Protein AF-R6WNH4-F1 (afdb_monomer_lite)

Radius of gyration: 39.14 Å; chains: 1; bounding box: 96×85×142 Å

Secondary structure (DSSP, 8-state):
-------------------------------S-S--TT--SEEEEEE--HHHHTT----TTS-SEEEPPP-TT-EEEEEE-TTTEEE-TTSEEEE--EEEEE-SS-EEEE-TTS--SEEE---EEEEEEEEETTEEEEEEEEEEEHHHHHHHHHHHHHHHHH--TT--HHHHHHHHHHHHHTSEE-TT--SHHHHHHHSEE-HHHHHHHHHHHHHHTT-EEEEE-GGGSTTPPTT--EEEEEETTEEEEEE--S-----TTSPPP-EEEEES-SEEEEE-TTS-EEEEEE-S-S--SEEE--SEETTEEEEEE-TTTTTT---SEEEPPTT--EE-TTTTTT-TT--EEEE-TT--EE-TTTTTT-TT--EEEE-TT-SSEEEETTEEEETTS-EEEEE-S---SEEE--TT--EE-TTTTTT-TT--EEEE-TT--EEPTTTTTT-TT--EEEE-TT--EE-TTTTTT-TT--EEEE-TT--EE-TTTTTT-TT--EEEE-SSPPEESEEETTEEE--TTTTSPTT-EEEEETTSTT--HHHHHTT-TT--EEEEE-TTTSEEGGG-EEEES-SEEEE-SS----S-EEEEETTEEPPBTTTEEEE----S---SEEEEEEEEE-TTEESEEEEEEEEEE---------------------SSHHHHHHHHHHHHHHHHHHHHHHHHHHHHHHHHHTTS--PPP--------------

pLDDT: mean 80.59, std 21.08, range [25.02, 98.75]

Foldseek 3Di:
DDDDDDDDDDDPDDDDDDDDDDDDDDDDDDDDDDDDPDFAQEEEAEDFKVVLCVQDPDDPVHHQKDAGPDAAQKDKDWPDDPLFWDADSRRIIHGHKWFWADDDPDIDTDDPPDDGDIIGHDWDKIWMWMDHDPDIGIRIYGYDYVLVVVLVVVLVVLCVVQPDPPDDQQSVLVSLLQVLQLFFADDVAQDCSCCVSVRYYHFNNSQNSSCVSLVSVVWHKDKFQCCVPPPDDPPHIWMWTQTPNKIWTKGQDRHRDADPVRGGDIDIDIANAQFDWDADPVQATETEARGDDLDDAEDEDDCDDPNHGHAEYEACHQDQGCYQYYHYDLNHAEYEHLVHANNQNHAEDEAHLNHQAYYAQVQHNVQNHNHYAYDPNNQFWHDDQQFIAGNQLQEGHARNLEGAQEEERDLNHQEYEANRCQLHCSHAEYADELSHAEYEHNVQANNQRHQYYHDYNNHAYQYACPHHQNQNHAEEEDEQRHQEQEAQVHAQNQNHQEYHYDHAQHHAYDQDPNDGHHANQHNYHAQREYEDAPVDPRDDPVSVPPHCNRPYHYDYDHPPQFAALQQKDKDFPDQEAEAPPFADDGPDIWIDDPNHTDDDSAQWDKDFPPDDTCRFFKGWIWTAGDHSYHDIHIDIGGYHYPDPDDDDDDDDDDDDDDDDDPDPPPPVVVVVVVVVVVVVVVVVVVVVVVVVVVVVVVVPPDDDDDDDDDDDDDDDDDD

Sequence (719 aa):
MKTPHTYLILSLLCLFLLFTPLTAAATAQASGSARQANAATEVTLYDMDSSYAEVVSVPSSMSRSYRIPQGDAATYRVTSGRNYVQVSADGLVTTARTYWKKGNGYSYSVSEGEDYDYYTVEPGDAEITVTSGSETWTLTVHVKDYAEVYVDHVMDAYITANITADMSDSEIAEAIVKFPAQYDYNYRYQSALSMVIYGGGDCWASTNTIIRLAKRMGYDAWTRRANQDAGAGSGHVNALVEIGGCYYELEAGYSSGKDENGFRPYDVKKRASLFSYYTTYEKKAVVYQYDGKTSEGEIEIPSRLGGYPVTALAKSALAGKDFTKVVLPDTLEKIGDYAFSACSQLREITIPASVEALGNGVFTQCDALEEFSIDPTNPYLKETNHVIYTADGKTLVAAAGRTDERIAVPLTVEKIQSYAFYNCDTLKSITIPGSVRELGEGCFGGCAHLNQVELQDGLEVIGAYCFRDNFDLSVIRIPSTVKQLQAAAFYGDYNLRKIYFCGDAPEFGSQISGTYYDRVFYGCAKGMEAYYPAAYSTWDDTVLSDHDGNGVVWANWTKGSLSSIEDAEVTLDREIYEYTGGIVRPEKITVRMAGKLLSEGEDYLVTYPIAGEYTEGTATVLIIGTGVYRGVKVVNYTIRRAGNDTPGATESSRPGASSTVISHTREQAARREAVISHTREQAARREAVISHTREQAARRETPSSHTREQQVLPHRQER

Structure (mmCIF, N/CA/C/O backbone):
data_AF-R6WNH4-F1
#
_entry.id   AF-R6WNH4-F1
#
loop_
_atom_site.group_PDB
_atom_site.id
_atom_site.type_symbol
_atom_site.label_atom_id
_atom_site.label_alt_id
_atom_site.label_comp_id
_atom_site.label_asym_id
_atom_site.label_entity_id
_atom_site.label_seq_id
_atom_site.pdbx_PDB_ins_code
_atom_site.Cartn_x
_atom_site.Cartn_y
_atom_site.Cartn_z
_atom_site.occupancy
_atom_site.B_iso_or_equiv
_atom_site.auth_seq_id
_atom_site.auth_comp_id
_atom_site.auth_asym_id
_atom_site.auth_atom_id
_atom_site.pdbx_PDB_model_num
ATOM 1 N N . MET A 1 1 ? -47.134 38.126 35.848 1.00 28.08 1 MET A N 1
ATOM 2 C CA . MET A 1 1 ? -48.206 37.375 36.535 1.00 28.08 1 MET A CA 1
ATOM 3 C C . MET A 1 1 ? -48.217 35.954 35.999 1.00 28.08 1 MET A C 1
ATOM 5 O O . MET A 1 1 ? -48.287 35.804 34.790 1.00 28.08 1 MET A O 1
ATOM 9 N N . LYS A 1 2 ? -48.180 34.988 36.929 1.00 28.67 2 LYS A N 1
ATOM 10 C CA . LYS A 1 2 ? -48.446 33.539 36.812 1.00 28.67 2 LYS A CA 1
ATOM 11 C C . LYS A 1 2 ? -47.419 32.650 36.075 1.00 28.67 2 LYS A C 1
ATOM 13 O O . LYS A 1 2 ? -47.443 32.496 34.865 1.00 28.67 2 LYS A O 1
ATOM 18 N N . THR A 1 3 ? -46.564 32.035 36.893 1.00 30.50 3 THR A N 1
ATOM 19 C CA . THR A 1 3 ? -45.970 30.681 36.793 1.00 30.50 3 THR A CA 1
ATOM 20 C C . THR A 1 3 ? -47.044 29.572 36.926 1.00 30.50 3 THR A C 1
ATOM 22 O O . THR A 1 3 ? -48.180 29.916 37.267 1.00 30.50 3 THR A O 1
ATOM 25 N N . PRO A 1 4 ? -46.714 28.255 36.886 1.00 53.25 4 PRO A N 1
ATOM 26 C CA . PRO A 1 4 ? -45.662 27.513 36.150 1.00 53.25 4 PRO A CA 1
ATOM 27 C C . PRO A 1 4 ? -46.191 26.204 35.492 1.00 53.25 4 PRO A C 1
ATOM 29 O O . PRO A 1 4 ? -47.276 25.745 35.828 1.00 53.25 4 PRO A O 1
ATOM 32 N N . HIS A 1 5 ? -45.383 25.524 34.666 1.00 28.12 5 HIS A N 1
ATOM 33 C CA . HIS A 1 5 ? -45.408 24.053 34.604 1.00 28.12 5 HIS A CA 1
ATOM 34 C C . HIS A 1 5 ? -43.999 23.465 34.445 1.00 28.12 5 HIS A C 1
ATOM 36 O O . HIS A 1 5 ? -43.154 23.957 33.703 1.00 28.12 5 HIS A O 1
ATOM 42 N N . THR A 1 6 ? -43.798 22.445 35.264 1.00 29.94 6 THR A N 1
ATOM 43 C CA . THR A 1 6 ? -42.617 21.689 35.665 1.00 29.94 6 THR A CA 1
ATOM 44 C C . THR A 1 6 ? -42.266 20.630 34.618 1.00 29.94 6 THR A C 1
ATOM 46 O O . THR A 1 6 ? -43.152 19.878 34.222 1.00 29.94 6 THR A O 1
ATOM 49 N N . TYR A 1 7 ? -40.993 20.511 34.223 1.00 31.81 7 TYR A N 1
ATOM 50 C CA . TYR A 1 7 ? -40.489 19.313 33.542 1.00 31.81 7 TYR A CA 1
ATOM 51 C C . TYR A 1 7 ? -39.816 18.387 34.556 1.00 31.81 7 TYR A C 1
ATOM 53 O O . TYR A 1 7 ? -38.991 18.801 35.370 1.00 31.81 7 TYR A O 1
ATOM 61 N N . LEU A 1 8 ? -40.277 17.143 34.522 1.00 25.17 8 LEU A N 1
ATOM 62 C CA . LEU A 1 8 ? -39.978 16.039 35.415 1.00 25.17 8 LEU A CA 1
ATOM 63 C C . LEU A 1 8 ? -38.612 15.446 35.026 1.00 25.17 8 LEU A C 1
ATOM 65 O O . LEU A 1 8 ? -38.519 14.691 34.064 1.00 25.17 8 LEU A O 1
ATOM 69 N N . ILE A 1 9 ? -37.547 15.796 35.749 1.00 30.72 9 ILE A N 1
ATOM 70 C CA . ILE A 1 9 ? -36.295 15.029 35.723 1.00 30.72 9 ILE A CA 1
ATOM 71 C C . ILE A 1 9 ? -36.477 13.909 36.744 1.00 30.72 9 ILE A C 1
ATOM 73 O O . ILE A 1 9 ? -36.585 14.166 37.944 1.00 30.72 9 ILE A O 1
ATOM 77 N N . LEU A 1 10 ? -36.591 12.676 36.252 1.00 25.02 10 LEU A N 1
ATOM 78 C CA . LEU A 1 10 ? -36.691 11.485 37.082 1.00 25.02 10 LEU A CA 1
ATOM 79 C C . LEU A 1 10 ? -35.342 11.275 37.787 1.00 25.02 10 LEU A C 1
ATOM 81 O O . LEU A 1 10 ? -34.361 10.847 37.187 1.00 25.02 10 LEU A O 1
ATOM 85 N N . SER A 1 11 ? -35.287 11.614 39.069 1.00 28.98 11 SER A N 1
ATOM 86 C CA . SER A 1 11 ? -34.203 11.250 39.970 1.00 28.98 11 SER A CA 1
ATOM 87 C C . SER A 1 11 ? -34.338 9.772 40.341 1.00 28.98 11 SER A C 1
ATOM 89 O O . SER A 1 11 ? -35.213 9.388 41.116 1.00 28.98 11 SER A O 1
ATOM 91 N N . LEU A 1 12 ? -33.461 8.927 39.796 1.00 29.36 12 LEU A N 1
ATOM 92 C CA . LEU A 1 12 ? -33.286 7.551 40.259 1.00 29.36 12 LEU A CA 1
ATOM 93 C C . LEU A 1 12 ? -32.493 7.577 41.570 1.00 29.36 12 LEU A C 1
ATOM 95 O O . LEU A 1 12 ? -31.267 7.606 41.605 1.00 29.36 12 LEU A O 1
ATOM 99 N N . LEU A 1 13 ? -33.249 7.629 42.662 1.00 29.78 13 LEU A N 1
ATOM 100 C CA . LEU A 1 13 ? -32.797 7.508 44.040 1.00 29.78 13 LEU A CA 1
ATOM 101 C C . LEU A 1 13 ? -33.446 6.231 44.592 1.00 29.78 13 LEU A C 1
ATOM 103 O O . LEU A 1 13 ? -34.619 6.242 44.953 1.00 29.78 13 LEU A O 1
ATOM 107 N N . CYS A 1 14 ? -32.708 5.121 44.617 1.00 27.72 14 CYS A N 1
ATOM 108 C CA . CYS A 1 14 ? -33.014 3.921 45.407 1.00 27.72 14 CYS A CA 1
ATOM 109 C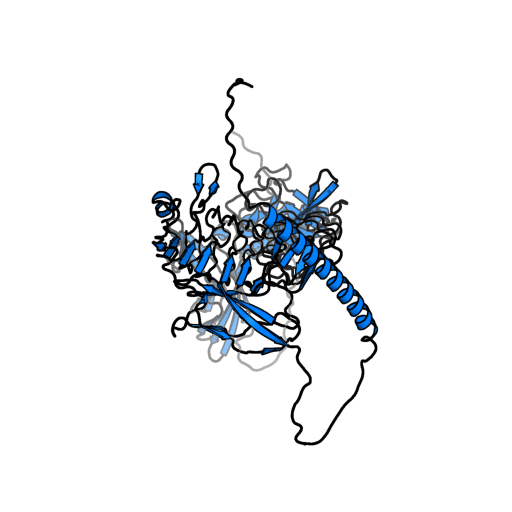 C . CYS A 1 14 ? -31.674 3.266 45.772 1.00 27.72 14 CYS A C 1
ATOM 111 O O . CYS A 1 14 ? -30.920 2.869 44.897 1.00 27.72 14 CYS A O 1
ATOM 113 N N . LEU A 1 15 ? -31.205 3.424 47.007 1.00 26.88 15 LEU A N 1
ATOM 114 C CA . LEU A 1 15 ? -31.547 2.663 48.217 1.00 26.88 15 LEU A CA 1
ATOM 115 C C . LEU A 1 15 ? -30.484 1.576 48.451 1.00 26.88 15 LEU A C 1
ATOM 117 O O . LEU A 1 15 ? -30.451 0.544 47.792 1.00 26.88 15 LEU A O 1
ATOM 121 N N . PHE A 1 16 ? -29.610 1.850 49.419 1.00 34.81 16 PHE A N 1
ATOM 122 C CA . PHE A 1 16 ? -28.752 0.868 50.074 1.00 34.81 16 PHE A CA 1
ATOM 123 C C . PHE A 1 16 ? -29.577 -0.339 50.545 1.00 34.81 16 PHE A C 1
ATOM 125 O O . PHE A 1 16 ? -30.585 -0.128 51.219 1.00 34.81 16 PHE A O 1
ATOM 132 N N . LEU A 1 17 ? -29.096 -1.567 50.295 1.00 29.89 17 LEU A N 1
ATOM 133 C CA . LEU A 1 17 ? -28.781 -2.562 51.337 1.00 29.89 17 LEU A CA 1
ATOM 134 C C . LEU A 1 17 ? -28.350 -3.936 50.771 1.00 29.89 17 LEU A C 1
ATOM 136 O O . LEU A 1 17 ? -29.028 -4.514 49.931 1.00 29.89 17 LEU A O 1
ATOM 140 N N . LEU A 1 18 ? -27.292 -4.462 51.411 1.00 30.70 18 LEU A N 1
ATOM 141 C CA . LEU A 1 18 ? -26.921 -5.872 51.641 1.00 30.70 18 LEU A CA 1
ATOM 142 C C . LEU A 1 18 ? -26.161 -6.633 50.541 1.00 30.70 18 LEU A C 1
ATOM 144 O O . LEU A 1 18 ? -26.775 -7.224 49.671 1.00 30.70 18 LEU A O 1
ATOM 148 N N . PHE A 1 19 ? -24.839 -6.778 50.731 1.00 28.92 19 PHE A N 1
ATOM 149 C CA . PHE A 1 19 ? -24.199 -8.091 50.935 1.00 28.92 19 PHE A CA 1
ATOM 150 C C . PHE A 1 19 ? -22.962 -7.966 51.861 1.00 28.92 19 PHE A C 1
ATOM 152 O O . PHE A 1 19 ? -22.004 -7.258 51.578 1.00 28.92 19 PHE A O 1
ATOM 159 N N . THR A 1 20 ? -23.093 -8.610 53.026 1.00 30.97 20 THR A N 1
ATOM 160 C CA . THR A 1 20 ? -22.119 -9.104 54.029 1.00 30.97 20 THR A CA 1
ATOM 161 C C . THR A 1 20 ? -20.639 -8.665 53.995 1.00 30.97 20 THR A C 1
ATOM 163 O O . THR A 1 20 ? -19.927 -9.027 53.060 1.00 30.97 20 THR A O 1
ATOM 166 N N . PRO A 1 21 ? -20.083 -8.124 55.100 1.00 31.80 21 PRO A N 1
ATOM 167 C CA . PRO A 1 21 ? -18.690 -8.375 55.449 1.00 31.80 21 PRO A CA 1
ATOM 168 C C . PRO A 1 21 ? -18.580 -9.745 56.136 1.00 31.80 21 PRO A C 1
ATOM 170 O O . PRO A 1 21 ? -19.292 -10.028 57.103 1.00 31.80 21 PRO A O 1
ATOM 173 N N . LEU A 1 22 ? -17.688 -10.604 55.641 1.00 28.91 22 LEU A N 1
ATOM 174 C CA . LEU A 1 22 ? -17.283 -11.815 56.350 1.00 28.91 22 LEU A CA 1
ATOM 175 C C . LEU A 1 22 ? -16.580 -11.388 57.650 1.00 28.91 22 LEU A C 1
ATOM 177 O O . LEU A 1 22 ? -15.460 -10.884 57.632 1.00 28.91 22 LEU A O 1
ATOM 181 N N . THR A 1 23 ? -17.247 -11.566 58.786 1.00 35.22 23 THR A N 1
ATOM 182 C CA . THR A 1 23 ? -16.623 -11.519 60.107 1.00 35.22 23 THR A CA 1
ATOM 183 C C . THR A 1 23 ? -15.995 -12.879 60.397 1.00 35.22 23 THR A C 1
ATOM 185 O O . THR A 1 23 ? -16.693 -13.880 60.533 1.00 35.22 23 THR A O 1
ATOM 188 N N . ALA A 1 24 ? -14.673 -12.919 60.544 1.00 29.72 24 ALA A N 1
ATOM 189 C CA . ALA A 1 24 ? -13.992 -14.005 61.240 1.00 29.72 24 ALA A CA 1
ATOM 190 C C . ALA A 1 24 ? -13.359 -13.426 62.510 1.00 29.72 24 ALA A C 1
ATOM 192 O O . ALA A 1 24 ? -12.366 -12.703 62.462 1.00 29.72 24 ALA A O 1
ATOM 193 N N . ALA A 1 25 ? -14.000 -13.702 63.648 1.00 31.45 25 ALA A N 1
ATOM 194 C CA . ALA A 1 25 ? -13.448 -13.463 64.972 1.00 31.45 25 ALA A CA 1
ATOM 195 C C . ALA A 1 25 ? -12.415 -14.547 65.328 1.00 31.45 25 ALA A C 1
ATOM 197 O O . ALA A 1 25 ? -12.508 -15.695 64.900 1.00 31.45 25 ALA A O 1
ATOM 198 N N . ALA A 1 26 ? -11.435 -14.122 66.119 1.00 36.59 26 ALA A N 1
ATOM 199 C CA . ALA A 1 26 ? -10.179 -14.779 66.448 1.00 36.59 26 ALA A CA 1
ATOM 200 C C . ALA A 1 26 ? -10.264 -16.004 67.378 1.00 36.59 26 ALA A C 1
ATOM 202 O O . ALA A 1 26 ? -11.159 -16.092 68.214 1.00 36.59 26 ALA A O 1
ATOM 203 N N . THR A 1 27 ? -9.190 -16.808 67.373 1.00 30.58 27 THR A N 1
ATOM 204 C CA . THR A 1 27 ? -8.636 -17.456 68.579 1.00 30.58 27 THR A CA 1
ATOM 205 C C . THR A 1 27 ? -7.098 -17.538 68.526 1.00 30.58 27 THR A C 1
ATOM 207 O O . THR A 1 27 ? -6.568 -18.127 67.594 1.00 30.58 27 THR A O 1
ATOM 210 N N . ALA A 1 28 ? -6.462 -16.915 69.539 1.00 31.98 28 ALA A N 1
ATOM 211 C CA . ALA A 1 28 ? -5.155 -17.097 70.227 1.00 31.98 28 ALA A CA 1
ATOM 212 C C . ALA A 1 28 ? -4.001 -17.890 69.540 1.00 31.98 28 ALA A C 1
ATOM 214 O O . ALA A 1 28 ? -4.241 -18.915 68.927 1.00 31.98 28 ALA A O 1
ATOM 215 N N . GLN A 1 29 ? -2.697 -17.584 69.699 1.00 26.66 29 GLN A N 1
ATOM 216 C CA . GLN A 1 29 ? -1.976 -17.298 70.952 1.00 26.66 29 GLN A CA 1
ATOM 217 C C . GLN A 1 29 ? -0.491 -16.880 70.700 1.00 26.66 29 GLN A C 1
ATOM 219 O O . GLN A 1 29 ? 0.188 -17.492 69.888 1.00 26.66 29 GLN A O 1
ATOM 224 N N . ALA A 1 30 ? -0.010 -15.910 71.495 1.00 31.38 30 ALA A N 1
ATOM 225 C CA . ALA A 1 30 ? 1.362 -15.653 71.992 1.00 31.38 30 ALA A CA 1
ATOM 226 C C . ALA A 1 30 ? 2.564 -15.213 71.096 1.00 31.38 30 ALA A C 1
ATOM 228 O O . ALA A 1 30 ? 3.056 -15.926 70.230 1.00 31.38 30 ALA A O 1
ATOM 229 N N . SER A 1 31 ? 3.133 -14.077 71.546 1.00 33.19 31 SER A N 1
ATOM 230 C CA . SER A 1 31 ? 4.521 -13.560 71.477 1.00 33.19 31 SER A CA 1
ATOM 231 C C . SER A 1 31 ? 5.109 -13.085 70.135 1.00 33.19 31 SER A C 1
ATOM 233 O O . SER A 1 31 ? 5.732 -13.849 69.411 1.00 33.19 31 SER A O 1
ATOM 235 N N . GLY A 1 32 ? 5.018 -11.769 69.896 1.00 32.53 32 GLY A N 1
ATOM 236 C CA . GLY A 1 32 ? 5.719 -10.994 68.858 1.00 32.53 32 GLY A CA 1
ATOM 237 C C . GLY A 1 32 ? 5.194 -9.547 68.836 1.00 32.53 32 GLY A C 1
ATOM 238 O O . GLY A 1 32 ? 4.056 -9.324 69.233 1.00 32.53 32 GLY A O 1
ATOM 239 N N . SER A 1 33 ? 6.012 -8.558 68.473 1.00 38.84 33 SER A N 1
ATOM 240 C CA . SER A 1 33 ? 5.744 -7.106 68.553 1.00 38.84 33 SER A CA 1
ATOM 241 C C . SER A 1 33 ? 4.378 -6.651 68.000 1.00 38.84 33 SER A C 1
ATOM 243 O O . SER A 1 33 ? 3.946 -7.024 66.917 1.00 38.84 33 SER A O 1
ATOM 245 N N . ALA A 1 34 ? 3.698 -5.778 68.745 1.00 37.22 34 ALA A N 1
ATOM 246 C CA . ALA A 1 34 ? 2.328 -5.320 68.501 1.00 37.22 34 ALA A CA 1
ATOM 247 C C . ALA A 1 34 ? 2.170 -4.213 67.427 1.00 37.22 34 ALA A C 1
ATOM 249 O O . ALA A 1 34 ? 1.375 -3.290 67.606 1.00 37.22 34 ALA A O 1
ATOM 250 N N . ARG A 1 35 ? 2.875 -4.277 66.294 1.00 52.00 35 ARG A N 1
ATOM 251 C CA . ARG A 1 35 ? 2.597 -3.400 65.138 1.00 52.00 35 ARG A CA 1
ATOM 252 C C . ARG A 1 35 ? 2.742 -4.204 63.848 1.00 52.00 35 ARG A C 1
ATOM 254 O O . ARG A 1 35 ? 3.838 -4.661 63.589 1.00 52.00 35 ARG A O 1
ATOM 261 N N . GLN A 1 36 ? 1.634 -4.375 63.107 1.00 49.41 36 GLN A N 1
ATOM 262 C CA . GLN A 1 36 ? 1.535 -4.569 61.635 1.00 49.41 36 GLN A CA 1
ATOM 263 C C . GLN A 1 36 ? 0.251 -5.287 61.154 1.00 49.41 36 GLN A C 1
ATOM 265 O O . GLN A 1 36 ? 0.081 -5.478 59.960 1.00 49.41 36 GLN A O 1
ATOM 270 N N . ALA A 1 37 ? -0.720 -5.620 62.012 1.00 45.25 37 ALA A N 1
ATOM 271 C CA . ALA A 1 37 ? -1.936 -6.318 61.554 1.00 45.25 37 ALA A CA 1
ATOM 272 C C . ALA A 1 37 ? -2.897 -5.487 60.656 1.00 45.25 37 ALA A C 1
ATOM 274 O O . ALA A 1 37 ? -3.847 -6.053 60.131 1.00 45.25 37 ALA A O 1
ATOM 275 N N . ASN A 1 38 ? -2.668 -4.176 60.468 1.00 53.25 38 ASN A N 1
ATOM 276 C CA . ASN A 1 38 ? -3.597 -3.254 59.782 1.00 53.25 38 ASN A CA 1
ATOM 277 C C . ASN A 1 38 ? -2.955 -2.362 58.692 1.00 53.25 38 ASN A C 1
ATOM 279 O O . ASN A 1 38 ? -3.610 -1.435 58.217 1.00 53.25 38 ASN A O 1
ATOM 283 N N . ALA A 1 39 ? -1.690 -2.567 58.309 1.00 61.91 39 ALA A N 1
ATOM 284 C CA . ALA A 1 39 ? -1.096 -1.799 57.209 1.00 61.91 39 ALA A CA 1
ATOM 285 C C . ALA A 1 39 ? -1.448 -2.473 55.877 1.00 61.91 39 ALA A C 1
ATOM 287 O O . ALA A 1 39 ? -1.045 -3.611 55.643 1.00 61.91 39 ALA A O 1
ATOM 288 N N . ALA A 1 40 ? -2.216 -1.792 55.023 1.00 68.69 40 ALA A N 1
ATOM 289 C CA . ALA A 1 40 ? -2.467 -2.283 53.673 1.00 68.69 40 ALA A CA 1
ATOM 290 C C . ALA A 1 40 ? -1.136 -2.392 52.917 1.00 68.69 40 ALA A C 1
ATOM 292 O O . ALA A 1 40 ? -0.330 -1.464 52.961 1.00 68.69 40 ALA A O 1
ATOM 293 N N . THR A 1 41 ? -0.914 -3.513 52.235 1.00 84.19 41 THR A N 1
ATOM 294 C CA . THR A 1 41 ? 0.215 -3.702 51.309 1.00 84.19 41 THR A CA 1
ATOM 295 C C . THR A 1 41 ? -0.114 -3.206 49.905 1.00 84.19 41 THR A C 1
ATOM 297 O O . THR A 1 41 ? 0.783 -3.036 49.089 1.00 84.19 41 THR A O 1
ATOM 300 N N . GLU A 1 42 ? -1.393 -2.948 49.634 1.00 94.06 42 GLU A N 1
ATOM 301 C CA . GLU A 1 42 ? -1.908 -2.511 48.345 1.00 94.06 42 GLU A CA 1
ATOM 302 C C . GLU A 1 42 ? -3.037 -1.497 48.560 1.00 94.06 42 GLU A C 1
ATOM 304 O O . GLU A 1 42 ? -3.917 -1.708 49.400 1.00 94.06 42 GLU A O 1
ATOM 309 N N . VAL A 1 43 ? -3.003 -0.378 47.838 1.00 95.25 43 VAL A N 1
ATOM 310 C CA . VAL A 1 43 ? -4.032 0.670 47.900 1.00 95.25 43 VAL A CA 1
ATOM 311 C C . VAL A 1 43 ? -4.353 1.189 46.509 1.00 95.25 43 VAL A C 1
ATOM 313 O O . VAL A 1 43 ? -3.477 1.296 45.657 1.00 95.25 43 VAL A O 1
ATOM 316 N N . THR A 1 44 ? -5.609 1.561 46.278 1.00 97.31 44 THR A N 1
ATOM 317 C CA . THR A 1 44 ? -6.039 2.179 45.020 1.00 97.31 44 THR A CA 1
ATOM 318 C C . THR A 1 44 ? -6.409 3.632 45.263 1.00 97.31 44 THR A C 1
ATOM 320 O O . THR A 1 44 ? -7.224 3.926 46.139 1.00 97.31 44 THR A O 1
ATOM 323 N N . LEU A 1 45 ? -5.814 4.532 44.483 1.00 97.56 45 LEU A N 1
ATOM 324 C CA . LEU A 1 45 ? -6.144 5.949 44.462 1.00 97.56 45 LEU A CA 1
ATOM 325 C C . LEU A 1 45 ? -6.851 6.296 43.154 1.00 97.56 45 LEU A C 1
ATOM 327 O O . LEU A 1 45 ? -6.441 5.852 42.083 1.00 97.56 45 LEU A O 1
ATOM 331 N N . TYR A 1 46 ? -7.892 7.114 43.250 1.00 97.00 46 TYR A N 1
ATOM 332 C CA . TYR A 1 46 ? -8.663 7.590 42.107 1.00 97.00 46 TYR A CA 1
ATOM 333 C C . TYR A 1 46 ? -8.464 9.091 41.939 1.00 97.00 46 TYR A C 1
ATOM 335 O O . TYR A 1 46 ? -8.660 9.868 42.876 1.00 97.00 46 TYR A O 1
ATOM 343 N N . ASP A 1 47 ? -8.098 9.509 40.736 1.00 94.62 47 ASP A N 1
ATOM 344 C CA . ASP A 1 47 ? -8.007 10.918 40.364 1.00 94.62 47 ASP A CA 1
ATOM 345 C C . ASP A 1 47 ? -8.294 11.068 38.868 1.00 94.62 47 ASP A C 1
ATOM 347 O O . ASP A 1 47 ? -8.445 10.067 38.177 1.00 94.62 47 ASP A O 1
ATOM 351 N N . MET A 1 48 ? -8.449 12.287 38.364 1.00 93.81 48 MET A N 1
ATOM 352 C CA . MET A 1 48 ? -8.737 12.517 36.943 1.00 93.81 48 MET A CA 1
ATOM 353 C C . MET A 1 48 ? -8.184 13.864 36.484 1.00 93.81 48 MET A C 1
ATOM 355 O O . MET A 1 48 ? -7.894 14.728 37.314 1.00 93.81 48 MET A O 1
ATOM 359 N N . ASP A 1 49 ? -8.084 14.055 35.169 1.00 91.62 49 ASP A N 1
ATOM 360 C CA . ASP A 1 49 ? -7.777 15.357 34.571 1.00 91.62 49 ASP A CA 1
ATOM 361 C C . ASP A 1 49 ? -8.782 16.421 35.041 1.00 91.62 49 ASP A C 1
ATOM 363 O O . ASP A 1 49 ? -9.998 16.203 35.073 1.00 91.62 49 ASP A O 1
ATOM 367 N N . SER A 1 50 ? -8.269 17.598 35.398 1.00 91.94 50 SER A N 1
ATOM 368 C CA . SER A 1 50 ? -9.086 18.716 35.867 1.00 91.94 50 SER A CA 1
ATOM 369 C C . SER A 1 50 ? -10.173 19.149 34.885 1.00 91.94 50 SER A C 1
ATOM 371 O O . SER A 1 50 ? -11.213 19.628 35.324 1.00 91.94 50 SER A O 1
ATOM 373 N N . SER A 1 51 ? -9.967 18.944 33.582 1.00 88.25 51 SER A N 1
ATOM 374 C CA . SER A 1 51 ? -10.956 19.260 32.554 1.00 88.25 51 SER A CA 1
ATOM 375 C C . SER A 1 51 ? -12.232 18.434 32.727 1.00 88.25 51 SER A C 1
ATOM 377 O O . SER A 1 51 ? -13.334 18.965 32.579 1.00 88.25 51 SER A O 1
ATOM 379 N N . TYR A 1 52 ? -12.121 17.154 33.092 1.00 91.50 52 TYR A N 1
ATOM 380 C CA . TYR A 1 52 ? -13.275 16.303 33.398 1.00 91.50 52 TYR A CA 1
ATOM 381 C C . TYR A 1 52 ? -13.846 16.580 34.791 1.00 91.50 52 TYR A C 1
ATOM 383 O O . TYR A 1 52 ? -15.056 16.453 35.000 1.00 91.50 52 TYR A O 1
ATOM 391 N N . ALA A 1 53 ? -12.994 17.016 35.725 1.00 86.69 53 ALA A N 1
ATOM 392 C CA . ALA A 1 53 ? -13.385 17.338 37.095 1.00 86.69 53 ALA A CA 1
ATOM 393 C C . ALA A 1 53 ? -14.379 18.517 37.200 1.00 86.69 53 ALA A C 1
ATOM 395 O O . ALA A 1 53 ? -14.998 18.706 38.248 1.00 86.69 53 ALA A O 1
ATOM 396 N N . GLU A 1 54 ? -14.550 19.301 36.129 1.00 84.88 54 GLU A N 1
ATOM 397 C CA . GLU A 1 54 ? -15.574 20.352 36.029 1.00 84.88 54 GLU A CA 1
ATOM 398 C C . GLU A 1 54 ? -17.003 19.793 35.929 1.00 84.88 54 GLU A C 1
ATOM 400 O O . GLU A 1 54 ? -17.961 20.481 36.282 1.00 84.88 54 GLU A O 1
ATOM 405 N N . VAL A 1 55 ? -17.154 18.555 35.450 1.00 90.44 55 VAL A N 1
ATOM 406 C CA . VAL A 1 55 ? -18.460 17.933 35.173 1.00 90.44 55 VAL A CA 1
ATOM 407 C C . VAL A 1 55 ? -18.715 16.722 36.064 1.00 90.44 55 VAL A C 1
ATOM 409 O O . VAL A 1 55 ? -19.844 16.493 36.498 1.00 90.44 55 VAL A O 1
ATOM 412 N N . VAL A 1 56 ? -17.669 15.956 36.370 1.00 93.25 56 VAL A N 1
ATOM 413 C CA . VAL A 1 56 ? -17.749 14.726 37.161 1.00 93.25 56 VAL A CA 1
ATOM 414 C C . VAL A 1 56 ? -16.856 14.852 38.392 1.00 93.25 56 VAL A C 1
ATOM 416 O O . VAL A 1 56 ? -15.798 15.466 38.354 1.00 93.25 56 VAL A O 1
ATOM 419 N N . SER A 1 57 ? -17.263 14.252 39.512 1.00 93.00 57 SER A N 1
ATOM 420 C CA . SER A 1 57 ? -16.462 14.235 40.741 1.00 93.00 57 SER A CA 1
ATOM 421 C C . SER A 1 57 ? -16.134 12.809 41.165 1.00 93.00 57 SER A C 1
ATOM 423 O O . SER A 1 57 ? -16.961 11.910 41.013 1.00 93.00 57 SER A O 1
ATOM 425 N N . VAL A 1 58 ? -14.926 12.606 41.706 1.00 93.06 58 VAL A N 1
ATOM 426 C CA . VAL A 1 58 ? -14.554 11.342 42.355 1.00 93.06 58 VAL A CA 1
ATOM 427 C C . VAL A 1 58 ? -15.438 11.176 43.602 1.00 93.06 58 VAL A C 1
ATOM 429 O O . VAL A 1 58 ? -15.409 12.060 44.467 1.00 93.06 58 VAL A O 1
ATOM 432 N N . PRO A 1 59 ? -16.219 10.087 43.725 1.00 94.00 59 PRO A N 1
ATOM 433 C CA . PRO A 1 59 ? -17.072 9.832 44.872 1.00 94.00 59 PRO A CA 1
ATOM 434 C C . PRO A 1 59 ? -16.264 9.829 46.162 1.00 94.00 59 PRO A C 1
ATOM 436 O O . PRO A 1 59 ? -15.149 9.317 46.204 1.00 94.00 59 PRO A O 1
ATOM 439 N N . SER A 1 60 ? -16.853 10.315 47.253 1.00 91.88 60 SER A N 1
ATOM 440 C CA . SER A 1 60 ? -16.195 10.316 48.567 1.00 91.88 60 SER A CA 1
ATOM 441 C C . SER A 1 60 ? -15.859 8.913 49.088 1.00 91.88 60 SER A C 1
ATOM 443 O O . SER A 1 60 ? -14.999 8.777 49.955 1.00 91.88 60 SER A O 1
ATOM 445 N N . SER A 1 61 ? -16.515 7.874 48.562 1.00 91.94 61 SER A N 1
ATOM 446 C CA . SER A 1 61 ? -16.214 6.467 48.840 1.00 91.94 61 SER A CA 1
ATOM 447 C C . SER A 1 61 ? -14.951 5.953 48.142 1.00 91.94 61 SER A C 1
ATOM 449 O O . SER A 1 61 ? -14.468 4.884 48.500 1.00 91.94 61 SER A O 1
ATOM 451 N N . MET A 1 62 ? -14.427 6.674 47.148 1.00 94.19 62 MET A N 1
ATOM 452 C CA . MET A 1 62 ? -13.198 6.334 46.437 1.00 94.19 62 MET A CA 1
ATOM 453 C C . MET A 1 62 ? -12.050 7.208 46.937 1.00 94.19 62 MET A C 1
ATOM 455 O O . MET A 1 62 ? -12.084 8.437 46.865 1.00 94.19 62 MET A O 1
ATOM 459 N N . SER A 1 63 ? -11.018 6.565 47.475 1.00 94.44 63 SER A N 1
ATOM 460 C CA . SER A 1 63 ? -9.881 7.258 48.073 1.00 94.44 63 SER A CA 1
ATOM 461 C C . SER A 1 63 ? -9.078 8.025 47.022 1.00 94.44 63 SER A C 1
ATOM 463 O O . SER A 1 63 ? -8.648 7.459 46.024 1.00 94.44 63 SER A O 1
ATOM 465 N N . ARG A 1 64 ? -8.828 9.314 47.273 1.00 94.19 64 ARG A N 1
ATOM 466 C CA . ARG A 1 64 ? -7.894 10.151 46.483 1.00 94.19 64 ARG A CA 1
ATOM 467 C C . ARG A 1 64 ? -6.510 10.250 47.123 1.00 94.19 64 ARG A C 1
ATOM 469 O O . ARG A 1 64 ? -5.558 10.733 46.523 1.00 94.19 64 ARG A O 1
ATOM 476 N N . SER A 1 65 ? -6.418 9.822 48.375 1.00 94.88 65 SER A N 1
ATOM 477 C CA . SER A 1 65 ? -5.187 9.758 49.140 1.00 94.88 65 SER A CA 1
ATOM 478 C C . SER A 1 65 ? -5.253 8.604 50.126 1.00 94.88 65 SER A C 1
ATOM 480 O O . SER A 1 65 ? -6.333 8.130 50.494 1.00 94.88 65 SER A O 1
ATOM 482 N N . TYR A 1 66 ? -4.084 8.158 50.562 1.00 94.62 66 TYR A N 1
ATOM 483 C CA . TYR A 1 66 ? -3.948 7.134 51.582 1.00 94.62 66 TYR A CA 1
ATOM 484 C C . TYR A 1 66 ? -2.911 7.581 52.600 1.00 94.62 66 TYR A C 1
ATOM 486 O O . TYR A 1 66 ? -1.810 7.991 52.244 1.00 94.62 66 TYR A O 1
ATOM 494 N N . ARG A 1 67 ? -3.258 7.514 53.884 1.00 92.25 67 ARG A N 1
ATOM 495 C CA . ARG A 1 67 ? -2.313 7.814 54.955 1.00 92.25 67 ARG A CA 1
ATOM 496 C C . ARG A 1 67 ? -1.703 6.520 55.459 1.00 92.25 67 ARG A C 1
ATOM 498 O O . ARG A 1 67 ? -2.405 5.702 56.049 1.00 92.25 67 ARG A O 1
ATOM 505 N N . ILE A 1 68 ? -0.395 6.376 55.268 1.00 88.50 68 ILE A N 1
ATOM 506 C CA . ILE A 1 68 ? 0.359 5.250 55.807 1.00 88.50 68 ILE A CA 1
ATOM 507 C C . ILE A 1 68 ? 0.275 5.325 57.341 1.00 88.50 68 ILE A C 1
ATOM 509 O O . ILE A 1 68 ? 0.604 6.371 57.915 1.00 88.50 68 ILE A O 1
ATOM 513 N N . PRO A 1 69 ? -0.191 4.263 58.027 1.00 79.12 69 PRO A N 1
ATOM 514 C CA . PRO A 1 69 ? -0.262 4.250 59.482 1.00 79.12 69 PRO A CA 1
ATOM 515 C C . PRO A 1 69 ? 1.120 4.514 60.086 1.00 79.12 69 PRO A C 1
ATOM 517 O O . PRO A 1 69 ? 2.081 3.804 59.791 1.00 79.12 69 PRO A O 1
ATOM 520 N N . GLN A 1 70 ? 1.233 5.542 60.929 1.00 65.81 70 GLN A N 1
ATOM 521 C CA . GLN A 1 70 ? 2.527 5.950 61.473 1.00 65.81 70 GLN A CA 1
ATOM 522 C C . GLN A 1 70 ? 3.052 4.917 62.481 1.00 65.81 70 GLN A C 1
ATOM 524 O O . GLN A 1 70 ? 2.435 4.668 63.523 1.00 65.81 70 GLN A O 1
ATOM 529 N N . GLY A 1 71 ? 4.208 4.335 62.151 1.00 62.91 71 GLY A N 1
ATOM 530 C CA . GLY A 1 71 ? 5.162 3.733 63.081 1.00 62.91 71 GLY A CA 1
ATOM 531 C C . GLY A 1 71 ? 6.099 4.790 63.692 1.00 62.91 71 GLY A C 1
ATOM 532 O O . GLY A 1 71 ? 6.024 5.956 63.309 1.00 62.91 71 GLY A O 1
ATOM 533 N N . ASP A 1 72 ? 6.989 4.431 64.624 1.00 59.56 72 ASP A N 1
ATOM 534 C CA . ASP A 1 72 ? 8.034 5.354 65.115 1.00 59.56 72 ASP A CA 1
ATOM 535 C C . ASP A 1 72 ? 8.841 5.908 63.926 1.00 59.56 72 ASP A C 1
ATOM 537 O O . ASP A 1 72 ? 9.058 5.156 62.977 1.00 59.56 72 ASP A O 1
ATOM 541 N N . ALA A 1 73 ? 9.255 7.187 63.971 1.00 72.94 73 ALA A N 1
ATOM 542 C CA . ALA A 1 73 ? 10.057 7.917 62.965 1.00 72.94 73 ALA A CA 1
ATOM 543 C C . ALA A 1 73 ? 10.181 7.216 61.589 1.00 72.94 73 ALA A C 1
ATOM 545 O O . ALA A 1 73 ? 11.264 6.777 61.198 1.00 72.94 73 ALA A O 1
ATOM 546 N N . ALA A 1 74 ? 9.052 7.051 60.890 1.00 83.00 74 ALA A N 1
ATOM 547 C CA . ALA A 1 74 ? 8.999 6.309 59.638 1.00 83.00 74 ALA A CA 1
ATOM 548 C C . ALA A 1 74 ? 9.538 7.150 58.471 1.00 83.00 74 ALA A C 1
ATOM 550 O O . ALA A 1 74 ? 9.354 8.367 58.429 1.00 83.00 74 ALA A O 1
ATOM 551 N N . THR A 1 75 ? 10.181 6.493 57.511 1.00 88.81 75 THR A N 1
ATOM 552 C CA . THR A 1 75 ? 10.647 7.090 56.256 1.00 88.81 75 THR A CA 1
ATOM 553 C C . THR A 1 75 ? 9.968 6.409 55.074 1.00 88.81 75 THR A C 1
ATOM 555 O O . THR A 1 75 ? 9.696 5.207 55.108 1.00 88.81 75 THR A O 1
ATOM 558 N N . TYR A 1 76 ? 9.682 7.192 54.035 1.00 91.62 76 TYR A N 1
ATOM 559 C CA . TYR A 1 76 ? 8.950 6.753 52.850 1.00 91.62 76 TYR A CA 1
ATOM 560 C C . TYR A 1 76 ? 9.784 7.042 51.611 1.00 91.62 76 TYR A C 1
ATOM 562 O O . TYR A 1 76 ? 10.291 8.153 51.439 1.00 91.62 76 TYR A O 1
ATOM 570 N N . ARG A 1 77 ? 9.922 6.053 50.733 1.00 93.00 77 ARG A N 1
ATOM 571 C CA . ARG A 1 77 ? 10.668 6.201 49.486 1.00 93.00 77 ARG A CA 1
ATOM 572 C C . ARG A 1 77 ? 9.890 5.585 48.337 1.00 93.00 77 ARG A C 1
ATOM 574 O O . ARG A 1 77 ? 9.735 4.371 48.289 1.00 93.00 77 ARG A O 1
ATOM 581 N N . VAL A 1 78 ? 9.477 6.415 47.382 1.00 94.81 78 VAL A N 1
ATOM 582 C CA . VAL A 1 78 ? 8.905 5.943 46.114 1.00 94.81 78 VAL A CA 1
ATOM 583 C C . VAL A 1 78 ? 10.013 5.281 45.291 1.00 94.81 78 VAL A C 1
ATOM 585 O O . VAL A 1 78 ? 10.939 5.948 44.811 1.00 94.81 78 VAL A O 1
ATOM 588 N N . THR A 1 79 ? 9.960 3.958 45.179 1.00 94.62 79 THR A N 1
ATOM 589 C CA . THR A 1 79 ? 10.957 3.140 44.480 1.00 94.62 79 THR A CA 1
ATOM 590 C C . THR A 1 79 ? 10.644 2.992 42.996 1.00 94.62 79 THR A C 1
ATOM 592 O O . THR A 1 79 ? 11.579 2.966 42.197 1.00 94.62 79 THR A O 1
ATOM 595 N N . SER A 1 80 ? 9.364 3.017 42.618 1.00 95.56 80 SER A N 1
ATOM 596 C CA . SER A 1 80 ? 8.874 3.028 41.232 1.00 95.56 80 SER A CA 1
ATOM 597 C C . SER A 1 80 ? 7.603 3.886 41.117 1.00 95.56 80 SER A C 1
ATOM 599 O O . SER A 1 80 ? 6.951 4.158 42.121 1.00 95.56 80 SER A O 1
ATOM 601 N N . GLY A 1 81 ? 7.269 4.371 39.915 1.00 91.56 81 GLY A N 1
ATOM 602 C CA . GLY A 1 81 ? 6.016 5.109 39.686 1.00 91.56 81 GLY A CA 1
ATOM 603 C C . GLY A 1 81 ? 5.964 6.539 40.249 1.00 91.56 81 GLY A C 1
ATOM 604 O O . GLY A 1 81 ? 4.896 7.027 40.607 1.00 91.56 81 GLY A O 1
ATOM 605 N N . ARG A 1 82 ? 7.101 7.252 40.311 1.00 90.50 82 ARG A N 1
ATOM 606 C CA . ARG A 1 82 ? 7.159 8.653 40.802 1.00 90.50 82 ARG A CA 1
ATOM 607 C C . ARG A 1 82 ? 6.323 9.646 39.987 1.00 90.50 82 ARG A C 1
ATOM 609 O O . ARG A 1 82 ? 6.016 10.717 40.493 1.00 90.50 82 ARG A O 1
ATOM 616 N N . ASN A 1 83 ? 5.973 9.297 38.751 1.00 89.44 83 ASN A N 1
ATOM 617 C CA . ASN A 1 83 ? 5.088 10.101 37.910 1.00 89.44 83 ASN A CA 1
ATOM 618 C C . ASN A 1 83 ? 3.606 9.935 38.292 1.00 89.44 83 ASN A C 1
ATOM 620 O O . ASN A 1 83 ? 2.787 10.731 37.852 1.00 89.44 83 ASN A O 1
ATOM 624 N N . TYR A 1 84 ? 3.264 8.934 39.114 1.00 92.00 84 TYR A N 1
ATOM 625 C CA . TYR A 1 84 ? 1.883 8.591 39.473 1.00 92.00 84 TYR A CA 1
ATOM 626 C C . TYR A 1 84 ? 1.535 8.990 40.905 1.00 92.00 84 TYR A C 1
ATOM 628 O O . TYR A 1 84 ? 0.394 9.350 41.184 1.00 92.00 84 TYR A O 1
ATOM 636 N N . VAL A 1 85 ? 2.505 8.944 41.825 1.00 95.25 85 VAL A N 1
ATOM 637 C CA . VAL A 1 85 ? 2.279 9.215 43.251 1.00 95.25 85 VAL A CA 1
ATOM 638 C C . VAL A 1 85 ? 3.334 10.132 43.850 1.00 95.25 85 VAL A C 1
ATOM 640 O O . VAL A 1 85 ? 4.506 10.111 43.473 1.00 95.25 85 VAL A O 1
ATOM 643 N N . GLN A 1 86 ? 2.921 10.876 44.867 1.00 93.88 86 GLN A N 1
ATOM 644 C CA . GLN A 1 86 ? 3.799 11.589 45.782 1.00 93.88 86 GLN A CA 1
ATOM 645 C C . GLN A 1 86 ? 3.532 11.114 47.214 1.00 93.88 86 GLN A C 1
ATOM 647 O O . GLN A 1 86 ? 2.413 10.724 47.551 1.00 93.88 86 GLN A O 1
ATOM 652 N N . VAL A 1 87 ? 4.560 11.144 48.065 1.00 93.38 87 VAL A N 1
ATOM 653 C CA . VAL A 1 87 ? 4.431 10.841 49.496 1.00 93.38 87 VAL A CA 1
ATOM 654 C C . VAL A 1 87 ? 5.028 11.971 50.323 1.00 93.38 87 VAL A C 1
ATOM 656 O O . VAL A 1 87 ? 6.189 12.344 50.146 1.00 93.38 87 VAL A O 1
ATOM 659 N N . SER A 1 88 ? 4.225 12.540 51.217 1.00 91.88 88 SER A N 1
ATOM 660 C CA . SER A 1 88 ? 4.667 13.589 52.132 1.00 91.88 88 SER A CA 1
ATOM 661 C C . SER A 1 88 ? 5.545 13.025 53.257 1.00 91.88 88 SER A C 1
ATOM 663 O O . SER A 1 88 ? 5.528 11.830 53.563 1.00 91.88 88 SER A O 1
ATOM 665 N N . ALA A 1 89 ? 6.282 13.905 53.940 1.00 87.88 89 ALA A N 1
ATOM 666 C CA . ALA A 1 89 ? 7.156 13.523 55.054 1.00 87.88 89 ALA A CA 1
ATOM 667 C C . ALA A 1 89 ? 6.411 12.857 56.229 1.00 87.88 89 ALA A C 1
ATOM 669 O O . ALA A 1 89 ? 7.007 12.100 56.987 1.00 87.88 89 ALA A O 1
ATOM 670 N N . ASP A 1 90 ? 5.113 13.123 56.386 1.00 87.50 90 ASP A N 1
ATOM 671 C CA . ASP A 1 90 ? 4.256 12.541 57.420 1.00 87.50 90 ASP A CA 1
ATOM 672 C C . ASP A 1 90 ? 3.468 11.301 56.946 1.00 87.50 90 ASP A C 1
ATOM 674 O O . ASP A 1 90 ? 2.645 10.778 57.707 1.00 87.50 90 ASP A O 1
ATOM 678 N N . GLY A 1 91 ? 3.740 10.809 55.730 1.00 89.50 91 GLY A N 1
ATOM 679 C CA . GLY A 1 91 ? 3.229 9.540 55.202 1.00 89.50 91 GLY A CA 1
ATOM 680 C C . GLY A 1 91 ? 1.896 9.624 54.461 1.00 89.50 91 GLY A C 1
ATOM 681 O O . GLY A 1 91 ? 1.209 8.608 54.344 1.00 89.50 91 GLY A O 1
ATOM 682 N N . LEU A 1 92 ? 1.488 10.807 53.992 1.00 93.56 92 LEU A N 1
ATOM 683 C CA . LEU A 1 92 ? 0.328 10.944 53.112 1.00 93.56 92 LEU A CA 1
ATOM 684 C C . LEU A 1 92 ? 0.739 10.644 51.676 1.00 93.56 92 LEU A C 1
ATOM 686 O O . LEU A 1 92 ? 1.565 11.353 51.108 1.00 93.56 92 LEU A O 1
ATOM 690 N N . VAL A 1 93 ? 0.131 9.622 51.094 1.00 95.38 93 VAL A N 1
ATOM 691 C CA . VAL A 1 93 ? 0.263 9.281 49.682 1.00 95.38 93 VAL A CA 1
ATOM 692 C C . VAL A 1 93 ? -0.860 9.963 48.909 1.00 95.38 93 VAL A C 1
ATOM 694 O O . VAL A 1 93 ? -2.036 9.781 49.236 1.00 95.38 93 VAL A O 1
ATOM 697 N N . THR A 1 94 ? -0.503 10.730 47.886 1.00 95.06 94 THR A N 1
ATOM 698 C CA . THR A 1 94 ? -1.423 11.374 46.938 1.00 95.06 94 THR A CA 1
ATOM 699 C C . THR A 1 94 ? -1.015 11.041 45.510 1.00 95.06 94 THR A C 1
ATOM 701 O O . THR A 1 94 ? 0.106 10.598 45.261 1.00 95.06 94 THR A O 1
ATOM 704 N N . THR A 1 95 ? -1.915 11.265 44.560 1.00 95.06 95 THR A N 1
ATOM 705 C CA . THR A 1 95 ? -1.577 11.224 43.136 1.00 95.06 95 THR A CA 1
ATOM 706 C C . THR A 1 95 ? -0.611 12.352 42.779 1.00 95.06 95 THR A C 1
ATOM 708 O O . THR A 1 95 ? -0.702 13.463 43.305 1.00 95.06 95 THR A O 1
ATOM 711 N N . ALA A 1 96 ? 0.339 12.059 41.897 1.00 92.75 96 ALA A N 1
ATOM 712 C CA . ALA A 1 96 ? 1.166 13.063 41.252 1.00 92.75 96 ALA A CA 1
ATOM 713 C C . ALA A 1 96 ? 0.384 13.683 40.087 1.00 92.75 96 ALA A C 1
ATOM 715 O O . ALA A 1 96 ? -0.373 13.003 39.392 1.00 92.75 96 ALA A O 1
ATOM 716 N N . ARG A 1 97 ? 0.557 14.991 39.891 1.00 92.88 97 ARG A N 1
ATOM 717 C CA . ARG A 1 97 ? -0.129 15.771 38.858 1.00 92.88 97 ARG A CA 1
ATOM 718 C C . ARG A 1 97 ? 0.874 16.548 38.033 1.00 92.88 97 ARG A C 1
ATOM 720 O O . ARG A 1 97 ? 1.870 17.043 38.561 1.00 92.88 97 ARG A O 1
ATOM 727 N N . THR A 1 98 ? 0.572 16.704 36.752 1.00 92.75 98 THR A N 1
ATOM 728 C CA . THR A 1 98 ? 1.292 17.628 35.875 1.00 92.75 98 THR A CA 1
ATOM 729 C C . THR A 1 98 ? 0.418 18.845 35.631 1.00 92.75 98 THR A C 1
ATOM 731 O O . THR A 1 98 ? -0.720 18.714 35.188 1.00 92.75 98 THR A O 1
ATOM 734 N N . TYR A 1 99 ? 0.942 20.029 35.934 1.00 93.44 99 TYR A N 1
ATOM 735 C CA . TYR A 1 99 ? 0.226 21.295 35.811 1.00 93.44 99 TYR A CA 1
ATOM 736 C C . TYR A 1 99 ? 0.587 21.972 34.494 1.00 93.44 99 TYR A C 1
ATOM 738 O O . TYR A 1 99 ? 1.749 21.967 34.089 1.00 93.44 99 TYR A O 1
ATOM 746 N N . TRP A 1 100 ? -0.399 22.568 33.832 1.00 93.38 100 TRP A N 1
ATOM 747 C CA . TRP A 1 100 ? -0.267 23.124 32.491 1.00 93.38 100 TRP A CA 1
ATOM 748 C C . TRP A 1 100 ? -0.788 24.552 32.422 1.00 93.38 100 TRP A C 1
ATOM 750 O O . TRP A 1 100 ? -1.800 24.889 33.036 1.00 93.38 100 TRP A O 1
ATOM 760 N N . LYS A 1 101 ? -0.123 25.371 31.606 1.00 93.56 101 LYS A N 1
ATOM 761 C CA . LYS A 1 101 ? -0.543 26.731 31.266 1.00 93.56 101 LYS A CA 1
ATOM 762 C C . LYS A 1 101 ? -0.679 26.895 29.756 1.00 93.56 101 LYS A C 1
ATOM 764 O O . LYS A 1 101 ? 0.151 26.397 28.993 1.00 93.56 101 LYS A O 1
ATOM 769 N N . LYS A 1 102 ? -1.725 27.591 29.318 1.00 91.81 102 LYS A N 1
ATOM 770 C CA . LYS A 1 102 ? -2.010 27.919 27.921 1.00 91.81 102 LYS A CA 1
ATOM 771 C C . LYS A 1 102 ? -1.264 29.195 27.535 1.00 91.81 102 LYS A C 1
ATOM 773 O O . LYS A 1 102 ? -1.515 30.274 28.063 1.00 91.81 102 LYS A O 1
ATOM 778 N N . GLY A 1 103 ? -0.347 29.068 26.582 1.00 81.81 103 GLY A N 1
ATOM 779 C CA . GLY A 1 103 ? 0.300 30.176 25.879 1.00 81.81 103 GLY A CA 1
ATOM 780 C C . GLY A 1 103 ? -0.299 30.397 24.487 1.00 81.81 103 GLY A C 1
ATOM 781 O O . GLY A 1 103 ? -1.272 29.746 24.117 1.00 81.81 103 GLY A O 1
ATOM 782 N N . ASN A 1 104 ? 0.295 31.304 23.699 1.00 78.12 104 ASN A N 1
ATOM 783 C CA . ASN A 1 104 ? -0.113 31.677 22.331 1.00 78.12 104 ASN A CA 1
ATOM 784 C C . ASN A 1 104 ? -0.202 30.471 21.363 1.00 78.12 104 ASN A C 1
ATOM 786 O O . ASN A 1 104 ? 0.688 30.254 20.545 1.00 78.12 104 ASN A O 1
ATOM 790 N N . GLY A 1 105 ? -1.284 29.696 21.451 1.00 78.38 105 GLY A N 1
ATOM 791 C CA . GLY A 1 105 ? -1.560 28.524 20.618 1.00 78.38 105 GLY A CA 1
ATOM 792 C C . GLY A 1 105 ? -0.976 27.191 21.106 1.00 78.38 105 GLY A C 1
ATOM 793 O O . GLY A 1 105 ? -1.221 26.185 20.451 1.00 78.38 105 GLY A O 1
ATOM 794 N N . TYR A 1 106 ? -0.255 27.148 22.234 1.00 82.25 106 TYR A N 1
ATOM 795 C CA . TYR A 1 106 ? 0.370 25.923 22.763 1.00 82.25 106 TYR A CA 1
ATOM 796 C C . TYR A 1 106 ? 0.277 25.851 24.290 1.00 82.25 106 TYR A C 1
ATOM 798 O O . TYR A 1 106 ? 0.269 26.887 24.955 1.00 82.25 106 TYR A O 1
ATOM 806 N N . SER A 1 107 ? 0.261 24.639 24.847 1.00 88.81 107 SER A N 1
ATOM 807 C CA . SER A 1 107 ? 0.348 24.407 26.295 1.00 88.81 107 SER A CA 1
ATOM 808 C C . SER A 1 107 ? 1.777 24.061 26.713 1.00 88.81 107 SER A C 1
ATOM 810 O O . SER A 1 107 ? 2.480 23.358 25.988 1.00 88.81 107 SER A O 1
ATOM 812 N N . TYR A 1 108 ? 2.197 24.515 27.893 1.00 91.38 108 TYR A N 1
ATOM 813 C CA . TYR A 1 108 ? 3.480 24.151 28.501 1.00 91.38 108 TYR A CA 1
ATOM 814 C C . TYR A 1 108 ? 3.305 23.793 29.979 1.00 91.38 108 TYR A C 1
ATOM 816 O O . TYR A 1 108 ? 2.404 24.308 30.646 1.00 91.38 108 TYR A O 1
ATOM 824 N N . SER A 1 109 ? 4.141 22.881 30.481 1.00 92.56 109 SER A N 1
ATOM 825 C CA . SER A 1 109 ? 4.091 22.439 31.875 1.00 92.56 109 SER A CA 1
ATOM 826 C C . SER A 1 109 ? 4.643 23.513 32.812 1.00 92.56 109 SER A C 1
ATOM 828 O O . SER A 1 109 ? 5.647 24.152 32.491 1.00 92.56 109 SER A O 1
ATOM 830 N N . VAL A 1 110 ? 4.036 23.664 33.984 1.00 92.00 110 VAL A N 1
ATOM 831 C CA . VAL A 1 110 ? 4.484 24.553 35.065 1.00 92.00 110 VAL A CA 1
ATOM 832 C C . VAL A 1 110 ? 4.717 23.756 36.346 1.00 92.00 110 VAL A C 1
ATOM 834 O O . VAL A 1 110 ? 4.253 22.619 36.474 1.00 92.00 110 VAL A O 1
ATOM 837 N N . SER A 1 111 ? 5.471 24.327 37.284 1.00 88.75 111 SER A N 1
ATOM 838 C CA . SER A 1 111 ? 5.773 23.648 38.546 1.00 88.75 111 SER A CA 1
ATOM 839 C C . SER A 1 111 ? 4.554 23.633 39.469 1.00 88.75 111 SER A C 1
ATOM 841 O O . SER A 1 111 ? 3.699 24.517 39.427 1.00 88.75 111 SER A O 1
ATOM 843 N N . GLU A 1 112 ? 4.488 22.638 40.350 1.00 81.56 112 GLU A N 1
ATOM 844 C CA . GLU A 1 112 ? 3.463 22.578 41.390 1.00 81.56 112 GLU A CA 1
ATOM 845 C C . GLU A 1 112 ? 3.508 23.840 42.275 1.00 81.56 112 GLU A C 1
ATOM 847 O O . GLU A 1 112 ? 4.562 24.223 42.784 1.00 81.56 112 GLU A O 1
ATOM 852 N N . GLY A 1 113 ? 2.359 24.506 42.434 1.00 83.00 113 GLY A N 1
ATOM 853 C CA . GLY A 1 113 ? 2.229 25.765 43.179 1.00 83.00 113 GLY A CA 1
ATOM 854 C C . GLY A 1 113 ? 2.393 27.045 42.348 1.00 83.00 113 GLY A C 1
ATOM 855 O O . GLY A 1 113 ? 2.113 28.128 42.863 1.00 83.00 113 GLY A O 1
ATOM 856 N N . GLU A 1 114 ? 2.796 26.948 41.078 1.00 89.88 114 GLU A N 1
ATOM 857 C CA . GLU A 1 114 ? 2.737 28.069 40.131 1.00 89.88 114 GLU A CA 1
ATOM 858 C C . GLU A 1 114 ? 1.312 28.275 39.588 1.00 89.88 114 GLU A C 1
ATOM 860 O O . GLU A 1 114 ? 0.441 27.420 39.729 1.00 89.88 114 GLU A O 1
ATOM 865 N N . ASP A 1 115 ? 1.060 29.428 38.967 1.00 90.75 115 ASP A N 1
ATOM 866 C CA . ASP A 1 115 ? -0.226 29.745 38.334 1.00 90.75 115 ASP A CA 1
ATOM 867 C C . ASP A 1 115 ? -0.445 28.892 37.068 1.00 90.75 115 ASP A C 1
ATOM 869 O O . ASP A 1 115 ? 0.269 29.080 36.074 1.00 90.75 115 ASP A O 1
ATOM 873 N N . TYR A 1 116 ? -1.425 27.982 37.112 1.00 92.38 116 TYR A N 1
ATOM 874 C CA . TYR A 1 116 ? -1.758 26.994 36.076 1.00 92.38 116 TYR A CA 1
ATOM 875 C C . TYR A 1 116 ? -3.222 27.112 35.619 1.00 92.38 116 TYR A C 1
ATOM 877 O O . TYR A 1 116 ? -4.077 27.571 36.372 1.00 92.38 116 TYR A O 1
ATOM 885 N N . ASP A 1 117 ? -3.520 26.639 34.406 1.00 90.50 117 ASP A N 1
ATOM 886 C CA . ASP A 1 117 ? -4.878 26.621 33.841 1.00 90.50 117 ASP A CA 1
ATOM 887 C C . ASP A 1 117 ? -5.588 25.276 34.038 1.00 90.50 117 ASP A C 1
ATOM 889 O O . ASP A 1 117 ? -6.796 25.236 34.250 1.00 90.50 117 ASP A O 1
ATOM 893 N N . TYR A 1 118 ? -4.858 24.163 33.932 1.00 91.56 118 TYR A N 1
ATOM 894 C CA . TYR A 1 118 ? -5.392 22.812 34.126 1.00 91.56 118 TYR A CA 1
ATOM 895 C C . TYR A 1 118 ? -4.293 21.850 34.599 1.00 91.56 118 TYR A C 1
ATOM 897 O O . TYR A 1 118 ? -3.104 22.158 34.496 1.00 91.56 118 TYR A O 1
ATOM 905 N N . TYR A 1 119 ? -4.672 20.689 35.131 1.00 92.38 119 TYR A N 1
ATOM 906 C CA . TYR A 1 119 ? -3.746 19.611 35.476 1.00 92.38 119 TYR A CA 1
ATOM 907 C C . TYR A 1 119 ? -4.187 18.271 34.886 1.00 92.38 119 TYR A C 1
ATOM 909 O O . TYR A 1 119 ? -5.379 17.976 34.809 1.00 92.38 119 TYR A O 1
ATOM 917 N N . THR A 1 120 ? -3.207 17.448 34.526 1.00 92.56 120 THR A N 1
ATOM 918 C CA . THR A 1 120 ? -3.389 16.070 34.061 1.00 92.56 120 THR A CA 1
ATOM 919 C C . THR A 1 120 ? -2.923 15.089 35.135 1.00 92.56 120 THR A C 1
ATOM 921 O O . THR A 1 120 ? -2.065 15.414 35.964 1.00 92.56 120 THR A O 1
ATOM 924 N N . VAL A 1 121 ? -3.475 13.879 35.104 1.00 91.50 121 VAL A N 1
ATOM 925 C CA . VAL A 1 121 ? -3.082 12.757 35.966 1.00 91.50 121 VAL A CA 1
ATOM 926 C C . VAL A 1 121 ? -2.689 11.592 35.069 1.00 91.50 121 VAL A C 1
ATOM 928 O O . VAL A 1 121 ? -3.429 11.259 34.147 1.00 91.50 121 VAL A O 1
ATOM 931 N N . GLU A 1 122 ? -1.551 10.960 35.348 1.00 90.94 122 GLU A N 1
ATOM 932 C CA . GLU A 1 122 ? -1.162 9.711 34.693 1.00 90.94 122 GLU A CA 1
ATOM 933 C C . GLU A 1 122 ? -1.541 8.513 35.582 1.00 90.94 122 GLU A C 1
ATOM 935 O O . GLU A 1 122 ? -1.100 8.451 36.735 1.00 90.94 122 GLU A O 1
ATOM 940 N N . PRO A 1 123 ? -2.354 7.559 35.093 1.00 94.12 123 PRO A N 1
ATOM 941 C CA . PRO A 1 123 ? -2.630 6.328 35.820 1.00 94.12 123 PRO A CA 1
ATOM 942 C C . PRO A 1 123 ? -1.437 5.370 35.741 1.00 94.12 123 PRO A C 1
ATOM 944 O O . PRO A 1 123 ? -0.682 5.360 34.768 1.00 94.12 123 PRO A O 1
ATOM 947 N N . GLY A 1 124 ? -1.291 4.515 36.748 1.00 95.88 124 GLY A N 1
ATOM 948 C CA . GLY A 1 124 ? -0.198 3.554 36.807 1.00 95.88 124 GLY A CA 1
ATOM 949 C C . GLY A 1 124 ? 0.005 2.976 38.198 1.00 95.88 124 GLY A C 1
ATOM 950 O O . GLY A 1 124 ? -0.669 3.358 39.156 1.00 95.88 124 GLY A O 1
ATOM 951 N N . ASP A 1 125 ? 0.963 2.063 38.293 1.00 97.50 125 ASP A N 1
ATOM 952 C CA . ASP A 1 125 ? 1.316 1.399 39.541 1.00 97.50 125 ASP A CA 1
ATOM 953 C C . ASP A 1 125 ? 2.623 1.982 40.086 1.00 97.50 125 ASP A C 1
ATOM 955 O O . ASP A 1 125 ? 3.590 2.205 39.350 1.00 97.50 125 ASP A O 1
ATOM 959 N N . ALA A 1 126 ? 2.653 2.243 41.388 1.00 97.12 126 ALA A N 1
ATOM 960 C CA . ALA A 1 126 ? 3.811 2.772 42.088 1.00 97.12 126 ALA A CA 1
ATOM 961 C C . ALA A 1 126 ? 4.127 1.936 43.324 1.00 97.12 126 ALA A C 1
ATOM 963 O O . ALA A 1 126 ? 3.230 1.483 44.029 1.00 97.12 126 ALA A O 1
ATOM 964 N N . GLU A 1 127 ? 5.409 1.783 43.628 1.00 96.94 127 GLU A N 1
ATOM 965 C CA . GLU A 1 127 ? 5.858 1.131 44.853 1.00 96.94 127 GLU A CA 1
ATOM 966 C C . GLU A 1 127 ? 6.479 2.151 45.801 1.00 96.94 127 GLU A C 1
ATOM 968 O O . GLU A 1 127 ? 7.315 2.976 45.415 1.00 96.94 127 GLU A O 1
ATOM 973 N N . ILE A 1 128 ? 6.095 2.064 47.071 1.00 94.69 128 ILE A N 1
ATOM 974 C CA . ILE A 1 128 ? 6.631 2.882 48.151 1.00 94.69 128 ILE A CA 1
ATOM 975 C C . ILE A 1 128 ? 7.248 1.950 49.184 1.00 94.69 128 ILE A C 1
ATOM 977 O O . ILE A 1 128 ? 6.554 1.189 49.852 1.00 94.69 128 ILE A O 1
ATOM 981 N N . THR A 1 129 ? 8.564 2.034 49.349 1.00 93.19 129 THR A N 1
ATOM 982 C CA . THR A 1 129 ? 9.249 1.401 50.476 1.00 93.19 129 THR A CA 1
ATOM 983 C C . THR A 1 129 ? 9.009 2.229 51.732 1.00 93.19 129 THR A C 1
ATOM 985 O O . THR A 1 129 ? 9.301 3.428 51.760 1.00 93.19 129 THR A O 1
ATOM 988 N N . VAL A 1 130 ? 8.491 1.582 52.770 1.00 90.75 130 VAL A N 1
ATOM 989 C CA . VAL A 1 130 ? 8.232 2.164 54.084 1.00 90.75 130 VAL A CA 1
ATOM 990 C C . VAL A 1 130 ? 9.192 1.537 55.083 1.00 90.75 130 VAL A C 1
ATOM 992 O O . VAL A 1 130 ? 9.195 0.320 55.261 1.00 90.75 130 VAL A O 1
ATOM 995 N N . THR A 1 131 ? 9.986 2.362 55.760 1.00 88.38 131 THR A N 1
ATOM 996 C CA . THR A 1 131 ? 10.912 1.917 56.809 1.00 88.38 131 THR A CA 1
ATOM 997 C C . THR A 1 131 ? 10.549 2.592 58.124 1.00 88.38 131 THR A C 1
ATOM 999 O O . THR A 1 131 ? 10.589 3.817 58.215 1.00 88.38 131 THR A O 1
ATOM 1002 N N . SER A 1 132 ? 10.212 1.812 59.152 1.00 84.44 132 SER A N 1
ATOM 1003 C CA . SER A 1 132 ? 9.907 2.305 60.502 1.00 84.44 132 SER A CA 1
ATOM 1004 C C . SER A 1 132 ? 10.651 1.462 61.535 1.00 84.44 132 SER A C 1
ATOM 1006 O O . SER A 1 132 ? 10.474 0.246 61.610 1.00 84.44 132 SER A O 1
ATOM 1008 N N . GLY A 1 133 ? 11.533 2.095 62.312 1.00 81.31 133 GLY A N 1
ATOM 1009 C CA . GLY A 1 133 ? 12.457 1.370 63.187 1.00 81.31 133 GLY A CA 1
ATOM 1010 C C . GLY A 1 133 ? 13.360 0.415 62.392 1.00 81.31 133 GLY A C 1
ATOM 1011 O O . GLY A 1 133 ? 14.068 0.845 61.485 1.00 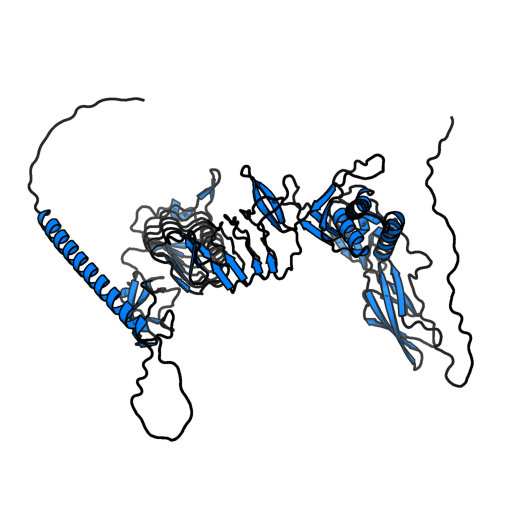81.31 133 GLY A O 1
ATOM 1012 N N . SER A 1 134 ? 13.339 -0.877 62.733 1.00 77.94 134 SER A N 1
ATOM 1013 C CA . SER A 1 134 ? 14.072 -1.939 62.022 1.00 77.94 134 SER A CA 1
ATOM 1014 C C . SER A 1 134 ? 13.255 -2.645 60.935 1.00 77.94 134 SER A C 1
ATOM 1016 O O . SER A 1 134 ? 13.779 -3.526 60.258 1.00 77.94 134 SER A O 1
ATOM 1018 N N . GLU A 1 135 ? 11.973 -2.314 60.788 1.00 81.38 135 GLU A N 1
ATOM 1019 C CA . GLU A 1 135 ? 11.076 -2.975 59.842 1.00 81.38 135 GLU A CA 1
ATOM 1020 C C . GLU A 1 135 ? 11.036 -2.210 58.520 1.00 81.38 135 GLU A C 1
ATOM 1022 O O . GLU A 1 135 ? 11.001 -0.978 58.492 1.00 81.38 135 GLU A O 1
ATOM 1027 N N . THR A 1 136 ? 11.047 -2.947 57.410 1.00 87.12 136 THR A N 1
ATOM 1028 C CA . THR A 1 136 ? 10.880 -2.401 56.060 1.00 87.12 136 THR A CA 1
ATOM 1029 C C . THR A 1 136 ? 9.879 -3.248 55.293 1.00 87.12 136 THR A C 1
ATOM 1031 O O . THR A 1 136 ? 9.977 -4.474 55.304 1.00 87.12 136 THR A O 1
ATOM 1034 N N . TRP A 1 137 ? 8.926 -2.595 54.637 1.00 89.31 137 TRP A N 1
ATOM 1035 C CA . TRP A 1 137 ? 7.907 -3.234 53.807 1.00 89.31 137 TRP A CA 1
ATOM 1036 C C . TRP A 1 137 ? 7.557 -2.348 52.604 1.00 89.31 137 TRP A C 1
ATOM 1038 O O . TRP A 1 137 ? 7.926 -1.172 52.564 1.00 89.31 137 TRP A O 1
ATOM 1048 N N . THR A 1 138 ? 6.864 -2.917 51.617 1.00 91.62 138 THR A N 1
ATOM 1049 C CA . THR A 1 138 ? 6.477 -2.222 50.381 1.00 91.62 138 THR A CA 1
ATOM 1050 C C . THR A 1 138 ? 4.968 -2.028 50.327 1.00 91.62 138 THR A C 1
ATOM 1052 O O . THR A 1 138 ? 4.212 -2.978 50.525 1.00 91.62 138 THR A O 1
ATOM 1055 N N . LEU A 1 139 ? 4.547 -0.800 50.040 1.00 93.19 139 LEU A N 1
ATOM 1056 C CA . LEU A 1 139 ? 3.184 -0.445 49.670 1.00 93.19 139 LEU A CA 1
ATOM 1057 C C . LEU A 1 139 ? 3.095 -0.329 48.148 1.00 93.19 139 LEU A C 1
ATOM 1059 O O . LEU A 1 139 ? 3.762 0.529 47.567 1.00 93.19 139 LEU A O 1
ATOM 1063 N N . THR A 1 140 ? 2.237 -1.127 47.525 1.00 96.75 140 THR A N 1
ATOM 1064 C CA . THR A 1 140 ? 1.853 -0.952 46.122 1.00 96.75 140 THR A CA 1
ATOM 1065 C C . THR A 1 140 ? 0.665 0.002 46.037 1.00 96.75 140 THR A C 1
ATOM 1067 O O . THR A 1 140 ? -0.322 -0.138 46.758 1.00 96.75 140 THR A O 1
ATOM 1070 N N . VAL A 1 141 ? 0.760 1.007 45.174 1.00 97.25 141 VAL A N 1
ATOM 1071 C CA . VAL A 1 141 ? -0.274 2.018 44.954 1.00 97.25 141 VAL A CA 1
ATOM 1072 C C . VAL A 1 141 ? -0.723 1.952 43.504 1.00 97.25 141 VAL A C 1
ATOM 1074 O O . VAL A 1 141 ? 0.073 2.189 42.601 1.00 97.25 141 VAL A O 1
ATOM 1077 N N . HIS A 1 142 ? -2.006 1.686 43.291 1.00 97.62 142 HIS A N 1
ATOM 1078 C CA . HIS A 1 142 ? -2.641 1.689 41.979 1.00 97.62 142 HIS A CA 1
ATOM 1079 C C . HIS A 1 142 ? -3.353 3.019 41.767 1.00 97.62 142 HIS A C 1
ATOM 1081 O O . HIS A 1 142 ? -4.368 3.287 42.410 1.00 97.62 142 HIS A O 1
ATOM 1087 N N . VAL A 1 143 ? -2.852 3.853 40.864 1.00 97.06 143 VAL A N 1
ATOM 1088 C CA . VAL A 1 143 ? -3.521 5.091 40.459 1.00 97.06 143 VAL A CA 1
ATOM 1089 C C . VAL A 1 143 ? -4.426 4.793 39.271 1.00 97.06 143 VAL A C 1
ATOM 1091 O O . VAL A 1 143 ? -3.965 4.347 38.220 1.00 97.06 143 VAL A O 1
ATOM 1094 N N . LYS A 1 144 ? -5.728 5.023 39.442 1.00 96.56 144 LYS A N 1
ATOM 1095 C CA . LYS A 1 144 ? -6.750 4.832 38.408 1.00 96.56 144 LYS A CA 1
ATOM 1096 C C . LYS A 1 144 ? -7.303 6.182 37.964 1.00 96.56 144 LYS A C 1
ATOM 1098 O O . LYS A 1 144 ? -7.656 7.009 38.806 1.00 96.56 144 LYS A O 1
ATOM 1103 N N . ASP A 1 145 ? -7.422 6.363 36.650 1.00 95.19 145 ASP A N 1
ATOM 1104 C CA . ASP A 1 145 ? -8.154 7.494 36.084 1.00 95.19 145 ASP A CA 1
ATOM 1105 C C . ASP A 1 145 ? -9.653 7.292 36.328 1.00 95.19 145 ASP A C 1
ATOM 1107 O O . ASP A 1 145 ? -10.270 6.354 35.819 1.00 95.19 145 ASP A O 1
ATOM 1111 N N . TYR A 1 146 ? -10.248 8.152 37.146 1.00 96.00 146 TYR A N 1
ATOM 1112 C CA . TYR A 1 146 ? -11.664 8.058 37.462 1.00 96.00 146 TYR A CA 1
ATOM 1113 C C . TYR A 1 146 ? -12.559 8.410 36.267 1.00 96.00 146 TYR A C 1
ATOM 1115 O O . TYR A 1 146 ? -13.692 7.936 36.224 1.00 96.00 146 TYR A O 1
ATOM 1123 N N . ALA A 1 147 ? -12.087 9.183 35.282 1.00 95.19 147 ALA A N 1
ATOM 1124 C CA . ALA A 1 147 ? -12.861 9.433 34.066 1.00 95.19 147 ALA A CA 1
ATOM 1125 C C . ALA A 1 147 ? -13.159 8.115 33.327 1.00 95.19 147 ALA A C 1
ATOM 1127 O O . ALA A 1 147 ? -14.294 7.880 32.916 1.00 95.19 147 ALA A O 1
ATOM 1128 N N . GLU A 1 148 ? -12.173 7.217 33.253 1.00 95.19 148 GLU A N 1
ATOM 1129 C CA . GLU A 1 148 ? -12.328 5.866 32.700 1.00 95.19 148 GLU A CA 1
ATOM 1130 C C . GLU A 1 148 ? -13.348 5.039 33.496 1.00 95.19 148 GLU A C 1
ATOM 1132 O O . GLU A 1 148 ? -14.272 4.463 32.921 1.00 95.19 148 GLU A O 1
ATOM 1137 N N . VAL A 1 149 ? -13.227 5.039 34.829 1.00 95.25 149 VAL A N 1
ATOM 1138 C CA . VAL A 1 149 ? -14.131 4.307 35.737 1.00 95.25 149 VAL A CA 1
ATOM 1139 C C . VAL A 1 149 ? -15.569 4.813 35.627 1.00 95.25 149 VAL A C 1
ATOM 1141 O O . VAL A 1 149 ? -16.509 4.020 35.588 1.00 95.25 149 VAL A O 1
ATOM 1144 N N . TYR A 1 150 ? -15.752 6.132 35.572 1.00 96.38 150 TYR A N 1
ATOM 1145 C CA . TYR A 1 150 ? -17.058 6.760 35.423 1.00 96.38 150 TYR A CA 1
ATOM 1146 C C . TYR A 1 150 ? -17.722 6.355 34.106 1.00 96.38 150 TYR A C 1
ATOM 1148 O O . TYR A 1 150 ? -18.879 5.939 34.102 1.00 96.38 150 TYR A O 1
ATOM 1156 N N . VAL A 1 151 ? -16.991 6.443 32.994 1.00 96.88 151 VAL A N 1
ATOM 1157 C CA . VAL A 1 151 ? -17.523 6.107 31.668 1.00 96.88 151 VAL A CA 1
ATOM 1158 C C . VAL A 1 151 ? -17.863 4.628 31.564 1.00 96.88 151 VAL A C 1
ATOM 1160 O O . VAL A 1 151 ? -18.931 4.290 31.055 1.00 96.88 151 VAL A O 1
ATOM 1163 N N . ASP A 1 152 ? -17.021 3.754 32.112 1.00 96.00 152 ASP A N 1
ATOM 1164 C CA . ASP A 1 152 ? -17.317 2.327 32.208 1.00 96.00 152 ASP A CA 1
ATOM 1165 C C . ASP A 1 152 ? -18.587 2.060 33.021 1.00 96.00 152 ASP A C 1
ATOM 1167 O O . ASP A 1 152 ? -19.435 1.285 32.587 1.00 96.00 152 ASP A O 1
ATOM 1171 N N . HIS A 1 153 ? -18.772 2.747 34.151 1.00 95.94 153 HIS A N 1
ATOM 1172 C CA . HIS A 1 153 ? -19.985 2.617 34.955 1.00 95.94 153 HIS A CA 1
ATOM 1173 C C . HIS A 1 153 ? -21.243 3.077 34.202 1.00 95.94 153 HIS A C 1
ATOM 1175 O O . HIS A 1 153 ? -22.279 2.415 34.270 1.00 95.94 153 HIS A O 1
ATOM 1181 N N . VAL A 1 154 ? -21.163 4.185 33.456 1.00 97.50 154 VAL A N 1
ATOM 1182 C CA . VAL A 1 154 ? -22.268 4.664 32.607 1.00 97.50 154 VAL A CA 1
ATOM 1183 C C . VAL A 1 154 ? -22.598 3.644 31.514 1.00 97.50 154 VAL A C 1
ATOM 1185 O O . VAL A 1 154 ? -23.773 3.362 31.274 1.00 97.50 154 VAL A O 1
ATOM 1188 N N . MET A 1 155 ? -21.581 3.059 30.878 1.00 98.00 155 MET A N 1
ATOM 1189 C CA . MET A 1 155 ? -21.764 2.011 29.871 1.00 98.00 155 MET A CA 1
ATOM 1190 C C . MET A 1 155 ? -22.376 0.740 30.472 1.00 98.00 155 MET A C 1
ATOM 1192 O O . MET A 1 155 ? -23.310 0.196 29.894 1.00 98.00 155 MET A O 1
ATOM 1196 N N . ASP A 1 156 ? -21.925 0.294 31.644 1.00 97.75 156 ASP A N 1
ATOM 1197 C CA . ASP A 1 156 ? -22.472 -0.889 32.324 1.00 97.75 156 ASP A CA 1
ATOM 1198 C C . ASP A 1 156 ? -23.932 -0.692 32.737 1.00 97.75 156 ASP A C 1
ATOM 1200 O O . ASP A 1 156 ? -24.759 -1.597 32.590 1.00 97.75 156 ASP A O 1
ATOM 1204 N N . ALA A 1 157 ? -24.271 0.506 33.221 1.00 97.94 157 ALA A N 1
ATOM 1205 C CA . ALA A 1 157 ? -25.647 0.872 33.524 1.00 97.94 157 ALA A CA 1
ATOM 1206 C C . ALA A 1 157 ? -26.515 0.861 32.256 1.00 97.94 157 ALA A C 1
ATOM 1208 O O . ALA A 1 157 ? -27.629 0.337 32.281 1.00 97.94 157 ALA A O 1
ATOM 1209 N N . TYR A 1 158 ? -25.994 1.380 31.138 1.00 97.81 158 TYR A N 1
ATOM 1210 C CA . TYR A 1 158 ? -26.682 1.324 29.851 1.00 97.81 158 TYR A CA 1
ATOM 1211 C C . TYR A 1 158 ? -26.894 -0.115 29.375 1.00 97.81 158 TYR A C 1
ATOM 1213 O O . TYR A 1 158 ? -28.016 -0.461 29.010 1.00 97.81 158 TYR A O 1
ATOM 1221 N N . ILE A 1 159 ? -25.859 -0.959 29.427 1.00 97.50 159 ILE A N 1
ATOM 1222 C CA . ILE A 1 159 ? -25.942 -2.380 29.063 1.00 97.50 159 ILE A CA 1
ATOM 1223 C C . ILE A 1 159 ? -27.016 -3.065 29.911 1.00 97.50 159 ILE A C 1
ATOM 1225 O O . ILE A 1 159 ? -27.923 -3.681 29.367 1.00 97.50 159 ILE A O 1
ATOM 1229 N N . THR A 1 160 ? -26.974 -2.888 31.234 1.00 97.38 160 THR A N 1
ATOM 1230 C CA . THR A 1 160 ? -27.941 -3.492 32.167 1.00 97.38 160 THR A CA 1
ATOM 1231 C C . THR A 1 160 ? -29.382 -3.068 31.874 1.00 97.38 160 THR A C 1
ATOM 1233 O O . THR A 1 160 ? -30.309 -3.855 32.053 1.00 97.38 160 THR A O 1
ATOM 1236 N N . ALA A 1 161 ? -29.585 -1.821 31.445 1.00 96.94 161 ALA A N 1
ATOM 1237 C CA . ALA A 1 161 ? -30.912 -1.277 31.185 1.00 96.94 161 ALA A CA 1
ATOM 1238 C C . ALA A 1 161 ? -31.464 -1.615 29.790 1.00 96.94 161 ALA A C 1
ATOM 1240 O O . ALA A 1 161 ? -32.682 -1.618 29.623 1.00 96.94 161 ALA A O 1
ATOM 1241 N N . ASN A 1 162 ? -30.601 -1.861 28.797 1.00 96.12 162 ASN A N 1
ATOM 1242 C CA . ASN A 1 162 ? -31.003 -1.932 27.385 1.00 96.12 162 ASN A CA 1
ATOM 1243 C C . ASN A 1 162 ? -30.687 -3.265 26.701 1.00 96.12 162 ASN A C 1
ATOM 1245 O O . ASN A 1 162 ? -31.163 -3.476 25.590 1.00 96.12 162 ASN A O 1
ATOM 1249 N N . ILE A 1 163 ? -29.893 -4.143 27.322 1.00 95.31 163 ILE A N 1
ATOM 1250 C CA . ILE A 1 163 ? -29.468 -5.415 26.734 1.00 95.31 163 ILE A CA 1
ATOM 1251 C C . ILE A 1 163 ? -30.048 -6.580 27.537 1.00 95.31 163 ILE A C 1
ATOM 1253 O O . ILE A 1 163 ? -29.789 -6.713 28.733 1.00 95.31 163 ILE A O 1
ATOM 1257 N N . THR A 1 164 ? -30.804 -7.452 26.872 1.00 94.25 164 THR A N 1
ATOM 1258 C CA . THR A 1 164 ? -31.377 -8.670 27.460 1.00 94.25 164 THR A CA 1
ATOM 1259 C C . THR A 1 164 ? -30.917 -9.918 26.708 1.00 94.25 164 THR A C 1
ATOM 1261 O O . THR A 1 164 ? -30.471 -9.857 25.564 1.00 94.25 164 THR A O 1
ATOM 1264 N N . ALA A 1 165 ? -30.996 -11.076 27.367 1.00 89.44 165 ALA A N 1
ATOM 1265 C CA . ALA A 1 165 ? -30.488 -12.339 26.824 1.00 89.44 165 ALA A CA 1
ATOM 1266 C C . ALA A 1 165 ? -31.293 -12.883 25.625 1.00 89.44 165 ALA A C 1
ATOM 1268 O O . ALA A 1 165 ? -30.825 -13.790 24.944 1.00 89.44 165 ALA A O 1
ATOM 1269 N N . ASP A 1 166 ? -32.505 -12.375 25.396 1.00 94.69 166 ASP A N 1
ATOM 1270 C CA . ASP A 1 166 ? -33.425 -12.782 24.331 1.00 94.69 166 ASP A CA 1
ATOM 1271 C C . ASP A 1 166 ? -33.364 -11.895 23.077 1.00 94.69 166 ASP A C 1
ATOM 1273 O O . ASP A 1 166 ? -34.022 -12.213 22.086 1.00 94.69 166 ASP A O 1
ATOM 1277 N N . MET A 1 167 ? -32.563 -10.823 23.092 1.00 96.88 167 MET A N 1
ATOM 1278 C CA . MET A 1 167 ? -32.375 -9.959 21.925 1.00 96.88 167 MET A CA 1
ATOM 1279 C C . MET A 1 167 ? -31.693 -10.701 20.775 1.00 96.88 167 MET A C 1
ATOM 1281 O O . MET A 1 167 ? -30.728 -11.444 20.956 1.00 96.88 167 MET A O 1
ATOM 1285 N N . SER A 1 168 ? -32.168 -10.442 19.563 1.00 96.62 168 SER A N 1
ATOM 1286 C CA . SER A 1 168 ? -31.503 -10.849 18.330 1.00 96.62 168 SER A CA 1
ATOM 1287 C C . SER A 1 168 ? -30.220 -10.051 18.091 1.00 96.62 168 SER A C 1
ATOM 1289 O O . SER A 1 168 ? -30.079 -8.914 18.541 1.00 96.62 168 SER A O 1
ATOM 1291 N N . ASP A 1 169 ? -29.308 -10.596 17.281 1.00 96.25 169 ASP A N 1
ATOM 1292 C CA . ASP A 1 169 ? -28.060 -9.912 16.912 1.00 96.25 169 ASP A CA 1
ATOM 1293 C C . ASP A 1 169 ? -28.289 -8.498 16.342 1.00 96.25 169 ASP A C 1
ATOM 1295 O O . ASP A 1 169 ? -27.489 -7.596 16.576 1.00 96.25 169 ASP A O 1
ATOM 1299 N N . SER A 1 170 ? -29.386 -8.292 15.601 1.00 95.69 170 SER A N 1
ATOM 1300 C CA . SER A 1 170 ? -29.726 -6.984 15.027 1.00 95.69 170 SER A CA 1
ATOM 1301 C C . SER A 1 170 ? -30.202 -5.995 16.087 1.00 95.69 170 SER A C 1
ATOM 1303 O O . SER A 1 170 ? -29.866 -4.818 16.005 1.00 95.69 170 SER A O 1
ATOM 1305 N N . GLU A 1 171 ? -30.963 -6.458 17.081 1.00 97.44 171 GLU A N 1
ATOM 1306 C CA . GLU A 1 171 ? -31.400 -5.620 18.202 1.00 97.44 171 GLU A CA 1
ATOM 1307 C C . GLU A 1 171 ? -30.204 -5.235 19.079 1.00 97.44 171 GLU A C 1
ATOM 1309 O O . GLU A 1 171 ? -30.110 -4.094 19.529 1.00 97.44 171 GLU A O 1
ATOM 1314 N N . ILE A 1 172 ? -29.251 -6.153 19.272 1.00 97.94 172 ILE A N 1
ATOM 1315 C CA . ILE A 1 172 ? -27.996 -5.876 19.982 1.00 97.94 172 ILE A CA 1
ATOM 1316 C C . ILE A 1 172 ? -27.178 -4.825 19.221 1.00 97.94 172 ILE A C 1
ATOM 1318 O O . ILE A 1 172 ? -26.736 -3.842 19.814 1.00 97.94 172 ILE A O 1
ATOM 1322 N N . ALA A 1 173 ? -27.013 -4.993 17.906 1.00 97.81 173 ALA A N 1
ATOM 1323 C CA . ALA A 1 173 ? -26.320 -4.034 17.047 1.00 97.81 173 ALA A CA 1
ATOM 1324 C C . ALA A 1 173 ? -26.949 -2.627 17.120 1.00 97.81 173 ALA A C 1
ATOM 1326 O O . ALA A 1 173 ? -26.245 -1.621 17.242 1.00 97.81 173 ALA A O 1
ATOM 1327 N N . GLU A 1 174 ? -28.282 -2.561 17.105 1.00 97.25 174 GLU A N 1
ATOM 1328 C CA . GLU A 1 174 ? -29.039 -1.316 17.217 1.00 97.25 174 GLU A CA 1
ATOM 1329 C C . GLU A 1 174 ? -28.895 -0.662 18.599 1.00 97.25 174 GLU A C 1
ATOM 1331 O O . GLU A 1 174 ? -28.698 0.550 18.699 1.00 97.25 174 GLU A O 1
ATOM 1336 N N . ALA A 1 175 ? -28.929 -1.445 19.679 1.00 97.56 175 ALA A N 1
ATOM 1337 C CA . ALA A 1 175 ? -28.698 -0.930 21.025 1.00 97.56 175 ALA A CA 1
ATOM 1338 C C . ALA A 1 175 ? -27.273 -0.375 21.190 1.00 97.56 175 ALA A C 1
ATOM 1340 O O . ALA A 1 175 ? -27.085 0.685 21.788 1.00 97.56 175 ALA A O 1
ATOM 1341 N N . ILE A 1 176 ? -26.268 -1.027 20.599 1.00 98.19 176 ILE A N 1
ATOM 1342 C CA . ILE A 1 176 ? -24.883 -0.547 20.647 1.00 98.19 176 ILE A CA 1
ATOM 1343 C C . ILE A 1 176 ? -24.751 0.842 20.001 1.00 98.19 176 ILE A C 1
ATOM 1345 O O . ILE A 1 176 ? -24.132 1.731 20.588 1.00 98.19 176 ILE A O 1
ATOM 1349 N N . VAL A 1 177 ? -25.322 1.059 18.809 1.00 97.25 177 VAL A N 1
ATOM 1350 C CA . VAL A 1 177 ? -25.190 2.348 18.098 1.00 97.25 177 VAL A CA 1
ATOM 1351 C C . VAL A 1 177 ? -26.048 3.462 18.716 1.00 97.25 177 VAL A C 1
ATOM 1353 O O . VAL A 1 177 ? -25.683 4.640 18.646 1.00 97.25 177 VAL A O 1
ATOM 1356 N N . LYS A 1 178 ? -27.154 3.113 19.388 1.00 96.38 178 LYS A N 1
ATOM 1357 C CA . LYS A 1 178 ? -28.020 4.077 20.085 1.00 96.38 178 LYS A CA 1
ATOM 1358 C C . LYS A 1 178 ? -27.326 4.773 21.251 1.00 96.38 178 LYS A C 1
ATOM 1360 O O . LYS A 1 178 ? -27.594 5.952 21.489 1.00 96.38 178 LYS A O 1
ATOM 1365 N N . PHE A 1 179 ? -26.409 4.094 21.943 1.00 97.19 179 PHE A N 1
ATOM 1366 C CA . PHE A 1 179 ? -25.664 4.693 23.052 1.00 97.19 179 PHE A CA 1
ATOM 1367 C C . PHE A 1 179 ? -24.912 5.977 22.650 1.00 97.19 179 PHE A C 1
ATOM 1369 O O . PHE A 1 179 ? -25.155 7.011 23.264 1.00 97.19 179 PHE A O 1
ATOM 1376 N N . PRO A 1 180 ? -24.055 6.004 21.612 1.00 95.62 180 PRO A N 1
ATOM 1377 C CA . PRO A 1 180 ? -23.451 7.250 21.136 1.00 95.62 180 PRO A CA 1
ATOM 1378 C C . PRO A 1 180 ? -24.433 8.185 20.412 1.00 95.62 180 PRO A C 1
ATOM 1380 O O . PRO A 1 180 ? -24.216 9.401 20.386 1.00 95.62 180 PRO A O 1
ATOM 1383 N N . ALA A 1 181 ? -25.512 7.661 19.820 1.00 95.19 181 ALA A N 1
ATOM 1384 C CA . ALA A 1 181 ? -26.512 8.478 19.128 1.00 95.19 181 ALA A CA 1
ATOM 1385 C C . ALA A 1 181 ? -27.345 9.359 20.080 1.00 95.19 181 ALA A C 1
ATOM 1387 O O . ALA A 1 181 ? -27.862 10.387 19.647 1.00 95.19 181 ALA A O 1
ATOM 1388 N N . GLN A 1 182 ? -27.452 9.010 21.367 1.00 94.19 182 GLN A N 1
ATOM 1389 C CA . GLN A 1 182 ? -28.175 9.819 22.362 1.00 94.19 182 GLN A CA 1
ATOM 1390 C C . GLN A 1 182 ? -27.441 11.125 22.734 1.00 94.19 182 GLN A C 1
ATOM 1392 O O . GLN A 1 182 ? -28.047 12.073 23.240 1.00 94.19 182 GLN A O 1
ATOM 1397 N N . TYR A 1 183 ? -26.130 11.195 22.487 1.00 93.62 183 TYR A N 1
ATOM 1398 C CA . TYR A 1 183 ? -25.302 12.375 22.747 1.00 93.62 183 TYR A CA 1
ATOM 1399 C C . TYR A 1 183 ? -25.345 13.357 21.573 1.00 93.62 183 TYR A C 1
ATOM 1401 O O . TYR A 1 183 ? -25.706 12.979 20.462 1.00 93.62 183 TYR A O 1
ATOM 1409 N N . ASP A 1 184 ? -24.991 14.622 21.795 1.00 91.19 184 ASP A N 1
ATOM 1410 C CA . ASP A 1 184 ? -24.981 15.636 20.734 1.00 91.19 184 ASP A CA 1
ATOM 1411 C C . ASP A 1 184 ? -23.761 15.489 19.810 1.00 91.19 184 ASP A C 1
ATOM 1413 O O . ASP A 1 184 ? -22.700 15.016 20.213 1.00 91.19 184 ASP A O 1
ATOM 1417 N N . TYR A 1 185 ? -23.875 15.930 18.555 1.00 88.19 185 TYR A N 1
ATOM 1418 C CA . TYR A 1 185 ? -22.707 15.990 17.674 1.00 88.19 185 TYR A CA 1
ATOM 1419 C C . TYR A 1 185 ? -21.859 17.224 18.009 1.00 88.19 185 TYR A C 1
ATOM 1421 O O . TYR A 1 185 ? -22.368 18.348 17.975 1.00 88.19 185 TYR A O 1
ATOM 1429 N N . ASN A 1 186 ? -20.572 17.039 18.315 1.00 88.19 186 ASN A N 1
ATOM 1430 C CA . ASN A 1 186 ? -19.681 18.134 18.707 1.00 88.19 186 ASN A CA 1
ATOM 1431 C C . ASN A 1 186 ? -18.214 17.876 18.326 1.00 88.19 186 ASN A C 1
ATOM 1433 O O . ASN A 1 186 ? -17.547 17.029 18.909 1.00 88.19 186 ASN A O 1
ATOM 1437 N N . TYR A 1 187 ? -17.681 18.691 17.410 1.00 85.88 187 TYR A N 1
ATOM 1438 C CA . TYR A 1 187 ? -16.306 18.583 16.899 1.00 85.88 187 TYR A CA 1
ATOM 1439 C C . TYR A 1 187 ? -15.206 18.858 17.940 1.00 85.88 187 TYR A C 1
ATOM 1441 O O . TYR A 1 187 ? -14.034 18.588 17.681 1.00 85.88 187 TYR A O 1
ATOM 1449 N N . ARG A 1 188 ? -15.553 19.433 19.100 1.00 85.25 188 ARG A N 1
ATOM 1450 C CA . ARG A 1 188 ? -14.591 19.719 20.178 1.00 85.25 188 ARG A CA 1
ATOM 1451 C C . ARG A 1 188 ? -14.148 18.465 20.928 1.00 85.25 188 ARG A C 1
ATOM 1453 O O . ARG A 1 188 ? -13.122 18.507 21.598 1.00 85.25 188 ARG A O 1
ATOM 1460 N N . TYR A 1 189 ? -14.921 17.387 20.840 1.00 87.88 189 TYR A N 1
ATOM 1461 C CA . TYR A 1 189 ? -14.753 16.187 21.648 1.00 87.88 189 TYR A CA 1
ATOM 1462 C C . TYR A 1 189 ? -14.547 14.984 20.727 1.00 87.88 189 TYR A C 1
ATOM 1464 O O . TYR A 1 189 ? -15.429 14.626 19.951 1.00 87.88 189 TYR A O 1
ATOM 1472 N N . GLN A 1 190 ? -13.353 14.394 20.796 1.00 86.62 190 GLN A N 1
ATOM 1473 C CA . GLN A 1 190 ? -12.868 13.387 19.838 1.00 86.62 190 GLN A CA 1
ATOM 1474 C C . GLN A 1 190 ? -12.626 12.013 20.491 1.00 86.62 190 GLN A C 1
ATOM 1476 O O . GLN A 1 190 ? -12.113 11.090 19.860 1.00 86.62 190 GLN A O 1
ATOM 1481 N N . SER A 1 191 ? -12.987 11.854 21.771 1.00 91.69 191 SER A N 1
ATOM 1482 C CA . SER A 1 191 ? -12.786 10.620 22.543 1.00 91.69 191 SER A CA 1
ATOM 1483 C C . SER A 1 191 ? -14.090 10.105 23.149 1.00 91.69 191 SER A C 1
ATOM 1485 O O . SER A 1 191 ? -15.004 10.882 23.423 1.00 91.69 191 SER A O 1
ATOM 1487 N N . ALA A 1 192 ? -14.156 8.800 23.431 1.00 93.12 192 ALA A N 1
ATOM 1488 C CA . ALA A 1 192 ? -15.297 8.213 24.138 1.00 93.12 192 ALA A CA 1
ATOM 1489 C C . ALA A 1 192 ? -15.500 8.836 25.533 1.00 93.12 192 ALA A C 1
ATOM 1491 O O . ALA A 1 192 ? -16.635 9.053 25.951 1.00 93.12 192 ALA A O 1
ATOM 1492 N N . LEU A 1 193 ? -14.403 9.193 26.220 1.00 94.25 193 LEU A N 1
ATOM 1493 C CA . LEU A 1 193 ? -14.462 9.864 27.520 1.00 94.25 193 LEU A CA 1
ATOM 1494 C C . LEU A 1 193 ? -15.151 11.222 27.429 1.00 94.25 193 LEU A C 1
ATOM 1496 O O . LEU A 1 193 ? -16.141 11.472 28.112 1.00 94.25 193 LEU A O 1
ATOM 1500 N N . SER A 1 194 ? -14.646 12.081 26.542 1.00 92.38 194 SER A N 1
ATOM 1501 C CA . SER A 1 194 ? -15.192 13.423 26.350 1.00 92.38 194 SER A CA 1
ATOM 1502 C C . SER A 1 194 ? -16.647 13.386 25.877 1.00 92.38 194 SER A C 1
ATOM 1504 O O . SER A 1 194 ? -17.446 14.194 26.342 1.00 92.38 194 SER A O 1
ATOM 1506 N N . MET A 1 195 ? -17.022 12.405 25.049 1.00 93.12 195 MET A N 1
ATOM 1507 C CA . MET A 1 195 ? -18.408 12.224 24.616 1.00 93.12 195 MET A CA 1
ATOM 1508 C C . MET A 1 195 ? -19.359 11.939 25.774 1.00 93.12 195 MET A C 1
ATOM 1510 O O . MET A 1 195 ? -20.369 12.627 25.919 1.00 93.12 195 MET A O 1
ATOM 1514 N N . VAL A 1 196 ? -19.032 10.948 26.603 1.00 95.38 196 VAL A N 1
ATOM 1515 C CA . VAL A 1 196 ? -19.900 10.524 27.707 1.00 95.38 196 VAL A CA 1
ATOM 1516 C C . VAL A 1 196 ? -19.928 11.569 28.824 1.00 95.38 196 VAL A C 1
ATOM 1518 O O . VAL A 1 196 ? -20.986 11.809 29.399 1.00 95.38 196 VAL A O 1
ATOM 1521 N N . ILE A 1 197 ? -18.797 12.224 29.104 1.00 95.31 197 ILE A N 1
ATOM 1522 C CA . ILE A 1 197 ? -18.679 13.214 30.184 1.00 95.31 197 ILE A CA 1
ATOM 1523 C C . ILE A 1 197 ? -19.317 14.553 29.798 1.00 95.31 197 ILE A C 1
ATOM 1525 O O . ILE A 1 197 ? -20.096 15.097 30.575 1.00 95.31 197 ILE A O 1
ATOM 1529 N N . TYR A 1 198 ? -19.027 15.094 28.610 1.00 93.31 198 TYR A N 1
ATOM 1530 C CA . TYR A 1 198 ? -19.530 16.414 28.197 1.00 93.31 198 TYR A CA 1
ATOM 1531 C C . TYR A 1 198 ? -20.847 16.368 27.422 1.00 93.31 198 TYR A C 1
ATOM 1533 O O . TYR A 1 198 ? -21.429 17.415 27.138 1.00 93.31 198 TYR A O 1
ATOM 1541 N N . GLY A 1 199 ? -21.325 15.178 27.068 1.00 89.88 199 GLY A N 1
ATOM 1542 C CA . GLY A 1 199 ? -22.607 15.002 26.400 1.00 89.88 199 GLY A CA 1
ATOM 1543 C C . GLY A 1 199 ? -22.581 15.217 24.884 1.00 89.88 199 GLY A C 1
ATOM 1544 O O . GLY A 1 199 ? -23.643 15.391 24.285 1.00 89.88 199 GLY A O 1
ATOM 1545 N N . GLY A 1 200 ? -21.409 15.195 24.240 1.00 88.31 200 GLY A N 1
ATOM 1546 C CA . GLY A 1 200 ? -21.329 15.257 22.782 1.00 88.31 200 GLY A CA 1
ATOM 1547 C C . GLY A 1 200 ? -19.968 14.908 22.193 1.00 88.31 200 GLY A C 1
ATOM 1548 O O . GLY A 1 200 ? -18.954 15.015 22.870 1.00 88.31 200 GLY A O 1
ATOM 1549 N N . GLY A 1 201 ? -19.938 14.495 20.927 1.00 88.94 201 GLY A N 1
ATOM 1550 C CA . GLY A 1 201 ? -18.715 14.055 20.252 1.00 88.94 201 GLY A CA 1
ATOM 1551 C C . GLY A 1 201 ? -18.828 14.031 18.733 1.00 88.94 201 GLY A C 1
ATOM 1552 O O . GLY A 1 201 ? -19.920 14.150 18.179 1.00 88.94 201 GLY A O 1
ATOM 1553 N N . ASP A 1 202 ? -17.692 13.918 18.056 1.00 89.12 202 ASP A N 1
ATOM 1554 C CA . ASP A 1 202 ? -17.619 13.795 16.602 1.00 89.12 202 ASP A CA 1
ATOM 1555 C C . ASP A 1 202 ? -17.722 12.329 16.126 1.00 89.12 202 ASP A C 1
ATOM 1557 O O . ASP A 1 202 ? -18.101 11.424 16.880 1.00 89.12 202 ASP A O 1
ATOM 1561 N N . CYS A 1 203 ? -17.409 12.077 14.849 1.00 87.44 203 CYS A N 1
ATOM 1562 C CA . CYS A 1 203 ? -17.431 10.726 14.279 1.00 87.44 203 CYS A CA 1
ATOM 1563 C C . CYS A 1 203 ? -16.380 9.780 14.896 1.00 87.44 203 CYS A C 1
ATOM 1565 O O . CYS A 1 203 ? -16.659 8.589 15.058 1.00 87.44 203 CYS A O 1
ATOM 1567 N N . TRP A 1 204 ? -15.218 10.295 15.312 1.00 90.94 204 TRP A N 1
ATOM 1568 C CA . TRP A 1 204 ? -14.190 9.512 15.999 1.00 90.94 204 TRP A CA 1
ATOM 1569 C C . TRP A 1 204 ? -14.626 9.157 17.413 1.00 90.94 204 TRP A C 1
ATOM 1571 O O . TRP A 1 204 ? -14.554 7.991 17.803 1.00 90.94 204 TRP A O 1
ATOM 1581 N N . ALA A 1 205 ? -15.150 10.129 18.159 1.00 93.12 205 ALA A N 1
ATOM 1582 C CA . ALA A 1 205 ? -15.702 9.896 19.485 1.00 93.12 205 ALA A CA 1
ATOM 1583 C C . ALA A 1 205 ? -16.848 8.877 19.438 1.00 93.12 205 ALA A C 1
ATOM 1585 O O . ALA A 1 205 ? -16.848 7.920 20.214 1.00 93.12 205 ALA A O 1
ATOM 1586 N N . SER A 1 206 ? -17.771 9.029 18.483 1.00 93.81 206 SER A N 1
ATOM 1587 C CA . SER A 1 206 ? -18.890 8.103 18.274 1.00 93.81 206 SER A CA 1
ATOM 1588 C C . SER A 1 206 ? -18.389 6.687 17.984 1.00 93.81 206 SER A C 1
ATOM 1590 O O . SER A 1 206 ? -18.761 5.752 18.687 1.00 93.81 206 SER A O 1
ATOM 1592 N N . THR A 1 207 ? -17.483 6.527 17.016 1.00 94.38 207 THR A N 1
ATOM 1593 C CA . THR A 1 207 ? -16.924 5.219 16.635 1.00 94.38 207 THR A CA 1
ATOM 1594 C C . THR A 1 207 ? -16.173 4.554 17.787 1.00 94.38 207 THR A C 1
ATOM 1596 O O . THR A 1 207 ? -16.395 3.380 18.081 1.00 94.38 207 THR A O 1
ATOM 1599 N N . ASN A 1 208 ? -15.329 5.304 18.497 1.00 95.06 208 ASN A N 1
ATOM 1600 C CA . ASN A 1 208 ? -14.595 4.793 19.654 1.00 95.06 208 ASN A CA 1
ATOM 1601 C C . ASN A 1 208 ? -15.541 4.374 20.787 1.00 95.06 208 ASN A C 1
ATOM 1603 O O . ASN A 1 208 ? -15.281 3.388 21.475 1.00 95.06 208 ASN A O 1
ATOM 1607 N N . THR A 1 209 ? -16.654 5.090 20.957 1.00 96.62 209 THR A N 1
ATOM 1608 C CA . THR A 1 209 ? -17.689 4.761 21.942 1.00 96.62 209 THR A CA 1
ATOM 1609 C C . THR A 1 209 ? -18.419 3.469 21.572 1.00 96.62 209 THR A C 1
ATOM 1611 O O . THR A 1 209 ? -18.580 2.612 22.439 1.00 96.62 209 THR A O 1
ATOM 1614 N N . ILE A 1 210 ? -18.782 3.284 20.294 1.00 97.62 210 ILE A N 1
ATOM 1615 C CA . ILE A 1 210 ? -19.356 2.028 19.776 1.00 97.62 210 ILE A CA 1
ATOM 1616 C C . ILE A 1 210 ? -18.415 0.855 20.064 1.00 97.62 210 ILE A C 1
ATOM 1618 O O . ILE A 1 210 ? -18.819 -0.132 20.673 1.00 97.62 210 ILE A O 1
ATOM 1622 N N . ILE A 1 211 ? -17.148 0.978 19.657 1.00 97.19 211 ILE A N 1
ATOM 1623 C CA . ILE A 1 211 ? -16.143 -0.082 19.809 1.00 97.19 211 ILE A CA 1
ATOM 1624 C C . ILE A 1 211 ? -15.937 -0.423 21.285 1.00 97.19 211 ILE A C 1
ATOM 1626 O O . ILE A 1 211 ? -15.863 -1.598 21.642 1.00 97.19 211 ILE A O 1
ATOM 1630 N N . ARG A 1 212 ? -15.847 0.591 22.154 1.00 97.69 212 ARG A N 1
ATOM 1631 C CA . ARG A 1 212 ? -15.676 0.386 23.595 1.00 97.69 212 ARG A CA 1
ATOM 1632 C C . ARG A 1 212 ? -16.867 -0.354 24.194 1.00 97.69 212 ARG A C 1
ATOM 1634 O O . ARG A 1 212 ? -16.652 -1.343 24.888 1.00 97.69 212 ARG A O 1
ATOM 1641 N N . LEU A 1 213 ? -18.093 0.076 23.895 1.00 98.12 213 LEU A N 1
ATOM 1642 C CA . LEU A 1 213 ? -19.310 -0.566 24.395 1.00 98.12 213 LEU A CA 1
ATOM 1643 C C . LEU A 1 213 ? -19.421 -2.020 23.910 1.00 98.12 213 LEU A C 1
ATOM 1645 O O . LEU A 1 213 ? -19.640 -2.919 24.717 1.00 98.12 213 LEU A O 1
ATOM 1649 N N . ALA A 1 214 ? -19.174 -2.264 22.619 1.00 97.88 214 ALA A N 1
ATOM 1650 C CA . ALA A 1 214 ? -19.169 -3.605 22.038 1.00 97.88 214 ALA A CA 1
ATOM 1651 C C . ALA A 1 214 ? -18.147 -4.530 22.725 1.00 97.88 214 ALA A C 1
ATOM 1653 O O . ALA A 1 214 ? -18.491 -5.642 23.126 1.00 97.88 214 ALA A O 1
ATOM 1654 N N . LYS A 1 215 ? -16.918 -4.047 22.956 1.00 97.38 215 LYS A N 1
ATOM 1655 C CA . LYS A 1 215 ? -15.879 -4.804 23.674 1.00 97.38 215 LYS A CA 1
ATOM 1656 C C . LYS A 1 215 ? -16.249 -5.092 25.126 1.00 97.38 215 LYS A C 1
ATOM 1658 O O . LYS A 1 215 ? -15.954 -6.182 25.608 1.00 97.38 215 LYS A O 1
ATOM 1663 N N . ARG A 1 216 ? -16.923 -4.164 25.819 1.00 95.94 216 ARG A N 1
ATOM 1664 C CA . ARG A 1 216 ? -17.447 -4.413 27.178 1.00 95.94 216 ARG A CA 1
ATOM 1665 C C . ARG A 1 216 ? -18.484 -5.535 27.205 1.00 95.94 216 ARG A C 1
ATOM 1667 O O . ARG A 1 216 ? -18.564 -6.264 28.185 1.00 95.94 216 ARG A O 1
ATOM 1674 N N . MET A 1 217 ? -19.233 -5.701 26.119 1.00 95.94 217 MET A N 1
ATOM 1675 C CA . MET A 1 217 ? -20.195 -6.790 25.939 1.00 95.94 217 MET A CA 1
ATOM 1676 C C . MET A 1 217 ? -19.545 -8.095 25.439 1.00 95.94 217 MET A C 1
ATOM 1678 O O . MET A 1 217 ? -20.239 -9.089 25.249 1.00 95.94 217 MET A O 1
ATOM 1682 N N . GLY A 1 218 ? -18.221 -8.116 25.248 1.00 96.00 218 GLY A N 1
ATOM 1683 C CA . GLY A 1 218 ? -17.475 -9.284 24.777 1.00 96.00 218 GLY A CA 1
ATOM 1684 C C . GLY A 1 218 ? -17.468 -9.469 23.258 1.00 96.00 218 GLY A C 1
ATOM 1685 O O . GLY A 1 218 ? -17.001 -10.505 22.789 1.00 96.00 218 GLY A O 1
ATOM 1686 N N . TYR A 1 219 ? -17.951 -8.489 22.488 1.00 96.69 219 TYR A N 1
ATOM 1687 C CA . TYR A 1 219 ? -17.898 -8.527 21.029 1.00 96.69 219 TYR A CA 1
ATOM 1688 C C . TYR A 1 219 ? -16.571 -8.001 20.503 1.00 96.69 219 TYR A C 1
ATOM 1690 O O . TYR A 1 219 ? -15.985 -7.048 21.031 1.00 96.69 219 TYR A O 1
ATOM 1698 N N . ASP A 1 220 ? -16.121 -8.604 19.411 1.00 95.12 220 ASP A N 1
ATOM 1699 C CA . ASP A 1 220 ? -15.000 -8.080 18.660 1.00 95.12 220 ASP A CA 1
ATOM 1700 C C . ASP A 1 220 ? -15.444 -6.859 17.852 1.00 95.12 220 ASP A C 1
ATOM 1702 O O . ASP A 1 220 ? -16.496 -6.864 17.209 1.00 95.12 220 ASP A O 1
ATOM 1706 N N . ALA A 1 221 ? -14.661 -5.786 17.924 1.00 95.75 221 ALA A N 1
ATOM 1707 C CA . ALA A 1 221 ? -15.000 -4.524 17.287 1.00 95.75 221 ALA A CA 1
ATOM 1708 C C . ALA A 1 221 ? -13.753 -3.710 16.945 1.00 95.75 221 ALA A C 1
ATOM 1710 O O . ALA A 1 221 ? -12.799 -3.627 17.733 1.00 95.75 221 ALA A O 1
ATOM 1711 N N . TRP A 1 222 ? -13.773 -3.072 15.779 1.00 94.75 222 TRP A N 1
ATOM 1712 C CA . TRP A 1 222 ? -12.669 -2.255 15.287 1.00 94.75 222 TRP A CA 1
ATOM 1713 C C . TRP A 1 222 ? -13.155 -1.122 14.385 1.00 94.75 222 TRP A C 1
ATOM 1715 O O . TRP A 1 222 ? -14.303 -1.071 13.943 1.00 94.75 222 TRP A O 1
ATOM 1725 N N . THR A 1 223 ? -12.256 -0.175 14.140 1.00 93.19 223 THR A N 1
ATOM 1726 C CA . THR A 1 223 ? -12.511 0.970 13.272 1.00 93.19 223 THR A CA 1
ATOM 1727 C C . THR A 1 223 ? -12.436 0.551 11.809 1.00 93.19 223 THR A C 1
ATOM 1729 O O . THR A 1 223 ? -11.428 -0.003 11.369 1.00 93.19 223 THR A O 1
ATOM 1732 N N . ARG A 1 224 ? -13.464 0.893 11.035 1.00 91.50 224 ARG A N 1
ATOM 1733 C CA . ARG A 1 224 ? -13.486 0.775 9.579 1.00 91.50 224 ARG A CA 1
ATOM 1734 C C . ARG A 1 224 ? -13.220 2.141 8.941 1.00 91.50 224 ARG A C 1
ATOM 1736 O O . ARG A 1 224 ? -13.768 3.165 9.351 1.00 91.50 224 ARG A O 1
ATOM 1743 N N . ARG A 1 225 ? -12.361 2.157 7.916 1.00 86.12 225 ARG A N 1
ATOM 1744 C CA . ARG A 1 225 ? -12.051 3.355 7.121 1.00 86.12 225 ARG A CA 1
ATOM 1745 C C . ARG A 1 225 ? -13.162 3.599 6.101 1.00 86.12 225 ARG A C 1
ATOM 1747 O O . ARG A 1 225 ? -13.104 3.083 4.994 1.00 86.12 225 ARG A O 1
ATOM 1754 N N . ALA A 1 226 ? -14.176 4.363 6.479 1.00 82.62 226 ALA A N 1
ATOM 1755 C CA . ALA A 1 226 ? -15.329 4.642 5.622 1.00 82.62 226 ALA A CA 1
ATOM 1756 C C . ALA A 1 226 ? -15.077 5.776 4.606 1.00 82.62 226 ALA A C 1
ATOM 1758 O O . ALA A 1 226 ? -15.891 6.034 3.729 1.00 82.62 226 ALA A O 1
ATOM 1759 N N . ASN A 1 227 ? -13.919 6.440 4.661 1.00 79.44 227 ASN A N 1
ATOM 1760 C CA . ASN A 1 227 ? -13.542 7.510 3.733 1.00 79.44 227 ASN A CA 1
ATOM 1761 C C . ASN A 1 227 ? -13.364 7.073 2.264 1.00 79.44 227 ASN A C 1
ATOM 1763 O O . ASN A 1 227 ? -13.205 7.940 1.407 1.00 79.44 227 ASN A O 1
ATOM 1767 N N . GLN A 1 228 ? -13.347 5.768 1.968 1.00 79.12 228 GLN A N 1
ATOM 1768 C CA . GLN A 1 228 ? -13.347 5.262 0.588 1.00 79.12 228 GLN A CA 1
ATOM 1769 C C . GLN A 1 228 ? -14.762 5.012 0.046 1.00 79.12 228 GLN A C 1
ATOM 1771 O O . GLN A 1 228 ? -14.919 4.712 -1.138 1.00 79.12 228 GLN A O 1
ATOM 1776 N N . ASP A 1 229 ? -15.794 5.136 0.885 1.00 82.81 229 ASP A N 1
ATOM 1777 C CA . ASP A 1 229 ? -17.173 4.970 0.450 1.00 82.81 229 ASP A CA 1
ATOM 1778 C C . ASP A 1 229 ? -17.648 6.170 -0.376 1.00 82.81 229 ASP A C 1
ATOM 1780 O O . ASP A 1 229 ? -17.214 7.315 -0.207 1.00 82.81 229 ASP A O 1
ATOM 1784 N N . ALA A 1 230 ? -18.582 5.908 -1.289 1.00 75.50 230 ALA A N 1
ATOM 1785 C CA . ALA A 1 230 ? -19.136 6.937 -2.153 1.00 75.50 230 ALA A CA 1
ATOM 1786 C C . ALA A 1 230 ? -19.837 8.033 -1.329 1.00 75.50 230 ALA A C 1
ATOM 1788 O O . ALA A 1 230 ? -20.816 7.774 -0.635 1.00 75.50 230 ALA A O 1
ATOM 1789 N N . GLY A 1 231 ? -19.356 9.274 -1.450 1.00 71.44 231 GLY A N 1
ATOM 1790 C CA . GLY A 1 231 ? -19.928 10.437 -0.762 1.00 71.44 231 GLY A CA 1
ATOM 1791 C C . GLY A 1 231 ? -19.394 10.687 0.652 1.00 71.44 231 GLY A C 1
ATOM 1792 O O . GLY A 1 231 ? -19.814 11.663 1.273 1.00 71.44 231 GLY A O 1
ATOM 1793 N N . ALA A 1 232 ? -18.458 9.871 1.150 1.00 73.62 232 ALA A N 1
ATOM 1794 C CA . ALA A 1 232 ? -17.826 10.091 2.447 1.00 73.62 232 ALA A CA 1
ATOM 1795 C C . ALA A 1 232 ? -16.818 11.257 2.410 1.00 73.62 232 ALA A C 1
ATOM 1797 O O . ALA A 1 232 ? -16.086 11.459 1.439 1.00 73.62 232 ALA A O 1
ATOM 1798 N N . GLY A 1 233 ? -16.773 12.042 3.491 1.00 69.44 233 GLY A N 1
ATOM 1799 C CA . GLY A 1 233 ? -15.768 13.090 3.680 1.00 69.44 233 GLY A CA 1
ATOM 1800 C C . GLY A 1 233 ? -14.381 12.524 4.009 1.00 69.44 233 GLY A C 1
ATOM 1801 O O . GLY A 1 233 ? -14.242 11.395 4.485 1.00 69.44 233 GLY A O 1
ATOM 1802 N N . SER A 1 234 ? -13.336 13.333 3.801 1.00 71.31 234 SER A N 1
ATOM 1803 C CA . SER A 1 234 ? -11.968 12.960 4.190 1.00 71.31 234 SER A CA 1
ATOM 1804 C C . SER A 1 234 ? -11.892 12.650 5.689 1.00 71.31 234 SER A C 1
ATOM 1806 O O . SER A 1 234 ? -12.351 13.441 6.510 1.00 71.31 234 SER A O 1
ATOM 1808 N N . GLY A 1 235 ? -11.311 11.500 6.039 1.00 75.31 235 GLY A N 1
ATOM 1809 C CA . GLY A 1 235 ? -11.119 11.075 7.428 1.00 75.31 235 GLY A CA 1
ATOM 1810 C C . GLY A 1 235 ? -12.351 10.482 8.116 1.00 75.31 235 GLY A C 1
ATOM 1811 O O . GLY A 1 235 ? -12.276 10.216 9.314 1.00 75.31 235 GLY A O 1
ATOM 1812 N N . HIS A 1 236 ? -13.458 10.258 7.395 1.00 83.31 236 HIS A N 1
ATOM 1813 C CA . HIS A 1 236 ? -14.616 9.573 7.961 1.00 83.31 236 HIS A CA 1
ATOM 1814 C C . HIS A 1 236 ? -14.323 8.097 8.300 1.00 83.31 236 HIS A C 1
ATOM 1816 O O . HIS A 1 236 ? -13.553 7.402 7.629 1.00 83.31 236 HIS A O 1
ATOM 1822 N N . VAL A 1 237 ? -14.951 7.648 9.380 1.00 88.69 237 VAL A N 1
ATOM 1823 C CA . VAL A 1 237 ? -14.661 6.450 10.144 1.00 88.69 237 VAL A CA 1
ATOM 1824 C C . VAL A 1 237 ? -15.967 5.962 10.783 1.00 88.69 237 VAL A C 1
ATOM 1826 O O . VAL A 1 237 ? -16.723 6.771 11.324 1.00 88.69 237 VAL A O 1
ATOM 1829 N N . ASN A 1 238 ? -16.220 4.654 10.720 1.00 92.12 238 ASN A N 1
ATOM 1830 C CA . ASN A 1 238 ? -17.336 3.994 11.401 1.00 92.12 238 ASN A CA 1
ATOM 1831 C C . ASN A 1 238 ? -16.866 2.703 12.097 1.00 92.12 238 ASN A C 1
ATOM 1833 O O . ASN A 1 238 ? -15.683 2.346 12.033 1.00 92.12 238 ASN A O 1
ATOM 1837 N N . ALA A 1 239 ? -17.749 2.042 12.847 1.00 95.31 239 ALA A N 1
ATOM 1838 C CA . ALA A 1 239 ? -17.401 0.836 13.595 1.00 95.31 239 ALA A CA 1
ATOM 1839 C C . ALA A 1 239 ? -17.858 -0.424 12.856 1.00 95.31 239 ALA A C 1
ATOM 1841 O O . ALA A 1 239 ? -18.984 -0.484 12.368 1.00 95.31 239 ALA A O 1
ATOM 1842 N N . LEU A 1 240 ? -17.012 -1.453 12.843 1.00 96.06 240 LEU A N 1
ATOM 1843 C CA . LEU A 1 240 ? -17.434 -2.823 12.567 1.00 96.06 240 LEU A CA 1
ATOM 1844 C C . LEU A 1 240 ? -17.473 -3.608 13.872 1.00 96.06 240 LEU A C 1
ATOM 1846 O O . LEU A 1 240 ? -16.514 -3.563 14.643 1.00 96.06 240 LEU A O 1
ATOM 1850 N N . VAL A 1 241 ? -18.577 -4.319 14.097 1.00 97.06 241 VAL A N 1
ATOM 1851 C CA . VAL A 1 241 ? -18.787 -5.189 15.259 1.00 97.06 241 VAL A CA 1
ATOM 1852 C C . VAL A 1 241 ? -19.187 -6.580 14.784 1.00 97.06 241 VAL A C 1
ATOM 1854 O O . VAL A 1 241 ? -20.107 -6.720 13.979 1.00 97.06 241 VAL A O 1
ATOM 1857 N N . GLU A 1 242 ? -18.509 -7.611 15.277 1.00 95.88 242 GLU A N 1
ATOM 1858 C CA . GLU A 1 242 ? -18.867 -9.001 15.007 1.00 95.88 242 GLU A CA 1
ATOM 1859 C C . GLU A 1 242 ? -19.856 -9.513 16.061 1.00 95.88 242 GLU A C 1
ATOM 1861 O O . GLU A 1 242 ? -19.536 -9.590 17.248 1.00 95.88 242 GLU A O 1
ATOM 1866 N N . ILE A 1 243 ? -21.068 -9.865 15.626 1.00 95.00 243 ILE A N 1
ATOM 1867 C CA . ILE A 1 243 ? -22.156 -10.353 16.486 1.00 95.00 243 ILE A CA 1
ATOM 1868 C C . ILE A 1 243 ? -22.767 -11.583 15.814 1.00 95.00 243 ILE A C 1
ATOM 1870 O O . ILE A 1 243 ? -23.201 -11.515 14.662 1.00 95.00 243 ILE A O 1
ATOM 1874 N N . GLY A 1 244 ? -22.767 -12.722 16.511 1.00 89.50 244 GLY A N 1
ATOM 1875 C CA . GLY A 1 244 ? -23.373 -13.961 16.006 1.00 89.50 244 GLY A CA 1
ATOM 1876 C C . GLY A 1 244 ? -22.752 -14.486 14.700 1.00 89.50 244 GLY A C 1
ATOM 1877 O O . GLY A 1 244 ? -23.452 -15.075 13.879 1.00 89.50 244 GLY A O 1
ATOM 1878 N N . GLY A 1 245 ? -21.457 -14.232 14.463 1.00 87.69 245 GLY A N 1
ATOM 1879 C CA . GLY A 1 245 ? -20.760 -14.598 13.219 1.00 87.69 245 GLY A CA 1
ATOM 1880 C C . GLY A 1 245 ? -21.144 -13.743 12.002 1.00 87.69 245 GLY A C 1
ATOM 1881 O O . GLY A 1 245 ? -20.836 -14.101 10.867 1.00 87.69 245 GLY A O 1
ATOM 1882 N N . CYS A 1 246 ? -21.847 -12.629 12.219 1.00 91.50 246 CYS A N 1
ATOM 1883 C CA . CYS A 1 246 ? -22.125 -11.609 11.214 1.00 91.50 246 CYS A CA 1
ATOM 1884 C C . CYS A 1 246 ? -21.380 -10.317 11.556 1.00 91.50 246 CYS A C 1
ATOM 1886 O O . CYS A 1 246 ? -21.119 -10.033 12.723 1.00 91.50 246 CYS A O 1
ATOM 1888 N N . TYR A 1 247 ? -21.121 -9.488 10.547 1.00 95.19 247 TYR A N 1
ATOM 1889 C CA . TYR A 1 247 ? -20.512 -8.175 10.744 1.00 95.19 247 TYR A CA 1
ATOM 1890 C C . TYR A 1 247 ? -21.585 -7.091 10.697 1.00 95.19 247 TYR A C 1
ATOM 1892 O O . TYR A 1 247 ? -22.404 -7.065 9.779 1.00 95.19 247 TYR A O 1
ATOM 1900 N N . TYR A 1 248 ? -21.578 -6.184 11.662 1.00 96.94 248 TYR A N 1
ATOM 1901 C CA . TYR A 1 248 ? -22.468 -5.032 11.710 1.00 96.94 248 TYR A CA 1
ATOM 1902 C C . TYR A 1 248 ? -21.640 -3.764 11.566 1.00 96.94 248 TYR A C 1
ATOM 1904 O O . TYR A 1 248 ? -20.780 -3.470 12.393 1.00 96.94 248 TYR A O 1
ATOM 1912 N N . GLU A 1 249 ? -21.886 -3.040 10.481 1.00 95.56 249 GLU A N 1
ATOM 1913 C CA . GLU A 1 249 ? -21.370 -1.697 10.261 1.00 95.56 249 GLU A CA 1
ATOM 1914 C C . GLU A 1 249 ? -22.299 -0.715 10.979 1.00 95.56 249 GLU A C 1
ATOM 1916 O O . GLU A 1 249 ? -23.492 -0.651 10.677 1.00 95.56 249 GLU A O 1
ATOM 1921 N N . LEU A 1 250 ? -21.756 -0.025 11.981 1.00 96.38 250 LEU A N 1
ATOM 1922 C CA . LEU A 1 250 ? -22.489 0.836 12.899 1.00 96.38 250 LEU A CA 1
ATOM 1923 C C . LEU A 1 250 ? -21.981 2.269 12.791 1.00 96.38 250 LEU A C 1
ATOM 1925 O O . LEU A 1 250 ? -20.789 2.540 12.974 1.00 96.38 250 LEU A O 1
ATOM 1929 N N . GLU A 1 251 ? -22.903 3.196 12.559 1.00 93.25 251 GLU A N 1
ATOM 1930 C CA . GLU A 1 251 ? -22.595 4.612 12.409 1.00 93.25 251 GLU A CA 1
ATOM 1931 C C . GLU A 1 251 ? -23.595 5.464 13.181 1.00 93.25 251 GLU A C 1
ATOM 1933 O O . GLU A 1 251 ? -24.794 5.393 12.949 1.00 93.25 251 GLU A O 1
ATOM 1938 N N . ALA A 1 252 ? -23.111 6.316 14.084 1.00 90.06 252 ALA A N 1
ATOM 1939 C CA . ALA A 1 252 ? -23.953 7.239 14.842 1.00 90.06 252 ALA A CA 1
ATOM 1940 C C . ALA A 1 252 ? -23.786 8.678 14.329 1.00 90.06 252 ALA A C 1
ATOM 1942 O O . ALA A 1 252 ? -23.234 9.502 15.054 1.00 90.06 252 ALA A O 1
ATOM 1943 N N . GLY A 1 253 ? -24.235 8.921 13.086 1.00 70.88 253 GLY A N 1
ATOM 1944 C CA . GLY A 1 253 ? -24.522 10.194 12.386 1.00 70.88 253 GLY A CA 1
ATOM 1945 C C . GLY A 1 253 ? -23.612 11.423 12.558 1.00 70.88 253 GLY A C 1
ATOM 1946 O O . GLY A 1 253 ? -22.828 11.558 13.488 1.00 70.88 253 GLY A O 1
ATOM 1947 N N . TYR A 1 254 ? -23.790 12.423 11.688 1.00 70.69 254 TYR A N 1
ATOM 1948 C CA . TYR A 1 254 ? -23.004 13.680 11.714 1.00 70.69 254 TYR A CA 1
ATOM 1949 C C . TYR A 1 254 ? -23.812 14.928 12.050 1.00 70.69 254 TYR A C 1
ATOM 1951 O O . TYR A 1 254 ? -23.255 16.010 12.223 1.00 70.69 254 TYR A O 1
ATOM 1959 N N . SER A 1 255 ? -25.139 14.813 12.080 1.00 73.75 255 SER A N 1
ATOM 1960 C CA . SER A 1 255 ? -26.031 15.935 12.351 1.00 73.75 255 SER A CA 1
ATOM 1961 C C . SER A 1 255 ? -26.454 15.957 13.812 1.00 73.75 255 SER A C 1
ATOM 1963 O O . SER A 1 255 ? -26.675 14.913 14.419 1.00 73.75 255 SER A O 1
ATOM 1965 N N . SER A 1 256 ? -26.647 17.156 14.352 1.00 74.69 256 SER A N 1
ATOM 1966 C CA . SER A 1 256 ? -27.129 17.373 15.718 1.00 74.69 256 SER A CA 1
ATOM 1967 C C . SER A 1 256 ? -28.641 17.191 15.892 1.00 74.69 256 SER A C 1
ATOM 1969 O O . SER A 1 256 ? -29.106 17.119 17.025 1.00 74.69 256 SER A O 1
ATOM 1971 N N . GLY A 1 257 ? -29.419 17.136 14.804 1.00 84.94 257 GLY A N 1
ATOM 1972 C CA . GLY A 1 257 ? -30.864 16.915 14.875 1.00 84.94 257 GLY A CA 1
ATOM 1973 C C . GLY A 1 257 ? -31.179 15.558 15.500 1.00 84.94 257 GLY A C 1
ATOM 1974 O O . GLY A 1 257 ? -30.600 14.561 15.084 1.00 84.94 257 GLY A O 1
ATOM 1975 N N . LYS A 1 258 ? -32.074 15.536 16.490 1.00 89.69 258 LYS A N 1
ATOM 1976 C CA . LYS A 1 258 ? -32.518 14.327 17.192 1.00 89.69 258 LYS A CA 1
ATOM 1977 C C . LYS A 1 258 ? -33.957 13.984 16.819 1.00 89.69 258 LYS A C 1
ATOM 1979 O O . LYS A 1 258 ? -34.749 14.886 16.540 1.00 89.69 258 LYS A O 1
ATOM 1984 N N . ASP A 1 259 ? -34.272 12.695 16.801 1.00 91.00 259 ASP A N 1
ATOM 1985 C CA . ASP A 1 259 ? -35.637 12.196 16.651 1.00 91.00 259 ASP A CA 1
ATOM 1986 C C . ASP A 1 259 ? -36.468 12.404 17.935 1.00 91.00 259 ASP A C 1
ATOM 1988 O O . ASP A 1 259 ? -35.998 12.956 18.934 1.00 91.00 259 ASP A O 1
ATOM 1992 N N . GLU A 1 260 ? -37.732 11.973 17.912 1.00 93.19 260 GLU A N 1
ATOM 1993 C CA . GLU A 1 260 ? -38.649 12.077 19.059 1.00 93.19 260 GLU A CA 1
ATOM 1994 C C . GLU A 1 260 ? -38.201 11.274 20.291 1.00 93.19 260 GLU A C 1
ATOM 1996 O O . GLU A 1 260 ? -38.625 11.574 21.407 1.00 93.19 260 GLU A O 1
ATOM 2001 N N . ASN A 1 261 ? -37.314 10.296 20.096 1.00 90.69 261 ASN A N 1
ATOM 2002 C CA . ASN A 1 261 ? -36.745 9.460 21.146 1.00 90.69 261 ASN A CA 1
ATOM 2003 C C . ASN A 1 261 ? -35.387 9.992 21.640 1.00 90.69 261 ASN A C 1
ATOM 2005 O O . ASN A 1 261 ? -34.783 9.404 22.535 1.00 90.69 261 ASN A O 1
ATOM 2009 N N . GLY A 1 262 ? -34.917 11.122 21.099 1.00 91.25 262 GLY A N 1
ATOM 2010 C CA . GLY A 1 262 ? -33.689 11.790 21.518 1.00 91.25 262 GLY A CA 1
ATOM 2011 C C . GLY A 1 262 ? -32.414 11.270 20.851 1.00 91.25 262 GLY A C 1
ATOM 2012 O O . GLY A 1 262 ? -31.323 11.637 21.294 1.00 91.25 262 GLY A O 1
ATOM 2013 N N . PHE A 1 263 ? -32.515 10.468 19.791 1.00 93.56 263 PHE A N 1
ATOM 2014 C CA . PHE A 1 263 ? -31.358 9.935 19.074 1.00 93.56 263 PHE A CA 1
ATOM 2015 C C . PHE A 1 263 ? -31.038 10.762 17.834 1.00 93.56 263 PHE A C 1
ATOM 2017 O O . PHE A 1 263 ? -31.918 11.124 17.053 1.00 93.56 263 PHE A O 1
ATOM 2024 N N . ARG A 1 264 ? -29.752 11.043 17.619 1.00 93.19 264 ARG A N 1
ATOM 2025 C CA . ARG A 1 264 ? -29.252 11.500 16.317 1.00 93.19 264 ARG A CA 1
ATOM 2026 C C . ARG A 1 264 ? -29.479 10.404 15.269 1.00 93.19 264 ARG A C 1
ATOM 2028 O O . ARG A 1 264 ? -29.541 9.236 15.649 1.00 93.19 264 ARG A O 1
ATOM 2035 N N . PRO A 1 265 ? -29.539 10.734 13.965 1.00 90.81 265 PRO A N 1
ATOM 2036 C CA . PRO A 1 265 ? -29.534 9.726 12.915 1.00 90.81 265 PRO A CA 1
ATOM 2037 C C . PRO A 1 265 ? -28.387 8.740 13.117 1.00 90.81 265 PRO A C 1
ATOM 2039 O O . PRO A 1 265 ? -27.252 9.152 13.349 1.00 90.81 265 PRO A O 1
ATOM 2042 N N . TYR A 1 266 ? -28.687 7.454 13.030 1.00 92.94 266 TYR A N 1
ATOM 2043 C CA . TYR A 1 266 ? -27.706 6.382 13.057 1.00 92.94 266 TYR A CA 1
ATOM 2044 C C . TYR A 1 266 ? -28.060 5.350 11.986 1.00 92.94 266 TYR A C 1
ATOM 2046 O O . TYR A 1 266 ? -29.208 5.283 11.546 1.00 92.94 266 TYR A O 1
ATOM 2054 N N . ASP A 1 267 ? -27.072 4.564 11.573 1.00 93.12 267 ASP A N 1
ATOM 2055 C CA . ASP A 1 267 ? -27.229 3.471 10.622 1.00 93.12 267 ASP A CA 1
ATOM 2056 C C . ASP A 1 267 ? -26.684 2.164 11.206 1.00 93.12 267 ASP A C 1
ATOM 2058 O O . ASP A 1 267 ? -25.688 2.145 11.940 1.00 93.12 267 ASP A O 1
ATOM 2062 N N . VAL A 1 268 ? -27.377 1.072 10.884 1.00 95.81 268 VAL A N 1
ATOM 2063 C CA . VAL A 1 268 ? -27.029 -0.299 11.269 1.00 95.81 268 VAL A CA 1
ATOM 2064 C C . VAL A 1 268 ? -27.117 -1.157 10.025 1.00 95.81 268 VAL A C 1
ATOM 2066 O O . VAL A 1 268 ? -28.202 -1.513 9.559 1.00 95.81 268 VAL A O 1
ATOM 2069 N N . LYS A 1 269 ? -25.962 -1.547 9.500 1.00 94.69 269 LYS A N 1
ATOM 2070 C CA . LYS A 1 269 ? -25.882 -2.328 8.273 1.00 94.69 269 LYS A CA 1
ATOM 2071 C C . LYS A 1 269 ? -25.265 -3.688 8.546 1.00 94.69 269 LYS A C 1
ATOM 2073 O O . LYS A 1 269 ? -24.065 -3.828 8.779 1.00 94.69 269 LYS A O 1
ATOM 2078 N N . LYS A 1 270 ? -26.100 -4.724 8.463 1.00 95.25 270 LYS A N 1
ATOM 2079 C CA . LYS A 1 270 ? -25.655 -6.117 8.530 1.00 95.25 270 LYS A CA 1
ATOM 2080 C C . LYS A 1 270 ? -24.907 -6.503 7.253 1.00 95.25 270 LYS A C 1
ATOM 2082 O O . LYS A 1 270 ? -25.374 -6.261 6.140 1.00 95.25 270 LYS A O 1
ATOM 2087 N N . ARG A 1 271 ? -23.764 -7.160 7.415 1.00 92.00 271 ARG A N 1
ATOM 2088 C CA . ARG A 1 271 ? -22.867 -7.599 6.349 1.00 92.00 271 ARG A CA 1
ATOM 2089 C C . ARG A 1 271 ? -22.497 -9.064 6.539 1.00 92.00 271 ARG A C 1
ATOM 2091 O O . ARG A 1 271 ? -22.153 -9.506 7.630 1.00 92.00 271 ARG A O 1
ATOM 2098 N N . ALA A 1 272 ? -22.524 -9.803 5.435 1.00 88.75 272 ALA A N 1
ATOM 2099 C CA . ALA A 1 272 ? -22.079 -11.195 5.385 1.00 88.75 272 ALA A CA 1
ATOM 2100 C C . ALA A 1 272 ? -20.579 -11.335 5.064 1.00 88.75 272 ALA A C 1
ATOM 2102 O O . ALA A 1 272 ? -20.073 -12.446 4.978 1.00 88.75 272 ALA A O 1
ATOM 2103 N N . SER A 1 273 ? -19.883 -10.224 4.802 1.00 92.12 273 SER A N 1
ATOM 2104 C CA . SER A 1 273 ? -18.491 -10.227 4.357 1.00 92.12 273 SER A CA 1
ATOM 2105 C C . SER A 1 273 ? -17.767 -8.936 4.740 1.00 92.12 273 SER A C 1
ATOM 2107 O O . SER A 1 273 ? -18.357 -7.846 4.745 1.00 92.12 273 SER A O 1
ATOM 2109 N N . LEU A 1 274 ? -16.467 -9.074 5.000 1.00 93.50 274 LEU A N 1
ATOM 2110 C CA . LEU A 1 274 ? -15.518 -7.985 5.239 1.00 93.50 274 LEU A CA 1
ATOM 2111 C C . LEU A 1 274 ? -15.064 -7.292 3.948 1.00 93.50 274 LEU A C 1
ATOM 2113 O O . LEU A 1 274 ? -14.434 -6.240 4.007 1.00 93.50 274 LEU A O 1
ATOM 2117 N N . PHE A 1 275 ? -15.427 -7.822 2.781 1.00 94.62 275 PHE A N 1
ATOM 2118 C CA . PHE A 1 275 ? -15.144 -7.186 1.500 1.00 94.62 275 PHE A CA 1
ATOM 2119 C C . PHE A 1 275 ? -16.250 -6.197 1.132 1.00 94.62 275 PHE A C 1
ATOM 2121 O O . PHE A 1 275 ? -17.402 -6.578 0.907 1.00 94.62 275 PHE A O 1
ATOM 2128 N N . SER A 1 276 ? -15.888 -4.920 1.055 1.00 94.81 276 SER A N 1
ATOM 2129 C CA . SER A 1 276 ? -16.729 -3.879 0.476 1.00 94.81 276 SER A CA 1
ATOM 2130 C C . SER A 1 276 ? -16.638 -3.933 -1.049 1.00 94.81 276 SER A C 1
ATOM 2132 O O . SER A 1 276 ? -15.548 -4.018 -1.624 1.00 94.81 276 SER A O 1
ATOM 2134 N N . TYR A 1 277 ? -17.794 -3.915 -1.712 1.00 95.62 277 TYR A N 1
ATOM 2135 C CA . TYR A 1 277 ? -17.897 -4.073 -3.160 1.00 95.62 277 TYR A CA 1
ATOM 2136 C C . TYR A 1 277 ? -19.038 -3.239 -3.745 1.00 95.62 277 TYR A C 1
ATOM 2138 O O . TYR A 1 277 ? -20.010 -2.921 -3.059 1.00 95.62 277 TYR A O 1
ATOM 2146 N N . TYR A 1 278 ? -18.939 -2.930 -5.036 1.00 95.00 278 TYR A N 1
ATOM 2147 C CA . TYR A 1 278 ? -20.058 -2.440 -5.841 1.00 95.00 278 TYR A CA 1
ATOM 2148 C C . TYR A 1 278 ? -20.352 -3.415 -6.981 1.00 95.00 278 TYR A C 1
ATOM 2150 O O . TYR A 1 278 ? -19.521 -4.249 -7.348 1.00 95.00 278 TYR A O 1
ATOM 2158 N N . THR A 1 279 ? -21.556 -3.322 -7.541 1.00 96.44 279 THR A N 1
ATOM 2159 C CA . THR A 1 279 ? -21.985 -4.167 -8.658 1.00 96.44 279 THR A CA 1
ATOM 2160 C C . THR A 1 279 ? -21.914 -3.415 -9.977 1.00 96.44 279 THR A C 1
ATOM 2162 O O . THR A 1 279 ? -22.366 -2.274 -10.066 1.00 96.44 279 THR A O 1
ATOM 2165 N N . THR A 1 280 ? -21.411 -4.063 -11.022 1.00 96.19 280 THR A N 1
ATOM 2166 C CA . THR A 1 280 ? -21.459 -3.533 -12.391 1.00 96.19 280 THR A CA 1
ATOM 2167 C C . THR A 1 280 ? -22.834 -3.757 -13.031 1.00 96.19 280 THR A C 1
ATOM 2169 O O . THR A 1 280 ? -23.643 -4.554 -12.548 1.00 96.19 280 THR A O 1
ATOM 2172 N N . TYR A 1 281 ? -23.094 -3.104 -14.170 1.00 94.00 281 TYR A N 1
ATOM 2173 C CA . TYR A 1 281 ? -24.301 -3.346 -14.978 1.00 94.00 281 TYR A CA 1
ATOM 2174 C C . TYR A 1 281 ? -24.431 -4.816 -15.425 1.00 94.00 281 TYR A C 1
ATOM 2176 O O . TYR A 1 281 ? -25.534 -5.346 -15.539 1.00 94.00 281 TYR A O 1
ATOM 2184 N N . GLU A 1 282 ? -23.300 -5.501 -15.605 1.00 95.50 282 GLU A N 1
ATOM 2185 C CA . GLU A 1 282 ? -23.223 -6.920 -15.971 1.00 95.50 282 GLU A CA 1
ATOM 2186 C C . GLU A 1 282 ? -23.467 -7.870 -14.790 1.00 95.50 282 GLU A C 1
ATOM 2188 O O . GLU A 1 282 ? -23.297 -9.079 -14.933 1.00 95.50 282 GLU A O 1
ATOM 2193 N N . LYS A 1 283 ? -23.877 -7.351 -13.622 1.00 96.50 283 LYS A N 1
ATOM 2194 C CA . LYS A 1 283 ? -24.116 -8.144 -12.407 1.00 96.50 283 LYS A CA 1
ATOM 2195 C C . LYS A 1 283 ? -22.856 -8.888 -11.939 1.00 96.50 283 LYS A C 1
ATOM 2197 O O . LYS A 1 283 ? -22.923 -10.051 -11.547 1.00 96.50 283 LYS A O 1
ATOM 2202 N N . LYS A 1 284 ? -21.711 -8.205 -11.967 1.00 97.75 284 LYS A N 1
ATOM 2203 C CA . LYS A 1 284 ? -20.437 -8.661 -11.389 1.00 97.75 284 LYS A CA 1
ATOM 2204 C C . LYS A 1 284 ? -20.091 -7.816 -10.164 1.00 97.75 284 LYS A C 1
ATOM 2206 O O . LYS A 1 284 ? -20.449 -6.640 -10.123 1.00 97.75 284 LYS A O 1
ATOM 2211 N N . ALA A 1 285 ? -19.412 -8.397 -9.183 1.00 98.25 285 ALA A N 1
ATOM 2212 C CA . ALA A 1 285 ? -18.920 -7.694 -8.004 1.00 98.25 285 ALA A CA 1
ATOM 2213 C C . ALA A 1 285 ? -17.476 -7.215 -8.218 1.00 98.25 285 ALA A C 1
ATOM 2215 O O . ALA A 1 285 ? -16.613 -7.986 -8.647 1.00 98.25 285 ALA A O 1
ATOM 2216 N N . VAL A 1 286 ? -17.222 -5.949 -7.879 1.00 98.25 286 VAL A N 1
ATOM 2217 C CA . VAL A 1 286 ? -15.882 -5.352 -7.831 1.00 98.25 286 VAL A CA 1
ATOM 2218 C C . VAL A 1 286 ? -15.565 -4.986 -6.391 1.00 98.25 286 VAL A C 1
ATOM 2220 O O . VAL A 1 286 ? -16.225 -4.120 -5.815 1.00 98.25 286 VAL A O 1
ATOM 2223 N N . VAL A 1 287 ? -14.568 -5.651 -5.812 1.00 98.12 287 VAL A N 1
ATOM 2224 C CA . VAL A 1 287 ? -14.103 -5.378 -4.448 1.00 98.12 287 VAL A CA 1
ATOM 2225 C C . VAL A 1 287 ? -13.272 -4.106 -4.468 1.00 98.12 287 VAL A C 1
ATOM 2227 O O . VAL A 1 287 ? -12.313 -4.017 -5.230 1.00 98.12 287 VAL A O 1
ATOM 2230 N N . TYR A 1 288 ? -13.623 -3.130 -3.637 1.00 96.12 288 TYR A N 1
ATOM 2231 C CA . TYR A 1 288 ? -12.888 -1.866 -3.550 1.00 96.12 288 TYR A CA 1
ATOM 2232 C C . TYR A 1 288 ? -12.194 -1.643 -2.213 1.00 96.12 288 TYR A C 1
ATOM 2234 O O . TYR A 1 288 ? -11.360 -0.752 -2.132 1.00 96.12 288 TYR A O 1
ATOM 2242 N N . GLN A 1 289 ? -12.511 -2.436 -1.187 1.00 93.56 289 GLN A N 1
ATOM 2243 C CA . GLN A 1 289 ? -11.870 -2.328 0.118 1.00 93.56 289 GLN A CA 1
ATOM 2244 C C . GLN A 1 289 ? -12.023 -3.623 0.922 1.00 93.56 289 GLN A C 1
ATOM 2246 O O . GLN A 1 289 ? -13.100 -4.226 0.953 1.00 93.56 289 GLN A O 1
ATOM 2251 N N . TYR A 1 290 ? -10.960 -4.009 1.629 1.00 93.56 290 TYR A N 1
ATOM 2252 C CA . TYR A 1 290 ? -11.034 -4.955 2.739 1.00 93.56 290 TYR A CA 1
ATOM 2253 C C . TYR A 1 290 ? -11.205 -4.239 4.085 1.00 93.56 290 TYR A C 1
ATOM 2255 O O . TYR A 1 290 ? -10.359 -3.430 4.486 1.00 93.56 290 TYR A O 1
ATOM 2263 N N . ASP A 1 291 ? -12.276 -4.571 4.802 1.00 92.69 291 ASP A N 1
ATOM 2264 C CA . ASP A 1 291 ? -12.649 -3.942 6.071 1.00 92.69 291 ASP A CA 1
ATOM 2265 C C . ASP A 1 291 ? -12.272 -4.743 7.312 1.00 92.69 291 ASP A C 1
ATOM 2267 O O . ASP A 1 291 ? -12.514 -4.274 8.423 1.00 92.69 291 ASP A O 1
ATOM 2271 N N . GLY A 1 292 ? -11.702 -5.936 7.143 1.00 89.62 292 GLY A N 1
ATOM 2272 C CA . GLY A 1 292 ? -11.205 -6.724 8.262 1.00 89.62 292 GLY A CA 1
ATOM 2273 C C . GLY A 1 292 ? -9.986 -6.101 8.930 1.00 89.62 292 GLY A C 1
ATOM 2274 O O . GLY A 1 292 ? -9.524 -5.000 8.587 1.00 89.62 292 GLY A O 1
ATOM 2275 N N . LYS A 1 293 ? -9.462 -6.827 9.914 1.00 82.56 293 LYS A N 1
ATOM 2276 C CA . LYS A 1 293 ? -8.335 -6.362 10.718 1.00 82.56 293 LYS A CA 1
ATOM 2277 C C . LYS A 1 293 ? -7.082 -6.291 9.851 1.00 82.56 293 LYS A C 1
ATOM 2279 O O . LYS A 1 293 ? -6.934 -7.013 8.871 1.00 82.56 293 LYS A O 1
ATOM 2284 N N . THR A 1 294 ? -6.181 -5.368 10.182 1.00 68.44 294 THR A N 1
ATOM 2285 C CA . THR A 1 294 ? -4.960 -5.153 9.391 1.00 68.44 294 THR A CA 1
ATOM 2286 C C . THR A 1 294 ? -3.982 -6.316 9.498 1.00 68.44 294 THR A C 1
ATOM 2288 O O . THR A 1 294 ? -3.299 -6.578 8.520 1.00 68.44 294 THR A O 1
ATOM 2291 N N . SER A 1 295 ? -3.949 -7.022 10.632 1.00 66.00 295 SER A N 1
ATOM 2292 C CA . SER A 1 295 ? -3.089 -8.182 10.880 1.00 66.00 295 SER A CA 1
ATOM 2293 C C . SER A 1 295 ? -3.883 -9.483 10.756 1.00 66.00 295 SER A C 1
ATOM 2295 O O . SER A 1 295 ? -4.434 -9.981 11.743 1.00 66.00 295 SER A O 1
ATOM 2297 N N . GLU A 1 296 ? -3.954 -10.032 9.553 1.00 69.88 296 GLU A N 1
ATOM 2298 C CA . GLU A 1 296 ? -4.539 -11.351 9.314 1.00 69.88 296 GLU A CA 1
ATOM 2299 C C . GLU A 1 296 ? -3.490 -12.252 8.665 1.00 69.88 296 GLU A C 1
ATOM 2301 O O . GLU A 1 296 ? -2.673 -11.790 7.881 1.00 69.88 296 GLU A O 1
ATOM 2306 N N . GLY A 1 297 ? -3.449 -13.534 9.035 1.00 85.75 297 GLY A N 1
ATOM 2307 C CA . GLY A 1 297 ? -2.467 -14.463 8.472 1.00 85.75 297 GLY A CA 1
ATOM 2308 C C . GLY A 1 297 ? -2.758 -14.725 6.998 1.00 85.75 297 GLY A C 1
ATOM 2309 O O . GLY A 1 297 ? -2.044 -14.261 6.114 1.00 85.75 297 GLY A O 1
ATOM 2310 N N . GLU A 1 298 ? -3.835 -15.444 6.732 1.00 92.94 298 GLU A N 1
ATOM 2311 C CA . GLU A 1 298 ? -4.285 -15.780 5.385 1.00 92.94 298 GLU A CA 1
ATOM 2312 C C . GLU A 1 298 ? -5.701 -15.251 5.182 1.00 92.94 298 GLU A C 1
ATOM 2314 O O . GLU A 1 298 ? -6.536 -15.367 6.081 1.00 92.94 298 GLU A O 1
ATOM 2319 N N . ILE A 1 299 ? -5.961 -14.688 4.002 1.00 93.88 299 ILE A N 1
ATOM 2320 C CA . ILE A 1 299 ? -7.299 -14.266 3.594 1.00 93.88 299 ILE A CA 1
ATOM 2321 C C . ILE A 1 299 ? -7.712 -14.925 2.283 1.00 93.88 299 ILE A C 1
ATOM 2323 O O . ILE A 1 299 ? -6.903 -15.093 1.372 1.00 93.88 299 ILE A O 1
ATOM 2327 N N . GLU A 1 300 ? -9.000 -15.234 2.164 1.00 95.56 300 GLU A N 1
ATOM 2328 C CA . GLU A 1 300 ? -9.616 -15.718 0.931 1.00 95.56 300 GLU A CA 1
ATOM 2329 C C . GLU A 1 300 ? -10.612 -14.680 0.416 1.00 95.56 300 GLU A C 1
ATOM 2331 O O . GLU A 1 300 ? -11.563 -14.304 1.109 1.00 95.56 300 GLU A O 1
ATOM 2336 N N . ILE A 1 301 ? -10.402 -14.207 -0.814 1.00 96.88 301 ILE A N 1
ATOM 2337 C CA . ILE A 1 301 ? -11.376 -13.350 -1.486 1.00 96.88 301 ILE A CA 1
ATOM 2338 C C . ILE A 1 301 ? -12.481 -14.259 -2.043 1.00 96.88 301 ILE A C 1
ATOM 2340 O O . ILE A 1 301 ? -12.210 -15.104 -2.897 1.00 96.88 301 ILE A O 1
ATOM 2344 N N . PRO A 1 302 ? -13.743 -14.105 -1.604 1.00 96.88 302 PRO A N 1
ATOM 2345 C CA . PRO A 1 302 ? -14.803 -15.022 -1.990 1.00 96.88 302 PRO A CA 1
ATOM 2346 C C . PRO A 1 302 ? -15.097 -14.919 -3.488 1.00 96.88 302 PRO A C 1
ATOM 2348 O O . PRO A 1 302 ? -15.166 -13.827 -4.046 1.00 96.88 302 PRO A O 1
ATOM 2351 N N . SER A 1 303 ? -15.391 -16.049 -4.131 1.00 97.88 303 SER A N 1
ATOM 2352 C CA . SER A 1 303 ? -15.797 -16.072 -5.547 1.00 97.88 303 SER A CA 1
ATOM 2353 C C . SER A 1 303 ? -17.139 -15.381 -5.810 1.00 97.88 303 SER A C 1
ATOM 2355 O O . SER A 1 303 ? -17.456 -15.056 -6.956 1.00 97.88 303 SER A O 1
ATOM 2357 N N . ARG A 1 304 ? -17.948 -15.141 -4.765 1.00 97.62 304 ARG A N 1
ATOM 2358 C CA . ARG A 1 304 ? -19.218 -14.413 -4.857 1.00 97.62 304 ARG A CA 1
ATOM 2359 C C . ARG A 1 304 ? -19.446 -13.458 -3.692 1.00 97.62 304 ARG A C 1
ATOM 2361 O O . ARG A 1 304 ? -19.267 -13.824 -2.536 1.00 97.62 304 ARG A O 1
ATOM 2368 N N . LEU A 1 305 ? -19.979 -12.279 -4.000 1.00 96.50 305 LEU A N 1
ATOM 2369 C CA . LEU A 1 305 ? -20.466 -11.296 -3.032 1.00 96.50 305 LEU A CA 1
ATOM 2370 C C . LEU A 1 305 ? -21.881 -10.861 -3.422 1.00 96.50 305 LEU A C 1
ATOM 2372 O O . LEU A 1 305 ? -22.140 -10.509 -4.571 1.00 96.50 305 LEU A O 1
ATOM 2376 N N . GLY A 1 306 ? -22.834 -10.961 -2.488 1.00 92.81 306 GLY A N 1
ATOM 2377 C CA . GLY A 1 306 ? -24.248 -10.656 -2.765 1.00 92.81 306 GLY A CA 1
ATOM 2378 C C . GLY A 1 306 ? -24.876 -11.522 -3.864 1.00 92.81 306 GLY A C 1
ATOM 2379 O O . GLY A 1 306 ? -25.799 -11.084 -4.541 1.00 92.81 306 GLY A O 1
ATOM 2380 N N . GLY A 1 307 ? -24.346 -12.730 -4.084 1.00 95.50 307 GLY A N 1
ATOM 2381 C CA . GLY A 1 307 ? -24.749 -13.626 -5.172 1.00 95.50 307 GLY A CA 1
ATOM 2382 C C . GLY A 1 307 ? -24.058 -13.358 -6.517 1.00 95.50 307 GLY A C 1
ATOM 2383 O O . GLY A 1 307 ? -24.139 -14.205 -7.410 1.00 95.50 307 GLY A O 1
ATOM 2384 N N . TYR A 1 308 ? -23.329 -12.252 -6.662 1.00 97.69 308 TYR A N 1
ATOM 2385 C CA . TYR A 1 308 ? -22.619 -11.880 -7.889 1.00 97.69 308 TYR A CA 1
ATOM 2386 C C . TYR A 1 308 ? -21.187 -12.425 -7.897 1.00 97.69 308 TYR A C 1
ATOM 2388 O O . TYR A 1 308 ? -20.552 -12.400 -6.845 1.00 97.69 308 TYR A O 1
ATOM 2396 N N . PRO A 1 309 ? -20.661 -12.906 -9.040 1.00 98.38 309 PRO A N 1
ATOM 2397 C CA . PRO A 1 309 ? -19.267 -13.336 -9.139 1.00 98.38 309 PRO A CA 1
ATOM 2398 C C . PRO A 1 309 ? -18.314 -12.165 -8.882 1.00 98.38 309 PRO A C 1
ATOM 2400 O O . PRO A 1 309 ? -18.544 -11.067 -9.395 1.00 98.38 309 PRO A O 1
ATOM 2403 N N . VAL A 1 310 ? -17.254 -12.394 -8.107 1.00 98.69 310 VAL A N 1
ATOM 2404 C CA . VAL A 1 310 ? -16.189 -11.406 -7.892 1.00 98.69 310 VAL A CA 1
ATOM 2405 C C . VAL A 1 310 ? -15.230 -11.466 -9.066 1.00 98.69 310 VAL A C 1
ATOM 2407 O O . VAL A 1 310 ? -14.517 -12.453 -9.229 1.00 98.69 310 VAL A O 1
ATOM 2410 N N . THR A 1 311 ? -15.228 -10.421 -9.891 1.00 98.50 311 THR A N 1
ATOM 2411 C CA . THR A 1 311 ? -14.451 -10.400 -11.139 1.00 98.50 311 THR A CA 1
ATOM 2412 C C . THR A 1 311 ? -13.370 -9.335 -11.163 1.00 98.50 311 THR A C 1
ATOM 2414 O O . THR A 1 311 ? -12.531 -9.356 -12.058 1.00 98.50 311 THR A O 1
ATOM 2417 N N . ALA A 1 312 ? -13.355 -8.401 -10.210 1.00 98.56 312 ALA A N 1
ATOM 2418 C CA . ALA A 1 312 ? -12.275 -7.429 -10.143 1.00 98.56 312 ALA A CA 1
ATOM 2419 C C . ALA A 1 312 ? -11.954 -6.946 -8.729 1.00 98.56 312 ALA A C 1
ATOM 2421 O O . ALA A 1 312 ? -12.835 -6.842 -7.871 1.00 98.56 312 ALA A O 1
ATOM 2422 N N . LEU A 1 313 ? -10.688 -6.576 -8.546 1.00 98.62 313 LEU A N 1
ATOM 2423 C CA . LEU A 1 313 ? -10.218 -5.734 -7.451 1.00 98.62 313 LEU A CA 1
ATOM 2424 C C . LEU A 1 313 ? -10.028 -4.312 -7.983 1.00 98.62 313 LEU A C 1
ATOM 2426 O O . LEU A 1 313 ? -9.386 -4.117 -9.014 1.00 98.62 313 LEU A O 1
ATOM 2430 N N . ALA A 1 314 ? -10.598 -3.318 -7.310 1.00 97.88 314 ALA A N 1
ATOM 2431 C CA . ALA A 1 314 ? -10.412 -1.917 -7.660 1.00 97.88 314 ALA A CA 1
ATOM 2432 C C . ALA A 1 314 ? -9.015 -1.420 -7.260 1.00 97.88 314 ALA A C 1
ATOM 2434 O O . ALA A 1 314 ? -8.240 -2.115 -6.596 1.00 97.88 314 ALA A O 1
ATOM 2435 N N . LYS A 1 315 ? -8.716 -0.175 -7.649 1.00 96.50 315 LYS A N 1
ATOM 2436 C CA . LYS A 1 315 ? -7.494 0.512 -7.235 1.00 96.50 315 LYS A CA 1
ATOM 2437 C C . LYS A 1 315 ? -7.346 0.466 -5.711 1.00 96.50 315 LYS A C 1
ATOM 2439 O O . LYS A 1 315 ? -8.269 0.854 -5.001 1.00 96.50 315 LYS A O 1
ATOM 2444 N N . SER A 1 316 ? -6.185 0.022 -5.236 1.00 95.75 316 SER A N 1
ATOM 2445 C CA . SER A 1 316 ? -5.823 -0.031 -3.812 1.00 95.75 316 SER A CA 1
ATOM 2446 C C . SER A 1 316 ? -6.746 -0.870 -2.913 1.00 95.75 316 SER A C 1
ATOM 2448 O O . SER A 1 316 ? -6.716 -0.692 -1.696 1.00 95.75 316 SER A O 1
ATOM 2450 N N . ALA A 1 317 ? -7.528 -1.804 -3.470 1.00 95.81 317 ALA A N 1
ATOM 2451 C CA . ALA A 1 317 ? -8.567 -2.523 -2.725 1.00 95.81 317 ALA A CA 1
ATOM 2452 C C . ALA A 1 317 ? -8.069 -3.284 -1.480 1.00 95.81 317 ALA A C 1
ATOM 2454 O O . ALA A 1 317 ? -8.805 -3.423 -0.500 1.00 95.81 317 ALA A O 1
ATOM 2455 N N . LEU A 1 318 ? -6.822 -3.759 -1.502 1.00 95.19 318 LEU A N 1
ATOM 2456 C CA . LEU A 1 318 ? -6.164 -4.437 -0.387 1.00 95.19 318 LEU A CA 1
ATOM 2457 C C . LEU A 1 318 ? -4.859 -3.738 0.032 1.00 95.19 318 LEU A C 1
ATOM 2459 O O . LEU A 1 318 ? -4.058 -4.333 0.741 1.00 95.19 318 LEU A O 1
ATOM 2463 N N . ALA A 1 319 ? -4.637 -2.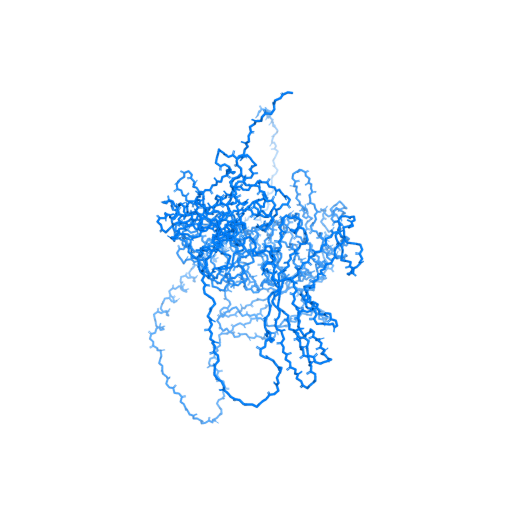481 -0.366 1.00 94.44 319 ALA A N 1
ATOM 2464 C CA . ALA A 1 319 ? -3.374 -1.794 -0.106 1.00 94.44 319 ALA A CA 1
ATOM 2465 C C . ALA A 1 319 ? -3.118 -1.555 1.396 1.00 94.44 319 ALA A C 1
ATOM 2467 O O . ALA A 1 319 ? -4.025 -1.186 2.150 1.00 94.44 319 ALA A O 1
ATOM 2468 N N . GLY A 1 320 ? -1.857 -1.699 1.813 1.00 92.62 320 GLY A N 1
ATOM 2469 C CA . GLY A 1 320 ? -1.386 -1.413 3.170 1.00 92.62 320 GLY A CA 1
ATOM 2470 C C . GLY A 1 320 ? -1.886 -2.395 4.228 1.00 92.62 320 GLY A C 1
ATOM 2471 O O . GLY A 1 320 ? -2.082 -1.997 5.377 1.00 92.62 320 GLY A O 1
ATOM 2472 N N . LYS A 1 321 ? -2.184 -3.637 3.841 1.00 91.69 321 LYS A N 1
ATOM 2473 C CA . LYS A 1 321 ? -2.677 -4.679 4.746 1.00 91.69 321 LYS A CA 1
ATOM 2474 C C . LYS A 1 321 ? -1.573 -5.679 5.071 1.00 91.69 321 LYS A C 1
ATOM 2476 O O . LYS A 1 321 ? -0.809 -6.071 4.196 1.00 91.69 321 LYS A O 1
ATOM 2481 N N . ASP A 1 322 ? -1.524 -6.141 6.314 1.00 91.44 322 ASP A N 1
ATOM 2482 C CA . ASP A 1 322 ? -0.470 -7.030 6.807 1.00 91.44 322 ASP A CA 1
ATOM 2483 C C . ASP A 1 322 ? -0.865 -8.508 6.655 1.00 91.44 322 ASP A C 1
ATOM 2485 O O . ASP A 1 322 ? -0.745 -9.291 7.596 1.00 91.44 322 ASP A O 1
ATOM 2489 N N . PHE A 1 323 ? -1.360 -8.887 5.470 1.00 92.88 323 PHE A N 1
ATOM 2490 C CA . PHE A 1 323 ? -1.627 -10.289 5.135 1.00 92.88 323 PHE A CA 1
ATOM 2491 C C . PHE A 1 323 ? -0.324 -11.041 4.915 1.00 92.88 323 PHE A C 1
ATOM 2493 O O . PHE A 1 323 ? 0.574 -10.489 4.292 1.00 92.88 323 PHE A O 1
ATOM 2500 N N . THR A 1 324 ? -0.240 -12.308 5.322 1.00 95.06 324 THR A N 1
ATOM 2501 C CA . THR A 1 324 ? 0.857 -13.203 4.902 1.00 95.06 324 THR A CA 1
ATOM 2502 C C . THR A 1 324 ? 0.543 -13.968 3.619 1.00 95.06 324 THR A C 1
ATOM 2504 O O . THR A 1 324 ? 1.460 -14.283 2.863 1.00 95.06 324 THR A O 1
ATOM 2507 N N . LYS A 1 325 ? -0.742 -14.204 3.329 1.00 95.94 325 LYS A N 1
ATOM 2508 C CA . LYS A 1 325 ? -1.211 -14.883 2.117 1.00 95.94 325 LYS A CA 1
ATOM 2509 C C . LYS A 1 325 ? -2.565 -14.351 1.664 1.00 95.94 325 LYS A C 1
ATOM 2511 O O . LYS A 1 325 ? -3.437 -14.086 2.493 1.00 95.94 325 LYS A O 1
ATOM 2516 N N . VAL A 1 326 ? -2.747 -14.242 0.348 1.00 96.62 326 VAL A N 1
ATOM 2517 C CA . VAL A 1 326 ? -4.039 -13.914 -0.269 1.00 96.62 326 VAL A CA 1
ATOM 2518 C C . VAL A 1 326 ? -4.425 -14.991 -1.276 1.00 96.62 326 VAL A C 1
ATOM 2520 O O . VAL A 1 326 ? -3.734 -15.199 -2.271 1.00 96.62 326 VAL A O 1
ATOM 2523 N N . VAL A 1 327 ? -5.565 -15.639 -1.046 1.00 97.62 327 VAL A N 1
ATOM 2524 C CA . VAL A 1 327 ? -6.187 -16.571 -1.988 1.00 97.62 327 VAL A CA 1
ATOM 2525 C C . VAL A 1 327 ? -7.168 -15.802 -2.873 1.00 97.62 327 VAL A C 1
ATOM 2527 O O . VAL A 1 327 ? -8.137 -15.206 -2.393 1.00 97.62 327 VAL A O 1
ATOM 2530 N N . LEU A 1 328 ? -6.889 -15.789 -4.178 1.00 98.50 328 LEU A N 1
ATOM 2531 C CA . LEU A 1 328 ? -7.702 -15.131 -5.200 1.00 98.50 328 LEU A CA 1
ATOM 2532 C C . LEU A 1 328 ? -8.673 -16.138 -5.843 1.00 98.50 328 LEU A C 1
ATOM 2534 O O . LEU A 1 328 ? -8.262 -17.263 -6.114 1.00 98.50 328 LEU A O 1
ATOM 2538 N N . PRO A 1 329 ? -9.935 -15.765 -6.125 1.00 98.12 329 PRO A N 1
ATOM 2539 C CA . PRO A 1 329 ? -10.899 -16.684 -6.712 1.00 98.12 329 PRO A CA 1
ATOM 2540 C C . PRO A 1 329 ? -10.690 -16.824 -8.224 1.00 98.12 329 PRO A C 1
ATOM 2542 O O . PRO A 1 329 ? -10.414 -15.841 -8.910 1.00 98.12 329 PRO A O 1
ATOM 2545 N N . ASP A 1 330 ? -10.984 -18.004 -8.773 1.00 97.94 330 ASP A N 1
ATOM 2546 C CA . ASP A 1 330 ? -10.930 -18.294 -10.223 1.00 97.94 330 ASP A CA 1
ATOM 2547 C C . ASP A 1 330 ? -11.967 -17.518 -11.062 1.00 97.94 330 ASP A C 1
ATOM 2549 O O . ASP A 1 330 ? -12.045 -17.657 -12.281 1.00 97.94 330 ASP A O 1
ATOM 2553 N N . THR A 1 331 ? -12.823 -16.721 -10.417 1.00 98.31 331 THR A N 1
ATOM 2554 C CA . THR A 1 331 ? -13.728 -15.781 -11.091 1.00 98.31 331 THR A CA 1
ATOM 2555 C C . THR A 1 331 ? -13.072 -14.428 -11.362 1.00 98.31 331 THR A C 1
ATOM 2557 O O . THR A 1 331 ? -13.683 -13.594 -12.029 1.00 98.31 331 THR A O 1
ATOM 2560 N N . LEU A 1 332 ? -11.876 -14.176 -10.821 1.00 98.62 332 LEU A N 1
ATOM 2561 C CA . LEU A 1 332 ? -11.212 -12.881 -10.876 1.00 98.62 332 LEU A CA 1
ATOM 2562 C C . LEU A 1 332 ? -10.612 -12.632 -12.263 1.00 98.62 332 LEU A C 1
ATOM 2564 O O . LEU A 1 332 ? -9.726 -13.356 -12.701 1.00 98.62 332 LEU A O 1
ATOM 2568 N N . GLU A 1 333 ? -11.072 -11.583 -12.937 1.00 98.38 333 GLU A N 1
ATOM 2569 C CA . GLU A 1 333 ? -10.646 -11.208 -14.290 1.00 98.38 333 GLU A CA 1
ATOM 2570 C C . GLU A 1 333 ? -9.611 -10.070 -14.252 1.00 98.38 333 GLU A C 1
ATOM 2572 O O . GLU A 1 333 ? -8.708 -10.019 -15.083 1.00 98.38 333 GLU A O 1
ATOM 2577 N N . LYS A 1 334 ? -9.726 -9.127 -13.301 1.00 98.31 334 LYS A N 1
ATOM 2578 C CA . LYS A 1 334 ? -8.905 -7.899 -13.276 1.00 98.31 334 LYS A CA 1
ATOM 2579 C C . LYS A 1 334 ? -8.422 -7.527 -11.880 1.00 98.31 334 LYS A C 1
ATOM 2581 O O . LYS A 1 334 ? -9.191 -7.541 -10.921 1.00 98.31 334 LYS A O 1
ATOM 2586 N N . ILE A 1 335 ? -7.172 -7.089 -11.784 1.00 98.75 335 ILE A N 1
ATOM 2587 C CA . ILE A 1 335 ? -6.593 -6.554 -10.548 1.00 98.75 335 ILE A CA 1
ATOM 2588 C C . ILE A 1 335 ? -6.181 -5.108 -10.806 1.00 98.75 335 ILE A C 1
ATOM 2590 O O . ILE A 1 335 ? -5.358 -4.853 -11.676 1.00 98.75 335 ILE A O 1
ATOM 2594 N N . GLY A 1 336 ? -6.794 -4.160 -10.100 1.00 98.50 336 GLY A N 1
ATOM 2595 C CA . GLY A 1 336 ? -6.590 -2.730 -10.312 1.00 98.50 336 GLY A CA 1
ATOM 2596 C C . GLY A 1 336 ? -5.240 -2.204 -9.824 1.00 98.50 336 GLY A C 1
ATOM 2597 O O . GLY A 1 336 ? -4.477 -2.893 -9.147 1.00 98.50 336 GLY A O 1
ATOM 2598 N N . ASP A 1 337 ? -4.968 -0.942 -10.160 1.00 98.44 337 ASP A N 1
ATOM 2599 C CA . ASP A 1 337 ? -3.730 -0.254 -9.786 1.00 98.44 337 ASP A CA 1
ATOM 2600 C C . ASP A 1 337 ? -3.485 -0.321 -8.274 1.00 98.44 337 ASP A C 1
ATOM 2602 O O . ASP A 1 337 ? -4.392 -0.081 -7.476 1.00 98.44 337 ASP A O 1
ATOM 2606 N N . TYR A 1 338 ? -2.253 -0.616 -7.867 1.00 97.88 338 TYR A N 1
ATOM 2607 C CA . TYR A 1 338 ? -1.844 -0.669 -6.461 1.00 97.88 338 TYR A CA 1
ATOM 2608 C C . TYR A 1 338 ? -2.700 -1.587 -5.572 1.00 97.88 338 TYR A C 1
ATOM 2610 O O . TYR A 1 338 ? -2.717 -1.387 -4.358 1.00 97.88 338 TYR A O 1
ATOM 2618 N N . ALA A 1 339 ? -3.437 -2.559 -6.129 1.00 98.12 339 ALA A N 1
ATOM 2619 C CA . ALA A 1 339 ? -4.399 -3.357 -5.364 1.00 98.12 339 ALA A CA 1
ATOM 2620 C C . ALA A 1 339 ? -3.785 -4.040 -4.131 1.00 98.12 339 ALA A C 1
ATOM 2622 O O . ALA A 1 339 ? -4.467 -4.106 -3.113 1.00 98.12 339 ALA A O 1
ATOM 2623 N N . PHE A 1 340 ? -2.517 -4.464 -4.197 1.00 97.44 340 PHE A N 1
ATOM 2624 C CA . PHE A 1 340 ? -1.768 -5.050 -3.077 1.00 97.44 340 PHE A CA 1
ATOM 2625 C C . PHE A 1 340 ? -0.602 -4.174 -2.606 1.00 97.44 340 PHE A C 1
ATOM 2627 O O . PHE A 1 340 ? 0.245 -4.637 -1.847 1.00 97.44 340 PHE A O 1
ATOM 2634 N N . SER A 1 341 ? -0.536 -2.907 -3.021 1.00 96.38 341 SER A N 1
ATOM 2635 C CA . SER A 1 341 ? 0.598 -2.050 -2.671 1.00 96.38 341 SER A CA 1
ATOM 2636 C C . SER A 1 341 ? 0.757 -1.917 -1.154 1.00 96.38 341 SER A C 1
ATOM 2638 O O . SER A 1 341 ? -0.232 -1.806 -0.432 1.00 96.38 341 SER A O 1
ATOM 2640 N N . ALA A 1 342 ? 1.999 -1.927 -0.673 1.00 95.31 342 ALA A N 1
ATOM 2641 C CA . ALA A 1 342 ? 2.366 -1.854 0.738 1.00 95.31 342 ALA A CA 1
ATOM 2642 C C . ALA A 1 342 ? 1.798 -2.992 1.606 1.00 95.31 342 ALA A C 1
ATOM 2644 O O . ALA A 1 342 ? 1.720 -2.850 2.828 1.00 95.31 342 ALA A O 1
ATOM 2645 N N . CYS A 1 343 ? 1.433 -4.137 1.014 1.00 95.12 343 CYS A N 1
ATOM 2646 C CA . CYS A 1 343 ? 1.218 -5.368 1.777 1.00 95.12 343 CYS A CA 1
ATOM 2647 C C . CYS A 1 343 ? 2.570 -5.953 2.208 1.00 95.12 343 CYS A C 1
ATOM 2649 O O . CYS A 1 343 ? 3.029 -6.959 1.672 1.00 95.12 343 CYS A O 1
ATOM 2651 N N . SER A 1 344 ? 3.232 -5.279 3.152 1.00 93.38 344 SER A N 1
ATOM 2652 C CA . SER A 1 344 ? 4.636 -5.519 3.520 1.00 93.38 344 SER A CA 1
ATOM 2653 C C . SER A 1 344 ? 4.906 -6.898 4.129 1.00 93.38 344 SER A C 1
ATOM 2655 O O . SER A 1 344 ? 6.052 -7.335 4.167 1.00 93.38 344 SER A O 1
ATOM 2657 N N . GLN A 1 345 ? 3.859 -7.585 4.597 1.00 94.62 345 GLN A N 1
ATOM 2658 C CA . GLN A 1 345 ? 3.937 -8.929 5.172 1.00 94.62 345 GLN A CA 1
ATOM 2659 C C . GLN A 1 345 ? 3.519 -10.037 4.198 1.00 94.62 345 GLN A C 1
ATOM 2661 O O . GLN A 1 345 ? 3.611 -11.207 4.571 1.00 94.62 345 GLN A O 1
ATOM 2666 N N . LEU A 1 346 ? 3.076 -9.699 2.978 1.00 95.69 346 LEU A N 1
ATOM 2667 C CA . LEU A 1 346 ? 2.593 -10.679 2.004 1.00 95.69 346 LEU A CA 1
ATOM 2668 C C . LEU A 1 346 ? 3.752 -11.557 1.548 1.00 95.69 346 LEU A C 1
ATOM 2670 O O . LEU A 1 346 ? 4.691 -11.052 0.944 1.00 95.69 346 LEU A O 1
ATOM 2674 N N . ARG A 1 347 ? 3.668 -12.857 1.837 1.00 95.38 347 ARG A N 1
ATOM 2675 C CA . ARG A 1 347 ? 4.692 -13.865 1.531 1.00 95.38 347 ARG A CA 1
ATOM 2676 C C . ARG A 1 347 ? 4.329 -14.746 0.354 1.00 95.38 347 ARG A C 1
ATOM 2678 O O . ARG A 1 347 ? 5.231 -15.133 -0.379 1.00 95.38 347 ARG A O 1
ATOM 2685 N N . GLU A 1 348 ? 3.043 -15.052 0.194 1.00 95.44 348 GLU A N 1
ATOM 2686 C CA . GLU A 1 348 ? 2.548 -15.963 -0.838 1.00 95.44 348 GLU A CA 1
ATOM 2687 C C . GLU A 1 348 ? 1.344 -15.370 -1.580 1.00 95.44 348 GLU A C 1
ATOM 2689 O O . GLU A 1 348 ? 0.358 -14.946 -0.964 1.00 95.44 348 GLU A O 1
ATOM 2694 N N . ILE A 1 349 ? 1.398 -15.381 -2.914 1.00 97.44 349 ILE A N 1
ATOM 2695 C CA . ILE A 1 349 ? 0.232 -15.131 -3.766 1.00 97.44 349 ILE A CA 1
ATOM 2696 C C . ILE A 1 349 ? 0.362 -15.876 -5.098 1.00 97.44 349 ILE A C 1
ATOM 2698 O O . ILE A 1 349 ? 1.422 -15.898 -5.724 1.00 97.44 349 ILE A O 1
ATOM 2702 N N . THR A 1 350 ? -0.747 -16.463 -5.550 1.00 97.81 350 THR A N 1
ATOM 2703 C CA . THR A 1 350 ? -0.863 -17.070 -6.883 1.00 97.81 350 THR A CA 1
ATOM 2704 C C . THR A 1 350 ? -1.885 -16.298 -7.707 1.00 97.81 350 THR A C 1
ATOM 2706 O O . THR A 1 350 ? -2.993 -16.050 -7.233 1.00 97.81 350 THR A O 1
ATOM 2709 N N . ILE A 1 351 ? -1.526 -15.917 -8.934 1.00 98.50 351 ILE A N 1
ATOM 2710 C CA . ILE A 1 351 ? -2.432 -15.255 -9.882 1.00 98.50 351 ILE A CA 1
ATOM 2711 C C . ILE A 1 351 ? -3.237 -16.319 -10.647 1.00 98.50 351 ILE A C 1
ATOM 2713 O O . ILE A 1 351 ? -2.629 -17.075 -11.405 1.00 98.50 351 ILE A O 1
ATOM 2717 N N . PRO A 1 352 ? -4.577 -16.391 -10.499 1.00 98.50 352 PRO A N 1
ATOM 2718 C CA . PRO A 1 352 ? -5.394 -17.409 -11.165 1.00 98.50 352 PRO A CA 1
ATOM 2719 C C . PRO A 1 352 ? -5.362 -17.324 -12.696 1.00 98.50 352 PRO A C 1
ATOM 2721 O O . PRO A 1 352 ? -5.103 -16.264 -13.275 1.00 98.50 352 PRO A O 1
ATOM 2724 N N . ALA A 1 353 ? -5.722 -18.424 -13.367 1.00 98.44 353 ALA A N 1
ATOM 2725 C CA . ALA A 1 353 ? -5.769 -18.510 -14.833 1.00 98.44 353 ALA A CA 1
ATOM 2726 C C . ALA A 1 353 ? -6.748 -17.517 -15.488 1.00 98.44 353 ALA A C 1
ATOM 2728 O O . ALA A 1 353 ? -6.589 -17.159 -16.654 1.00 98.44 353 ALA A O 1
ATOM 2729 N N . SER A 1 354 ? -7.764 -17.079 -14.740 1.00 98.50 354 SER A N 1
ATOM 2730 C CA . SER A 1 354 ? -8.796 -16.145 -15.191 1.00 98.50 354 SER A CA 1
ATOM 2731 C C . SER A 1 354 ? -8.332 -14.689 -15.255 1.00 98.50 354 SER A C 1
ATOM 2733 O O . SER A 1 354 ? -9.000 -13.883 -15.898 1.00 98.50 354 SER A O 1
ATOM 2735 N N . VAL A 1 355 ? -7.224 -14.331 -14.595 1.00 98.75 355 VAL A N 1
ATOM 2736 C CA . VAL A 1 355 ? -6.771 -12.938 -14.521 1.00 98.75 355 VAL A CA 1
ATOM 2737 C C . VAL A 1 355 ? -6.174 -12.516 -15.859 1.00 98.75 355 VAL A C 1
ATOM 2739 O O . VAL A 1 355 ? -5.144 -13.032 -16.290 1.00 98.75 355 VAL A O 1
ATOM 2742 N N . GLU A 1 356 ? -6.822 -11.543 -16.492 1.00 98.25 356 GLU A N 1
ATOM 2743 C CA . GLU A 1 356 ? -6.493 -11.030 -17.822 1.00 98.25 356 GLU A CA 1
ATOM 2744 C C . GLU A 1 356 ? -5.440 -9.920 -17.775 1.00 98.25 356 GLU A C 1
ATOM 2746 O O . GLU A 1 356 ? -4.649 -9.765 -18.704 1.00 98.25 356 GLU A O 1
ATOM 2751 N N . ALA A 1 357 ? -5.455 -9.106 -16.715 1.00 94.00 357 ALA A N 1
ATOM 2752 C CA . ALA A 1 357 ? -4.616 -7.919 -16.607 1.00 94.00 357 ALA A CA 1
ATOM 2753 C C . ALA A 1 357 ? -4.356 -7.501 -15.154 1.00 94.00 357 ALA A C 1
ATOM 2755 O O . ALA A 1 357 ? -5.221 -7.634 -14.279 1.00 94.00 357 ALA A O 1
ATOM 2756 N N . LEU A 1 358 ? -3.176 -6.912 -14.944 1.00 98.38 358 LEU A N 1
ATOM 2757 C CA . LEU A 1 358 ? -2.755 -6.286 -13.695 1.00 98.38 358 LEU A CA 1
ATOM 2758 C C . LEU A 1 358 ? -2.573 -4.777 -13.897 1.00 98.38 358 LEU A C 1
ATOM 2760 O O . LEU A 1 358 ? -1.993 -4.328 -14.889 1.00 98.38 358 LEU A O 1
ATOM 2764 N N . GLY A 1 359 ? -3.074 -4.003 -12.943 1.00 98.12 359 GLY A N 1
ATOM 2765 C CA . GLY A 1 359 ? -2.905 -2.561 -12.886 1.00 98.12 359 GLY A CA 1
ATOM 2766 C C . GLY A 1 359 ? -1.484 -2.146 -12.514 1.00 98.12 359 GLY A C 1
ATOM 2767 O O . GLY A 1 359 ? -0.646 -2.949 -12.100 1.00 98.12 359 GLY A O 1
ATOM 2768 N N . ASN A 1 360 ? -1.222 -0.853 -12.647 1.00 97.94 360 ASN A N 1
ATOM 2769 C CA . ASN A 1 360 ? 0.078 -0.257 -12.361 1.00 97.94 360 ASN A CA 1
ATOM 2770 C C . ASN A 1 360 ? 0.449 -0.406 -10.876 1.00 97.94 360 ASN A C 1
ATOM 2772 O O . ASN A 1 360 ? -0.402 -0.218 -10.004 1.00 97.94 360 ASN A O 1
ATOM 2776 N N . GLY A 1 361 ? 1.716 -0.716 -10.582 1.00 96.75 361 GLY A N 1
ATOM 2777 C CA . GLY A 1 361 ? 2.240 -0.772 -9.207 1.00 96.75 361 GLY A CA 1
ATOM 2778 C C . GLY A 1 361 ? 1.535 -1.782 -8.294 1.00 96.75 361 GLY A C 1
ATOM 2779 O O . GLY A 1 361 ? 1.496 -1.599 -7.078 1.00 96.75 361 GLY A O 1
ATOM 2780 N N . VAL A 1 362 ? 0.929 -2.830 -8.865 1.00 98.06 362 VAL A N 1
ATOM 2781 C CA . VAL A 1 362 ? 0.070 -3.788 -8.148 1.00 98.06 362 VAL A CA 1
ATOM 2782 C C . VAL A 1 362 ? 0.732 -4.406 -6.905 1.00 98.06 362 VAL A C 1
ATOM 2784 O O . VAL A 1 362 ? 0.039 -4.578 -5.905 1.00 98.06 362 VAL A O 1
ATOM 2787 N N . PHE A 1 363 ? 2.050 -4.649 -6.939 1.00 97.25 363 PHE A N 1
ATOM 2788 C CA . PHE A 1 363 ? 2.857 -5.236 -5.852 1.00 97.25 363 PHE A CA 1
ATOM 2789 C C . PHE A 1 363 ? 3.950 -4.295 -5.317 1.00 97.25 363 PHE A C 1
ATOM 2791 O O . PHE A 1 363 ? 4.931 -4.741 -4.724 1.00 97.25 363 PHE A O 1
ATOM 2798 N N . THR A 1 364 ? 3.821 -2.984 -5.536 1.00 95.19 364 THR A N 1
ATOM 2799 C CA . THR A 1 364 ? 4.753 -1.994 -4.977 1.00 95.19 364 THR A CA 1
ATOM 2800 C C . THR A 1 364 ? 4.838 -2.141 -3.455 1.00 95.19 364 THR A C 1
ATOM 2802 O O . THR A 1 364 ? 3.800 -2.091 -2.797 1.00 95.19 364 THR A O 1
ATOM 2805 N N . GLN A 1 365 ? 6.049 -2.235 -2.893 1.00 94.25 365 GLN A N 1
ATOM 2806 C CA . GLN A 1 365 ? 6.300 -2.396 -1.447 1.00 94.25 365 GLN A CA 1
ATOM 2807 C C . GLN A 1 365 ? 5.729 -3.696 -0.837 1.00 94.25 365 GLN A C 1
ATOM 2809 O O . GLN A 1 365 ? 5.313 -3.731 0.323 1.00 94.25 365 GLN A O 1
ATOM 2814 N N . CYS A 1 366 ? 5.676 -4.775 -1.623 1.00 94.88 366 CYS A N 1
ATOM 2815 C CA . CYS A 1 366 ? 5.439 -6.142 -1.142 1.00 94.88 366 CYS A CA 1
ATOM 2816 C C . CYS A 1 366 ? 6.773 -6.856 -0.846 1.00 94.88 366 CYS A C 1
ATOM 2818 O O . CYS A 1 366 ? 7.093 -7.882 -1.444 1.00 94.88 366 CYS A O 1
ATOM 2820 N N . ASP A 1 367 ? 7.580 -6.298 0.056 1.00 89.25 367 ASP A N 1
ATOM 2821 C CA . ASP A 1 367 ? 9.008 -6.647 0.204 1.00 89.25 367 ASP A CA 1
ATOM 2822 C C . ASP A 1 367 ? 9.263 -8.054 0.788 1.00 89.25 367 ASP A C 1
ATOM 2824 O O . ASP A 1 367 ? 10.371 -8.600 0.689 1.00 89.25 367 ASP A O 1
ATOM 2828 N N . ALA A 1 368 ? 8.233 -8.653 1.394 1.00 93.06 368 ALA A N 1
ATOM 2829 C CA . ALA A 1 368 ? 8.249 -10.006 1.945 1.00 93.06 368 ALA A CA 1
ATOM 2830 C C . ALA A 1 368 ? 7.775 -11.091 0.959 1.00 93.06 368 ALA A C 1
ATOM 2832 O O . ALA A 1 368 ? 7.736 -12.256 1.350 1.00 93.06 368 ALA A O 1
ATOM 2833 N N . LEU A 1 369 ? 7.423 -10.737 -0.287 1.00 93.31 369 LEU A N 1
ATOM 2834 C CA . LEU A 1 369 ? 6.832 -11.674 -1.246 1.00 93.31 369 LEU A CA 1
ATOM 2835 C C . LEU A 1 369 ? 7.882 -12.664 -1.769 1.00 93.31 369 LEU A C 1
ATOM 2837 O O . LEU A 1 369 ? 8.646 -12.367 -2.685 1.00 93.31 369 LEU A O 1
ATOM 2841 N N . GLU A 1 370 ? 7.933 -13.835 -1.135 1.00 90.62 370 GLU A N 1
ATOM 2842 C CA . GLU A 1 370 ? 8.902 -14.911 -1.376 1.00 90.62 370 GLU A CA 1
ATOM 2843 C C . GLU A 1 370 ? 8.354 -15.956 -2.362 1.00 90.62 370 GLU A C 1
ATOM 2845 O O . GLU A 1 370 ? 9.089 -16.437 -3.221 1.00 90.62 370 GLU A O 1
ATOM 2850 N N . GLU A 1 371 ? 7.061 -16.272 -2.282 1.00 92.88 371 GLU A N 1
ATOM 2851 C CA . GLU A 1 371 ? 6.388 -17.276 -3.107 1.00 92.88 371 GLU A CA 1
ATOM 2852 C C . GLU A 1 371 ? 5.343 -16.607 -4.010 1.00 92.88 371 GLU A C 1
ATOM 2854 O O . GLU A 1 371 ? 4.180 -16.416 -3.654 1.00 92.88 371 GLU A O 1
ATOM 2859 N N . PHE A 1 372 ? 5.770 -16.228 -5.213 1.00 95.56 372 PHE A N 1
ATOM 2860 C CA . PHE A 1 372 ? 4.889 -15.698 -6.251 1.00 95.56 372 PHE A CA 1
ATOM 2861 C C . PHE A 1 372 ? 4.806 -16.681 -7.415 1.00 95.56 372 PHE A C 1
ATOM 2863 O O . PHE A 1 372 ? 5.836 -17.157 -7.895 1.00 95.56 372 PHE A O 1
ATOM 2870 N N . SER A 1 373 ? 3.596 -16.931 -7.912 1.00 95.75 373 SER A N 1
ATOM 2871 C CA . SER A 1 373 ? 3.400 -17.670 -9.160 1.00 95.75 373 SER A CA 1
ATOM 2872 C C . SER A 1 373 ? 2.192 -17.165 -9.941 1.00 95.75 373 SER A C 1
ATOM 2874 O O . SER A 1 373 ? 1.273 -16.549 -9.393 1.00 95.75 373 SER A O 1
ATOM 2876 N N . ILE A 1 374 ? 2.190 -17.432 -11.241 1.00 98.12 374 ILE A N 1
ATOM 2877 C CA . ILE A 1 374 ? 1.008 -17.314 -12.089 1.00 98.12 374 ILE A CA 1
ATOM 2878 C C . ILE A 1 374 ? 0.554 -18.729 -12.429 1.00 98.12 374 ILE A C 1
ATOM 2880 O O . ILE A 1 374 ? 1.377 -19.611 -12.675 1.00 98.12 374 ILE A O 1
ATOM 2884 N N . ASP A 1 375 ? -0.759 -18.968 -12.424 1.00 97.75 375 ASP A N 1
ATOM 2885 C CA . ASP A 1 375 ? -1.304 -20.259 -12.832 1.00 97.75 375 ASP A CA 1
ATOM 2886 C C . ASP A 1 375 ? -0.728 -20.654 -14.210 1.00 97.75 375 ASP A C 1
ATOM 2888 O O . ASP A 1 375 ? -0.848 -19.873 -15.160 1.00 97.75 375 ASP A O 1
ATOM 2892 N N . PRO A 1 376 ? -0.135 -21.855 -14.368 1.00 95.62 376 PRO A N 1
ATOM 2893 C CA . PRO A 1 376 ? 0.511 -22.266 -15.618 1.00 95.62 376 PRO A CA 1
ATOM 2894 C C . PRO A 1 376 ? -0.417 -22.312 -16.839 1.00 95.62 376 PRO A C 1
ATOM 2896 O O . PRO A 1 376 ? 0.052 -22.431 -17.973 1.00 95.62 376 PRO A O 1
ATOM 2899 N N . THR A 1 377 ? -1.732 -22.288 -16.621 1.00 97.19 377 THR A N 1
ATOM 2900 C CA . THR A 1 377 ? -2.761 -22.264 -17.663 1.00 97.19 377 THR A CA 1
ATOM 2901 C C . THR A 1 377 ? -3.265 -20.856 -17.985 1.00 97.19 377 THR A C 1
ATOM 2903 O O . THR A 1 377 ? -4.082 -20.717 -18.897 1.00 97.19 377 THR A O 1
ATOM 2906 N N . ASN A 1 378 ? -2.775 -19.813 -17.298 1.00 98.38 378 ASN A N 1
ATOM 2907 C CA . ASN A 1 378 ? -3.126 -18.424 -17.584 1.00 98.38 378 ASN A CA 1
ATOM 2908 C C . ASN A 1 378 ? -2.732 -18.065 -19.037 1.00 98.38 378 ASN A C 1
ATOM 2910 O O . ASN A 1 378 ? -1.553 -18.124 -19.394 1.00 98.38 378 ASN A O 1
ATOM 2914 N N . PRO A 1 379 ? -3.689 -17.690 -19.909 1.00 98.19 379 PRO A N 1
ATOM 2915 C CA . PRO A 1 379 ? -3.397 -17.420 -21.315 1.00 98.19 379 PRO A CA 1
ATOM 2916 C C . PRO A 1 379 ? -2.935 -15.975 -21.574 1.00 98.19 379 PRO A C 1
ATOM 2918 O O . PRO A 1 379 ? -2.613 -15.638 -22.715 1.00 98.19 379 PRO A O 1
ATOM 2921 N N . TYR A 1 380 ? -2.924 -15.116 -20.551 1.00 98.56 380 TYR A N 1
ATOM 2922 C CA . TYR A 1 380 ? -2.714 -13.671 -20.666 1.00 98.56 380 TYR A CA 1
ATOM 2923 C C . TYR A 1 380 ? -1.404 -13.195 -20.049 1.00 98.56 380 TYR A C 1
ATOM 2925 O O . TYR A 1 380 ? -0.824 -12.221 -20.535 1.00 98.56 380 TYR A O 1
ATOM 2933 N N . LEU A 1 381 ? -0.924 -13.876 -19.011 1.00 98.44 381 LEU A N 1
ATOM 2934 C CA . LEU A 1 381 ? 0.233 -13.484 -18.219 1.00 98.44 381 LEU A CA 1
ATOM 2935 C C . LEU A 1 381 ? 1.195 -14.656 -18.040 1.00 98.44 381 LEU A C 1
ATOM 2937 O O . LEU A 1 381 ? 0.800 -15.817 -18.038 1.00 98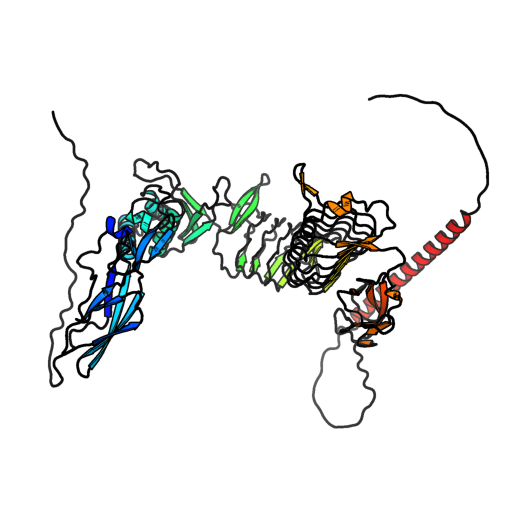.44 381 LEU A O 1
ATOM 2941 N N . LYS A 1 382 ? 2.471 -14.323 -17.879 1.00 96.75 382 LYS A N 1
ATOM 2942 C CA . LYS A 1 382 ? 3.535 -15.249 -17.493 1.00 96.75 382 LYS A CA 1
ATOM 2943 C C . LYS A 1 382 ? 4.562 -14.519 -16.648 1.00 96.75 382 LYS A C 1
ATOM 2945 O O . LYS A 1 382 ? 4.667 -13.295 -16.700 1.00 96.75 382 LYS A O 1
ATOM 2950 N N . GLU A 1 383 ? 5.370 -15.266 -15.934 1.00 95.00 383 GLU A N 1
ATOM 2951 C CA . GLU A 1 383 ? 6.365 -14.760 -15.014 1.00 95.00 383 GLU A CA 1
ATOM 2952 C C . GLU A 1 383 ? 7.718 -15.436 -15.220 1.00 95.00 383 GLU A C 1
ATOM 2954 O O . GLU A 1 383 ? 7.844 -16.563 -15.701 1.00 95.00 383 GLU A O 1
ATOM 2959 N N . THR A 1 384 ? 8.779 -14.721 -14.875 1.00 89.56 384 THR A N 1
ATOM 2960 C CA . THR A 1 384 ? 10.131 -15.275 -14.782 1.00 89.56 384 THR A CA 1
ATOM 2961 C C . THR A 1 384 ? 10.870 -14.497 -13.708 1.00 89.56 384 THR A C 1
ATOM 2963 O O . THR A 1 384 ? 10.937 -13.272 -13.791 1.00 89.56 384 THR A O 1
ATOM 2966 N N . ASN A 1 385 ? 11.392 -15.197 -12.697 1.00 82.81 385 ASN A N 1
ATOM 2967 C CA . ASN A 1 385 ? 12.115 -14.617 -11.559 1.00 82.81 385 ASN A CA 1
ATOM 2968 C C . ASN A 1 385 ? 11.382 -13.412 -10.940 1.00 82.81 385 ASN A C 1
ATOM 2970 O O . ASN A 1 385 ? 11.955 -12.334 -10.789 1.00 82.81 385 ASN A O 1
ATOM 2974 N N . HIS A 1 386 ? 10.093 -13.595 -10.629 1.00 89.88 386 HIS A N 1
ATOM 2975 C CA . HIS A 1 386 ? 9.222 -12.575 -10.024 1.00 89.88 386 HIS A CA 1
ATOM 2976 C C . HIS A 1 386 ? 8.982 -11.317 -10.881 1.00 89.88 386 HIS A C 1
ATOM 2978 O O . HIS A 1 386 ? 8.433 -10.328 -10.399 1.00 89.88 386 HIS A O 1
ATOM 2984 N N . VAL A 1 387 ? 9.334 -11.350 -12.169 1.00 96.19 387 VAL A N 1
ATOM 2985 C CA . VAL A 1 387 ? 8.954 -10.325 -13.147 1.00 96.19 387 VAL A CA 1
ATOM 2986 C C . VAL A 1 387 ? 7.816 -10.852 -14.006 1.00 96.19 387 VAL A C 1
ATOM 2988 O O . VAL A 1 387 ? 7.907 -11.940 -14.574 1.00 96.19 387 VAL A O 1
ATOM 2991 N N . ILE A 1 388 ? 6.750 -10.067 -14.105 1.00 98.25 388 ILE A N 1
ATOM 2992 C CA . ILE A 1 388 ? 5.505 -10.411 -14.783 1.00 98.25 388 ILE A CA 1
ATOM 2993 C C . ILE A 1 388 ? 5.494 -9.782 -16.172 1.00 98.25 388 ILE A C 1
ATOM 2995 O O . ILE A 1 388 ? 5.778 -8.594 -16.347 1.00 98.25 388 ILE A O 1
ATOM 2999 N N . TYR A 1 389 ? 5.101 -10.579 -17.156 1.00 98.06 389 TYR A N 1
ATOM 3000 C CA . TYR A 1 389 ? 4.966 -10.197 -18.549 1.00 98.06 389 TYR A CA 1
ATOM 3001 C C . TYR A 1 389 ? 3.582 -10.573 -19.067 1.00 98.06 389 TYR A C 1
ATOM 3003 O O . TYR A 1 389 ? 2.937 -11.496 -18.567 1.00 98.06 389 TYR A O 1
ATOM 3011 N N . THR A 1 390 ? 3.156 -9.925 -20.146 1.00 98.38 390 THR A N 1
ATOM 3012 C CA . THR A 1 390 ? 2.087 -10.481 -20.982 1.00 98.38 390 THR A CA 1
ATOM 3013 C C . THR A 1 390 ? 2.525 -11.828 -21.566 1.00 98.38 390 THR A C 1
ATOM 3015 O O . THR A 1 390 ? 3.715 -12.070 -21.791 1.00 98.38 390 THR A O 1
ATOM 3018 N N . ALA A 1 391 ? 1.578 -12.727 -21.837 1.00 97.06 391 ALA A N 1
ATOM 3019 C CA . ALA A 1 391 ? 1.863 -14.075 -22.335 1.00 97.06 391 ALA A CA 1
ATOM 3020 C C . ALA A 1 391 ? 2.668 -14.053 -23.650 1.00 97.06 391 ALA A C 1
ATOM 3022 O O . ALA A 1 391 ? 3.606 -14.838 -23.834 1.00 97.06 391 ALA A O 1
ATOM 3023 N N . ASP A 1 392 ? 2.391 -13.083 -24.527 1.00 96.19 392 ASP A N 1
ATOM 3024 C CA . ASP A 1 392 ? 3.148 -12.839 -25.762 1.00 96.19 392 ASP A CA 1
ATOM 3025 C C . ASP A 1 392 ? 4.573 -12.289 -25.534 1.00 96.19 392 ASP A C 1
ATOM 3027 O O . ASP A 1 392 ? 5.392 -12.293 -26.451 1.00 96.19 392 ASP A O 1
ATOM 3031 N N . GLY A 1 393 ? 4.906 -11.880 -24.306 1.00 96.12 393 GLY A N 1
ATOM 3032 C CA . GLY A 1 393 ? 6.206 -11.341 -23.910 1.00 96.12 393 GLY A CA 1
ATOM 3033 C C . GLY A 1 393 ? 6.478 -9.915 -24.386 1.00 96.12 393 GLY A C 1
ATOM 3034 O O . GLY A 1 393 ? 7.641 -9.512 -24.355 1.00 96.12 393 GLY A O 1
ATOM 3035 N N . LYS A 1 394 ? 5.457 -9.179 -24.845 1.00 97.19 394 LYS A N 1
ATOM 3036 C CA . LYS A 1 394 ? 5.606 -7.821 -25.391 1.00 97.19 394 LYS A CA 1
ATOM 3037 C C . LYS A 1 394 ? 5.594 -6.718 -24.344 1.00 97.19 394 LYS A C 1
ATOM 3039 O O . LYS A 1 394 ? 6.192 -5.669 -24.572 1.00 97.19 394 LYS A O 1
ATOM 3044 N N . THR A 1 395 ? 4.943 -6.936 -23.208 1.00 98.25 395 THR A N 1
ATOM 3045 C CA . THR A 1 395 ? 4.873 -5.945 -22.130 1.00 98.25 395 THR A CA 1
ATOM 3046 C C . THR A 1 395 ? 5.455 -6.528 -20.857 1.00 98.25 395 THR A C 1
ATOM 3048 O O . THR A 1 395 ? 5.063 -7.621 -20.450 1.00 98.25 395 THR A O 1
ATOM 3051 N N . LEU A 1 396 ? 6.370 -5.791 -20.228 1.00 98.50 396 LEU A N 1
ATOM 3052 C CA . LEU A 1 396 ? 6.760 -6.018 -18.840 1.00 98.50 396 LEU A CA 1
ATOM 3053 C C . LEU A 1 396 ? 5.764 -5.265 -17.957 1.00 98.50 396 LEU A C 1
ATOM 3055 O O . LEU A 1 396 ? 5.678 -4.038 -18.019 1.00 98.50 396 LEU A O 1
ATOM 3059 N N . VAL A 1 397 ? 4.987 -6.023 -17.191 1.00 98.38 397 VAL A N 1
ATOM 3060 C CA . VAL A 1 397 ? 3.801 -5.551 -16.469 1.00 98.38 397 VAL A CA 1
ATOM 3061 C C . VAL A 1 397 ? 4.169 -5.055 -15.072 1.00 98.38 397 VAL A C 1
ATOM 3063 O O . VAL A 1 397 ? 3.840 -3.928 -14.715 1.00 98.38 397 VAL A O 1
ATOM 3066 N N . ALA A 1 398 ? 4.854 -5.881 -14.277 1.00 97.94 398 ALA A N 1
ATOM 3067 C CA . ALA A 1 398 ? 5.235 -5.543 -12.907 1.00 97.94 398 ALA A CA 1
ATOM 3068 C C . ALA A 1 398 ? 6.314 -6.487 -12.358 1.00 97.94 398 ALA A C 1
ATOM 3070 O O . ALA A 1 398 ? 6.421 -7.636 -12.779 1.00 97.94 398 ALA A O 1
ATOM 3071 N N . ALA A 1 399 ? 7.067 -6.017 -11.373 1.00 96.19 399 ALA A N 1
ATOM 3072 C CA . ALA A 1 399 ? 7.775 -6.838 -10.405 1.00 96.19 399 ALA A CA 1
ATOM 3073 C C . ALA A 1 399 ? 6.810 -7.265 -9.291 1.00 96.19 399 ALA A C 1
ATOM 3075 O O . ALA A 1 399 ? 6.017 -6.456 -8.804 1.00 96.19 399 ALA A O 1
ATOM 3076 N N . ALA A 1 400 ? 6.891 -8.518 -8.855 1.00 93.56 400 ALA A N 1
ATOM 3077 C CA . ALA A 1 400 ? 6.111 -9.055 -7.745 1.00 93.56 400 ALA A CA 1
ATOM 3078 C C . ALA A 1 400 ? 6.784 -8.751 -6.391 1.00 93.56 400 ALA A C 1
ATOM 3080 O O . ALA A 1 400 ? 7.123 -9.656 -5.633 1.00 93.56 400 ALA A O 1
ATOM 3081 N N . GLY A 1 401 ? 7.019 -7.465 -6.103 1.00 84.94 401 GLY A N 1
ATOM 3082 C CA . GLY A 1 401 ? 7.658 -6.986 -4.870 1.00 84.94 401 GLY A CA 1
ATOM 3083 C C . GLY A 1 401 ? 9.174 -7.202 -4.841 1.00 84.94 401 GLY A C 1
ATOM 3084 O O . GLY A 1 401 ? 9.934 -6.237 -4.856 1.00 84.94 401 GLY A O 1
ATOM 3085 N N . ARG A 1 402 ? 9.621 -8.462 -4.853 1.00 84.56 402 ARG A N 1
ATOM 3086 C CA . ARG A 1 402 ? 11.040 -8.850 -4.921 1.00 84.56 402 ARG A CA 1
ATOM 3087 C C . ARG A 1 402 ? 11.405 -9.310 -6.326 1.00 84.56 402 ARG A C 1
ATOM 3089 O O . ARG A 1 402 ? 10.569 -9.844 -7.043 1.00 84.56 402 ARG A O 1
ATOM 3096 N N . THR A 1 403 ? 12.664 -9.140 -6.708 1.00 89.38 403 THR A N 1
ATOM 3097 C CA . THR A 1 403 ? 13.227 -9.617 -7.981 1.00 89.38 403 THR A CA 1
ATOM 3098 C C . THR A 1 403 ? 14.683 -10.045 -7.808 1.00 89.38 403 THR A C 1
ATOM 3100 O O . THR A 1 403 ? 15.283 -9.830 -6.751 1.00 89.38 403 THR A O 1
ATOM 3103 N N . ASP A 1 404 ? 15.274 -10.625 -8.853 1.00 88.69 404 ASP A N 1
ATOM 3104 C CA . ASP A 1 404 ? 16.727 -10.773 -8.933 1.00 88.69 404 ASP A CA 1
ATOM 3105 C C . ASP A 1 404 ? 17.427 -9.407 -8.862 1.00 88.69 404 ASP A C 1
ATOM 3107 O O . ASP A 1 404 ? 16.964 -8.418 -9.428 1.00 88.69 404 ASP A O 1
ATOM 3111 N N . GLU A 1 405 ? 18.623 -9.364 -8.269 1.00 87.94 405 GLU A N 1
ATOM 3112 C CA . GLU A 1 405 ? 19.400 -8.119 -8.178 1.00 87.94 405 GLU A CA 1
ATOM 3113 C C . GLU A 1 405 ? 19.797 -7.544 -9.547 1.00 87.94 405 GLU A C 1
ATOM 3115 O O . GLU A 1 405 ? 20.145 -6.368 -9.663 1.00 87.94 405 GLU A O 1
ATOM 3120 N N . ARG A 1 406 ? 19.813 -8.379 -10.591 1.00 85.56 406 ARG A N 1
ATOM 3121 C CA . ARG A 1 406 ? 20.267 -8.008 -11.933 1.00 85.56 406 ARG A CA 1
ATOM 3122 C C . ARG A 1 406 ? 19.309 -8.537 -12.985 1.00 85.56 406 ARG A C 1
ATOM 3124 O O . ARG A 1 406 ? 19.347 -9.728 -13.301 1.00 85.56 406 ARG A O 1
ATOM 3131 N N . ILE A 1 407 ? 18.529 -7.641 -13.573 1.00 86.75 407 ILE A N 1
ATOM 3132 C CA . ILE A 1 407 ? 17.497 -7.983 -14.546 1.00 86.75 407 ILE A CA 1
ATOM 3133 C C . ILE A 1 407 ? 17.959 -7.658 -15.953 1.00 86.75 407 ILE A C 1
ATOM 3135 O O . ILE A 1 407 ? 18.499 -6.597 -16.253 1.00 86.75 407 ILE A O 1
ATOM 3139 N N . ALA A 1 408 ? 17.693 -8.597 -16.842 1.00 84.56 408 ALA A N 1
ATOM 3140 C CA . ALA A 1 408 ? 17.961 -8.463 -18.250 1.00 84.56 408 ALA A CA 1
ATOM 3141 C C . ALA A 1 408 ? 16.617 -8.602 -18.974 1.00 84.56 408 ALA A C 1
ATOM 3143 O O . ALA A 1 408 ? 16.064 -9.700 -19.048 1.00 84.56 408 ALA A O 1
ATOM 3144 N N . VAL A 1 409 ? 16.065 -7.487 -19.463 1.00 88.81 409 VAL A N 1
ATOM 3145 C CA . VAL A 1 409 ? 14.733 -7.482 -20.080 1.00 88.81 409 VAL A CA 1
ATOM 3146 C C . VAL A 1 409 ? 14.782 -8.220 -21.432 1.00 88.81 409 VAL A C 1
ATOM 3148 O O . VAL A 1 409 ? 15.633 -7.900 -22.264 1.00 88.81 409 VAL A O 1
ATOM 3151 N N . PRO A 1 410 ? 13.898 -9.204 -21.694 1.00 89.19 410 PRO A N 1
ATOM 3152 C CA . PRO A 1 410 ? 13.918 -9.966 -22.944 1.00 89.19 410 PRO A CA 1
ATOM 3153 C C . PRO A 1 410 ? 13.718 -9.102 -24.198 1.00 89.19 410 PRO A C 1
ATOM 3155 O O . PRO A 1 410 ? 12.914 -8.174 -24.202 1.00 89.19 410 PRO A O 1
ATOM 3158 N N . LEU A 1 411 ? 14.357 -9.484 -25.313 1.00 87.06 411 LEU A N 1
ATOM 3159 C CA . LEU A 1 411 ? 14.239 -8.803 -26.620 1.00 87.06 411 LEU A CA 1
ATOM 3160 C C . LEU A 1 411 ? 12.816 -8.800 -27.211 1.00 87.06 411 LEU A C 1
ATOM 3162 O O . LEU A 1 411 ? 12.565 -8.146 -28.220 1.00 87.06 411 LEU A O 1
ATOM 3166 N N . THR A 1 412 ? 11.897 -9.583 -26.643 1.00 93.75 412 THR A N 1
ATOM 3167 C CA . THR A 1 412 ? 10.485 -9.587 -27.043 1.00 93.75 412 THR A CA 1
ATOM 3168 C C . THR A 1 412 ? 9.720 -8.395 -26.482 1.00 93.75 412 THR A C 1
ATOM 3170 O O . THR A 1 412 ? 8.658 -8.078 -27.008 1.00 93.75 412 THR A O 1
ATOM 3173 N N . VAL A 1 413 ? 10.233 -7.750 -25.429 1.00 97.88 413 VAL A N 1
ATOM 3174 C CA . VAL A 1 413 ? 9.545 -6.656 -24.744 1.00 97.88 413 VAL A CA 1
ATOM 3175 C C . VAL A 1 413 ? 9.642 -5.383 -25.579 1.00 97.88 413 VAL A C 1
ATOM 3177 O O . VAL A 1 413 ? 10.729 -4.953 -25.964 1.00 97.88 413 VAL A O 1
ATOM 3180 N N . GLU A 1 414 ? 8.489 -4.778 -25.837 1.00 97.56 414 GLU A N 1
ATOM 3181 C CA . GLU A 1 414 ? 8.303 -3.532 -26.584 1.00 97.56 414 GLU A CA 1
ATOM 3182 C C . GLU A 1 414 ? 7.967 -2.358 -25.645 1.00 97.56 414 GLU A C 1
ATOM 3184 O O . GLU A 1 414 ? 8.245 -1.202 -25.974 1.00 97.56 414 GLU A O 1
ATOM 3189 N N . LYS A 1 415 ? 7.409 -2.643 -24.458 1.00 98.00 415 LYS A N 1
ATOM 3190 C CA . LYS A 1 415 ? 6.970 -1.639 -23.478 1.00 98.00 415 LYS A CA 1
ATOM 3191 C C . LYS A 1 415 ? 7.186 -2.096 -22.033 1.00 98.00 415 LYS A C 1
ATOM 3193 O O . LYS A 1 415 ? 6.942 -3.257 -21.704 1.00 98.00 415 LYS A O 1
ATOM 3198 N N . ILE A 1 416 ? 7.574 -1.158 -21.168 1.00 98.62 416 ILE A N 1
ATOM 3199 C CA . ILE A 1 416 ? 7.567 -1.334 -19.709 1.00 98.62 416 ILE A CA 1
ATOM 3200 C C . ILE A 1 416 ? 6.442 -0.486 -19.120 1.00 98.62 416 ILE A C 1
ATOM 3202 O O . ILE A 1 416 ? 6.361 0.715 -19.375 1.00 98.62 416 ILE A O 1
ATOM 3206 N N . GLN A 1 417 ? 5.546 -1.126 -18.373 1.00 98.44 417 GLN A N 1
ATOM 3207 C CA . GLN A 1 417 ? 4.366 -0.491 -17.796 1.00 98.44 417 GLN A CA 1
ATOM 3208 C C . GLN A 1 417 ? 4.733 0.515 -16.692 1.00 98.44 417 GLN A C 1
ATOM 3210 O O . GLN A 1 417 ? 5.788 0.426 -16.059 1.00 98.44 417 GLN A O 1
ATOM 3215 N N . SER A 1 418 ? 3.856 1.497 -16.466 1.00 98.38 418 SER A N 1
ATOM 3216 C CA . SER A 1 418 ? 4.032 2.469 -15.390 1.00 98.38 418 SER A CA 1
ATOM 3217 C C . SER A 1 418 ? 4.118 1.767 -14.036 1.00 98.38 418 SER A C 1
ATOM 3219 O O . SER A 1 418 ? 3.352 0.848 -13.744 1.00 98.38 418 SER A O 1
ATOM 3221 N N . TYR A 1 419 ? 5.044 2.229 -13.202 1.00 98.06 419 TYR A N 1
ATOM 3222 C CA . TYR A 1 419 ? 5.293 1.717 -11.857 1.00 98.06 419 TYR A CA 1
ATOM 3223 C C . TYR A 1 419 ? 5.693 0.230 -11.784 1.00 98.06 419 TYR A C 1
ATOM 3225 O O . TYR A 1 419 ? 5.588 -0.368 -10.716 1.00 98.06 419 TYR A O 1
ATOM 3233 N N . ALA A 1 420 ? 6.163 -0.372 -12.887 1.00 98.12 420 ALA A N 1
ATOM 3234 C CA . ALA A 1 420 ? 6.477 -1.801 -12.942 1.00 98.12 420 ALA A CA 1
ATOM 3235 C C . ALA A 1 420 ? 7.483 -2.257 -11.867 1.00 98.12 420 ALA A C 1
ATOM 3237 O O . ALA A 1 420 ? 7.258 -3.285 -11.243 1.00 98.12 420 ALA A O 1
ATOM 3238 N N . PHE A 1 421 ? 8.544 -1.490 -11.607 1.00 97.75 421 PHE A N 1
ATOM 3239 C CA . PHE A 1 421 ? 9.537 -1.742 -10.552 1.00 97.75 421 PHE A CA 1
ATOM 3240 C C . PHE A 1 421 ? 9.506 -0.673 -9.455 1.00 97.75 421 PHE A C 1
ATOM 3242 O O . PHE A 1 421 ? 10.493 -0.482 -8.754 1.00 97.75 421 PHE A O 1
ATOM 3249 N N . TYR A 1 422 ? 8.403 0.061 -9.294 1.00 97.06 422 TYR A N 1
ATOM 3250 C CA . TYR A 1 422 ? 8.374 1.166 -8.337 1.00 97.06 422 TYR A CA 1
ATOM 3251 C C . TYR A 1 422 ? 8.582 0.672 -6.893 1.00 97.06 422 TYR A C 1
ATOM 3253 O O . TYR A 1 422 ? 7.837 -0.199 -6.429 1.00 97.06 422 TYR A O 1
ATOM 3261 N N . ASN A 1 423 ? 9.567 1.252 -6.199 1.00 95.56 423 ASN A N 1
ATOM 3262 C CA . ASN A 1 423 ? 10.099 0.835 -4.895 1.00 95.56 423 ASN A CA 1
ATOM 3263 C C . ASN A 1 423 ? 10.606 -0.622 -4.855 1.00 95.56 423 ASN A C 1
ATOM 3265 O O . ASN A 1 423 ? 10.439 -1.313 -3.854 1.00 95.56 423 ASN A O 1
ATOM 3269 N N . CYS A 1 424 ? 11.189 -1.125 -5.947 1.00 93.94 424 CYS A N 1
ATOM 3270 C CA . CYS A 1 424 ? 11.797 -2.456 -5.988 1.00 93.94 424 CYS A CA 1
ATOM 3271 C C . CYS A 1 424 ? 13.236 -2.419 -5.442 1.00 93.94 424 CYS A C 1
ATOM 3273 O O . CYS A 1 424 ? 14.203 -2.387 -6.206 1.00 93.94 424 CYS A O 1
ATOM 3275 N N . ASP A 1 425 ? 13.392 -2.473 -4.120 1.00 90.69 425 ASP A N 1
ATOM 3276 C CA . ASP A 1 425 ? 14.698 -2.326 -3.455 1.00 90.69 425 ASP A CA 1
ATOM 3277 C C . ASP A 1 425 ? 15.677 -3.481 -3.720 1.00 90.69 425 ASP A C 1
ATOM 3279 O O . ASP A 1 425 ? 16.883 -3.334 -3.535 1.00 90.69 425 ASP A O 1
ATOM 3283 N N . THR A 1 426 ? 15.214 -4.636 -4.205 1.00 92.50 426 THR A N 1
ATOM 3284 C CA . THR A 1 426 ? 16.125 -5.731 -4.575 1.00 92.50 426 THR A CA 1
ATOM 3285 C C . THR A 1 426 ? 16.925 -5.437 -5.845 1.00 92.50 426 THR A C 1
ATOM 3287 O O . THR A 1 426 ? 18.012 -5.989 -6.014 1.00 92.50 426 THR A O 1
ATOM 3290 N N . LEU A 1 427 ? 16.407 -4.593 -6.744 1.00 93.31 427 LEU A N 1
ATOM 3291 C CA . LEU A 1 427 ? 16.976 -4.364 -8.070 1.00 93.31 427 LEU A CA 1
ATOM 3292 C C . LEU A 1 427 ? 18.215 -3.460 -7.991 1.00 93.31 427 LEU A C 1
ATOM 3294 O O . LEU A 1 427 ? 18.127 -2.306 -7.584 1.00 93.31 427 LEU A O 1
ATOM 3298 N N . LYS A 1 428 ? 19.366 -3.968 -8.444 1.00 90.31 428 LYS A N 1
ATOM 3299 C CA . LYS A 1 428 ? 20.638 -3.226 -8.498 1.00 90.31 428 LYS A CA 1
ATOM 3300 C C . LYS A 1 428 ? 21.065 -2.845 -9.909 1.00 90.31 428 LYS A C 1
ATOM 3302 O O . LYS A 1 428 ? 21.717 -1.820 -10.097 1.00 90.31 428 LYS A O 1
ATOM 3307 N N . SER A 1 429 ? 20.741 -3.686 -10.890 1.00 85.12 429 SER A N 1
ATOM 3308 C CA . SER A 1 429 ? 21.147 -3.504 -12.284 1.00 85.12 429 SER A CA 1
ATOM 3309 C C . SER A 1 429 ? 20.036 -3.907 -13.240 1.00 85.12 429 SER A C 1
ATOM 3311 O O . SER A 1 429 ? 19.427 -4.965 -13.059 1.00 85.12 429 SER A O 1
ATOM 3313 N N . ILE A 1 430 ? 19.802 -3.102 -14.276 1.00 91.81 430 ILE A N 1
ATOM 3314 C CA . ILE A 1 430 ? 18.860 -3.445 -15.337 1.00 91.81 430 ILE A CA 1
ATOM 3315 C C . ILE A 1 430 ? 19.379 -3.121 -16.739 1.00 91.81 430 ILE A C 1
ATOM 3317 O O . ILE A 1 430 ? 19.892 -2.032 -16.999 1.00 91.81 430 ILE A O 1
ATOM 3321 N N . THR A 1 431 ? 19.182 -4.069 -17.657 1.00 85.94 431 THR A N 1
ATOM 3322 C CA . THR A 1 431 ? 19.425 -3.902 -19.094 1.00 85.94 431 THR A CA 1
ATOM 3323 C C . THR A 1 431 ? 18.113 -3.842 -19.862 1.00 85.94 431 THR A C 1
ATOM 3325 O O . THR A 1 431 ? 17.345 -4.808 -19.872 1.00 85.94 431 THR A O 1
ATOM 3328 N N . ILE A 1 432 ? 17.892 -2.718 -20.543 1.00 92.50 432 ILE A N 1
ATOM 3329 C CA . ILE A 1 432 ? 16.732 -2.438 -21.388 1.00 92.50 432 ILE A CA 1
ATOM 3330 C C . ILE A 1 432 ? 17.137 -2.575 -22.864 1.00 92.50 432 ILE A C 1
ATOM 3332 O O . ILE A 1 432 ? 17.949 -1.779 -23.350 1.00 92.50 432 ILE A O 1
ATOM 3336 N N . PRO A 1 433 ? 16.601 -3.564 -23.601 1.00 86.56 433 PRO A N 1
ATOM 3337 C CA . PRO A 1 433 ? 16.983 -3.799 -24.984 1.00 86.56 433 PRO A CA 1
ATOM 3338 C C . PRO A 1 433 ? 16.359 -2.787 -25.946 1.00 86.56 433 PRO A C 1
ATOM 3340 O O . PRO A 1 433 ? 15.313 -2.202 -25.672 1.00 86.56 433 PRO A O 1
ATOM 3343 N N . GLY A 1 434 ? 16.950 -2.664 -27.137 1.00 84.62 434 GLY A N 1
ATOM 3344 C CA . GLY A 1 434 ? 16.482 -1.750 -28.189 1.00 84.62 434 GLY A CA 1
ATOM 3345 C C . GLY A 1 434 ? 15.096 -2.070 -28.771 1.00 84.62 434 GLY A C 1
ATOM 3346 O O . GLY A 1 434 ? 14.570 -1.314 -29.589 1.00 84.62 434 GLY A O 1
ATOM 3347 N N . SER A 1 435 ? 14.496 -3.200 -28.384 1.00 94.12 435 SER A N 1
ATOM 3348 C CA . SER A 1 435 ? 13.100 -3.520 -28.692 1.00 94.12 435 SER A CA 1
ATOM 3349 C C . SER A 1 435 ? 12.117 -2.664 -27.889 1.00 94.12 435 SER A C 1
ATOM 3351 O O . SER A 1 435 ? 11.035 -2.370 -28.398 1.00 94.12 435 SER A O 1
ATOM 3353 N N . VAL A 1 436 ? 12.495 -2.223 -26.682 1.00 98.31 436 VAL A N 1
ATOM 3354 C CA . VAL A 1 436 ? 11.661 -1.387 -25.812 1.00 98.31 436 VAL A CA 1
ATOM 3355 C C . VAL A 1 436 ? 11.615 0.035 -26.362 1.00 98.31 436 VAL A C 1
ATOM 3357 O O . VAL A 1 436 ? 12.650 0.672 -26.536 1.00 98.31 436 VAL A O 1
ATOM 3360 N N . ARG A 1 437 ? 10.410 0.545 -26.626 1.00 97.94 437 ARG A N 1
ATOM 3361 C CA . ARG A 1 437 ? 10.187 1.899 -27.164 1.00 97.94 437 ARG A CA 1
ATOM 3362 C C . ARG A 1 437 ? 9.822 2.916 -26.094 1.00 97.94 437 ARG A C 1
ATOM 3364 O O . ARG A 1 437 ? 10.154 4.090 -26.239 1.00 97.94 437 ARG A O 1
ATOM 3371 N N . GLU A 1 438 ? 9.177 2.464 -25.025 1.00 97.56 438 GLU A N 1
ATOM 3372 C CA . GLU A 1 438 ? 8.604 3.320 -23.990 1.00 97.56 438 GLU A CA 1
ATOM 3373 C C . GLU A 1 438 ? 8.857 2.734 -22.596 1.00 97.56 438 GLU A C 1
ATOM 3375 O O . GLU A 1 438 ? 8.530 1.570 -22.329 1.00 97.56 438 GLU A O 1
ATOM 3380 N N . LEU A 1 439 ? 9.407 3.571 -21.715 1.00 98.62 439 LEU A N 1
ATOM 3381 C CA . LEU A 1 439 ? 9.429 3.364 -20.271 1.00 98.62 439 LEU A CA 1
ATOM 3382 C C . LEU A 1 439 ? 8.265 4.133 -19.644 1.00 98.62 439 LEU A C 1
ATOM 3384 O O . LEU A 1 439 ? 8.203 5.357 -19.765 1.00 98.62 439 LEU A O 1
ATOM 3388 N N . GLY A 1 440 ? 7.349 3.420 -18.989 1.00 98.06 440 GLY A N 1
ATOM 3389 C CA . GLY A 1 440 ? 6.186 4.014 -18.339 1.00 98.06 440 GLY A CA 1
ATOM 3390 C C . GLY A 1 440 ? 6.540 4.946 -17.178 1.00 98.06 440 GLY A C 1
ATOM 3391 O O . GLY A 1 440 ? 7.653 4.940 -16.644 1.00 98.06 440 GLY A O 1
ATOM 3392 N N . GLU A 1 441 ? 5.552 5.735 -16.765 1.00 97.19 441 GLU A N 1
ATOM 3393 C CA . GLU A 1 441 ? 5.660 6.647 -15.624 1.00 97.19 441 GLU A CA 1
ATOM 3394 C C . GLU A 1 441 ? 6.130 5.901 -14.369 1.00 97.19 441 GLU A C 1
ATOM 3396 O O . GLU A 1 441 ? 5.585 4.852 -14.027 1.00 97.19 441 GLU A O 1
ATOM 3401 N N . GLY A 1 442 ? 7.153 6.418 -13.687 1.00 97.56 442 GLY A N 1
ATOM 3402 C CA . GLY A 1 442 ? 7.634 5.860 -12.423 1.00 97.56 442 GLY A CA 1
ATOM 3403 C C . GLY A 1 442 ? 8.138 4.419 -12.496 1.00 97.56 442 GLY A C 1
ATOM 3404 O O . GLY A 1 442 ? 8.260 3.787 -11.451 1.00 97.56 442 GLY A O 1
ATOM 3405 N N . CYS A 1 443 ? 8.385 3.849 -13.683 1.00 98.31 443 CYS A N 1
ATOM 3406 C CA . CYS A 1 443 ? 8.613 2.407 -13.795 1.00 98.31 443 CYS A CA 1
ATOM 3407 C C . CYS A 1 443 ? 9.859 1.895 -13.055 1.00 98.31 443 CYS A C 1
ATOM 3409 O O . CYS A 1 443 ? 9.853 0.725 -12.699 1.00 98.31 443 CYS A O 1
ATOM 3411 N N . PHE A 1 444 ? 10.841 2.747 -12.744 1.00 98.38 444 PHE A N 1
ATOM 3412 C CA 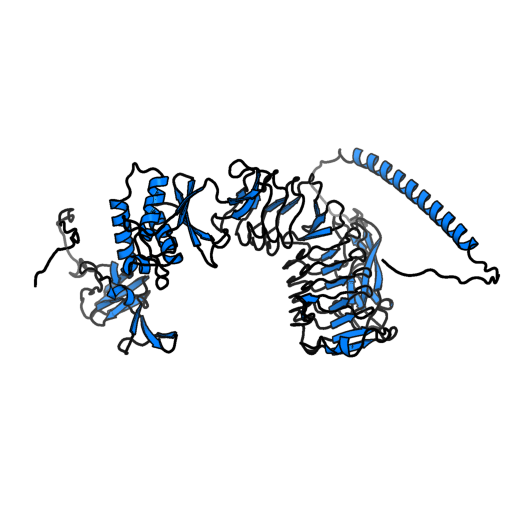. PHE A 1 444 ? 11.994 2.470 -11.872 1.00 98.38 444 PHE A CA 1
ATOM 3413 C C . PHE A 1 444 ? 12.104 3.472 -10.711 1.00 98.38 444 PHE A C 1
ATOM 3415 O O . PHE A 1 444 ? 13.187 3.689 -10.172 1.00 98.38 444 PHE A O 1
ATOM 3422 N N . GLY A 1 445 ? 11.006 4.132 -10.333 1.00 97.44 445 GLY A N 1
ATOM 3423 C CA . GLY A 1 445 ? 11.029 5.112 -9.250 1.00 97.44 445 GLY A CA 1
ATOM 3424 C C . GLY A 1 445 ? 11.245 4.439 -7.893 1.00 97.44 445 GLY A C 1
ATOM 3425 O O . GLY A 1 445 ? 10.612 3.430 -7.605 1.00 97.44 445 GLY A O 1
ATOM 3426 N N . GLY A 1 446 ? 12.123 4.987 -7.061 1.00 95.88 446 GLY A N 1
ATOM 3427 C CA . GLY A 1 446 ? 12.372 4.556 -5.691 1.00 95.88 446 GLY A CA 1
ATOM 3428 C C . GLY A 1 446 ? 13.099 3.221 -5.562 1.00 95.88 446 GLY A C 1
ATOM 3429 O O . GLY A 1 446 ? 13.045 2.628 -4.492 1.00 95.88 446 GLY A O 1
ATOM 3430 N N . CYS A 1 447 ? 13.761 2.716 -6.611 1.00 95.81 447 CYS A N 1
ATOM 3431 C CA . CYS A 1 447 ? 14.603 1.523 -6.484 1.00 95.81 447 CYS A CA 1
ATOM 3432 C C . CYS A 1 447 ? 15.902 1.916 -5.765 1.00 95.81 447 CYS A C 1
ATOM 3434 O O . CYS A 1 447 ? 16.890 2.277 -6.404 1.00 95.81 447 CYS A O 1
ATOM 3436 N N . ALA A 1 448 ? 15.917 1.874 -4.429 1.00 92.00 448 ALA A N 1
ATOM 3437 C CA . ALA A 1 448 ? 16.970 2.515 -3.636 1.00 92.00 448 ALA A CA 1
ATOM 3438 C C . ALA A 1 448 ? 18.396 2.042 -3.983 1.00 92.00 448 ALA A C 1
ATOM 3440 O O . ALA A 1 448 ? 19.343 2.817 -3.853 1.00 92.00 448 ALA A O 1
ATOM 3441 N N . HIS A 1 449 ? 18.533 0.799 -4.460 1.00 93.00 449 HIS A N 1
ATOM 3442 C CA . HIS A 1 449 ? 19.809 0.153 -4.774 1.00 93.00 449 HIS A CA 1
ATOM 3443 C C . HIS A 1 449 ? 20.151 0.066 -6.266 1.00 93.00 449 HIS A C 1
ATOM 3445 O O . HIS A 1 449 ? 21.204 -0.485 -6.618 1.00 93.00 449 HIS A O 1
ATOM 3451 N N . LEU A 1 450 ? 19.308 0.617 -7.147 1.00 93.25 450 LEU A N 1
ATOM 3452 C CA . LEU A 1 450 ? 19.551 0.640 -8.586 1.00 93.25 450 LEU A CA 1
ATOM 3453 C C . LEU A 1 450 ? 20.716 1.584 -8.895 1.00 93.25 450 LEU A C 1
ATOM 3455 O O . LEU A 1 450 ? 20.571 2.802 -8.897 1.00 93.25 450 LEU A O 1
ATOM 3459 N N . ASN A 1 451 ? 21.881 1.006 -9.176 1.00 83.94 451 ASN A N 1
ATOM 3460 C CA . ASN A 1 451 ? 23.112 1.743 -9.481 1.00 83.94 451 ASN A CA 1
ATOM 3461 C C . ASN A 1 451 ? 23.548 1.604 -10.942 1.00 83.94 451 ASN A C 1
ATOM 3463 O O . ASN A 1 451 ? 24.396 2.364 -11.409 1.00 83.94 451 ASN A O 1
ATOM 3467 N N . GLN A 1 452 ? 22.966 0.653 -11.675 1.00 81.56 452 GLN A N 1
ATOM 3468 C CA . GLN A 1 452 ? 23.349 0.371 -13.046 1.00 81.56 452 GLN A CA 1
ATOM 3469 C C . GLN A 1 452 ? 22.129 0.260 -13.959 1.00 81.56 452 GLN A C 1
ATOM 3471 O O . GLN A 1 452 ? 21.333 -0.671 -13.861 1.00 81.56 452 GLN A O 1
ATOM 3476 N N . VAL A 1 453 ? 22.030 1.182 -14.914 1.00 88.12 453 VAL A N 1
ATOM 3477 C CA . VAL A 1 453 ? 20.977 1.183 -15.932 1.00 88.12 453 VAL A CA 1
ATOM 3478 C C . VAL A 1 453 ? 21.619 1.215 -17.312 1.00 88.12 453 VAL A C 1
ATOM 3480 O O . VAL A 1 453 ? 22.325 2.161 -17.664 1.00 88.12 453 VAL A O 1
ATOM 3483 N N . GLU A 1 454 ? 21.355 0.191 -18.116 1.00 81.94 454 GLU A N 1
ATOM 3484 C CA . GLU A 1 454 ? 21.707 0.172 -19.531 1.00 81.94 454 GLU A CA 1
ATOM 3485 C C . GLU A 1 454 ? 20.458 0.370 -20.385 1.00 81.94 454 GLU A C 1
ATOM 3487 O O . GLU A 1 454 ? 19.526 -0.431 -20.348 1.00 81.94 454 GLU A O 1
ATOM 3492 N N . LEU A 1 455 ? 20.490 1.409 -21.215 1.00 86.75 455 LEU A N 1
ATOM 3493 C CA . LEU A 1 455 ? 19.463 1.713 -22.203 1.00 86.75 455 LEU A CA 1
ATOM 3494 C C . LEU A 1 455 ? 20.064 1.549 -23.605 1.00 86.75 455 LEU A C 1
ATOM 3496 O O . LEU A 1 455 ? 20.991 2.274 -23.976 1.00 86.75 455 LEU A O 1
ATOM 3500 N N . GLN A 1 456 ? 19.562 0.591 -24.384 1.00 83.06 456 GLN A N 1
ATOM 3501 C CA . GLN A 1 456 ? 20.021 0.366 -25.757 1.00 83.06 456 GLN A CA 1
ATOM 3502 C C . GLN A 1 456 ? 19.319 1.287 -26.767 1.00 83.06 456 GLN A C 1
ATOM 3504 O O . GLN A 1 456 ? 18.222 1.797 -26.525 1.00 83.06 456 GLN A O 1
ATOM 3509 N N . ASP A 1 457 ? 19.954 1.487 -27.927 1.00 82.00 457 ASP A N 1
ATOM 3510 C CA . ASP A 1 457 ? 19.357 2.250 -29.026 1.00 82.00 457 ASP A CA 1
ATOM 3511 C C . ASP A 1 457 ? 18.066 1.570 -29.507 1.00 82.00 457 ASP A C 1
ATOM 3513 O O . ASP A 1 457 ? 18.026 0.371 -29.777 1.00 82.00 457 ASP A O 1
ATOM 3517 N N . GLY A 1 458 ? 17.010 2.365 -29.631 1.00 90.38 458 GLY A N 1
ATOM 3518 C CA . GLY A 1 458 ? 15.653 1.929 -29.940 1.00 90.38 458 GLY A CA 1
ATOM 3519 C C . GLY A 1 458 ? 14.618 2.511 -28.978 1.00 90.38 458 GLY A C 1
ATOM 3520 O O . GLY A 1 458 ? 13.482 2.738 -29.399 1.00 90.38 458 GLY A O 1
ATOM 3521 N N . LEU A 1 459 ? 15.033 2.839 -27.751 1.00 97.44 459 LEU A N 1
ATOM 3522 C CA . LEU A 1 459 ? 14.213 3.545 -26.771 1.00 97.44 459 LEU A CA 1
ATOM 3523 C C . LEU A 1 459 ? 13.878 4.960 -27.251 1.00 97.44 459 LEU A C 1
ATOM 3525 O O . LEU A 1 459 ? 14.780 5.699 -27.642 1.00 97.44 459 LEU A O 1
ATOM 3529 N N . GLU A 1 460 ? 12.600 5.338 -27.198 1.00 97.75 460 GLU A N 1
ATOM 3530 C CA . GLU A 1 460 ? 12.111 6.637 -27.675 1.00 97.75 460 GLU A CA 1
ATOM 3531 C C . GLU A 1 460 ? 11.614 7.540 -26.541 1.00 97.75 460 GLU A C 1
ATOM 3533 O O . GLU A 1 460 ? 11.814 8.753 -26.606 1.00 97.75 460 GLU A O 1
ATOM 3538 N N . VAL A 1 461 ? 10.984 6.970 -25.508 1.00 97.62 461 VAL A N 1
ATOM 3539 C CA . VAL A 1 461 ? 10.342 7.730 -24.424 1.00 97.62 461 VAL A CA 1
ATOM 3540 C C . VAL A 1 461 ? 10.795 7.225 -23.058 1.00 97.62 461 VAL A C 1
ATOM 3542 O O . VAL A 1 461 ? 10.636 6.044 -22.743 1.00 97.62 461 VAL A O 1
ATOM 3545 N N . ILE A 1 462 ? 11.299 8.144 -22.234 1.00 98.00 462 ILE A N 1
ATOM 3546 C CA . ILE A 1 462 ? 11.498 7.953 -20.795 1.00 98.00 462 ILE A CA 1
ATOM 3547 C C . ILE A 1 462 ? 10.377 8.704 -20.071 1.00 98.00 462 ILE A C 1
ATOM 3549 O O . ILE A 1 462 ? 10.307 9.933 -20.140 1.00 98.00 462 ILE A O 1
ATOM 3553 N N . GLY A 1 463 ? 9.481 7.955 -19.424 1.00 96.56 463 GLY A N 1
ATOM 3554 C CA . GLY A 1 463 ? 8.273 8.479 -18.790 1.00 96.56 463 GLY A CA 1
ATOM 3555 C C . GLY A 1 463 ? 8.526 9.384 -17.583 1.00 96.56 463 GLY A C 1
ATOM 3556 O O . GLY A 1 463 ? 9.622 9.429 -17.016 1.00 96.56 463 GLY A O 1
ATOM 3557 N N . ALA A 1 464 ? 7.489 10.116 -17.173 1.00 94.12 464 ALA A N 1
ATOM 3558 C CA . ALA A 1 464 ? 7.573 10.997 -16.013 1.00 94.12 464 ALA A CA 1
ATOM 3559 C C . ALA A 1 464 ? 7.954 10.199 -14.756 1.00 94.12 464 ALA A C 1
ATOM 3561 O O . ALA A 1 464 ? 7.520 9.062 -14.586 1.00 94.12 464 ALA A O 1
ATOM 3562 N N . TYR A 1 465 ? 8.792 10.765 -13.888 1.00 95.12 465 TYR A N 1
ATOM 3563 C CA . TYR A 1 465 ? 9.275 10.099 -12.666 1.00 95.12 465 TYR A CA 1
ATOM 3564 C C . TYR A 1 465 ? 9.979 8.743 -12.870 1.00 95.12 465 TYR A C 1
ATOM 3566 O O . TYR A 1 465 ? 10.187 8.034 -11.888 1.00 95.12 465 TYR A O 1
ATOM 3574 N N . CYS A 1 466 ? 10.335 8.359 -14.105 1.00 97.69 466 CYS A N 1
ATOM 3575 C CA . CYS A 1 466 ? 10.810 7.013 -14.448 1.00 97.69 466 CYS A CA 1
ATOM 3576 C C . CYS A 1 466 ? 11.925 6.508 -13.528 1.00 97.69 466 CYS A C 1
ATOM 3578 O O . CYS A 1 466 ? 11.838 5.380 -13.064 1.00 97.69 466 CYS A O 1
ATOM 3580 N N . PHE A 1 467 ? 12.920 7.341 -13.239 1.00 97.38 467 PHE A N 1
ATOM 3581 C CA . PHE A 1 467 ? 14.035 7.063 -12.340 1.00 97.38 467 PHE A CA 1
ATOM 3582 C C . PHE A 1 467 ? 13.995 7.937 -11.082 1.00 97.38 467 PHE A C 1
ATOM 3584 O O . PHE A 1 467 ? 15.033 8.161 -10.494 1.00 97.38 467 PHE A O 1
ATOM 3591 N N . ARG A 1 468 ? 12.838 8.425 -10.628 1.00 95.19 468 ARG A N 1
ATOM 3592 C CA . ARG A 1 468 ? 12.760 9.250 -9.409 1.00 95.19 468 ARG A CA 1
ATOM 3593 C C . ARG A 1 468 ? 13.319 8.520 -8.175 1.00 95.19 468 ARG A C 1
ATOM 3595 O O . ARG A 1 468 ? 12.987 7.362 -7.986 1.00 95.19 468 ARG A O 1
ATOM 3602 N N . ASP A 1 469 ? 14.011 9.221 -7.281 1.00 96.12 469 ASP A N 1
ATOM 3603 C CA . ASP A 1 469 ? 14.469 8.760 -5.962 1.00 96.12 469 ASP A CA 1
ATOM 3604 C C . ASP A 1 469 ? 15.320 7.465 -6.016 1.00 96.12 469 ASP A C 1
ATOM 3606 O O . ASP A 1 469 ? 15.254 6.621 -5.121 1.00 96.12 469 ASP A O 1
ATOM 3610 N N . ASN A 1 470 ? 16.138 7.293 -7.060 1.00 94.94 470 ASN A N 1
ATOM 3611 C CA . ASN A 1 470 ? 17.155 6.241 -7.135 1.00 94.94 470 ASN A CA 1
ATOM 3612 C C . ASN A 1 470 ? 18.435 6.703 -6.437 1.00 94.94 470 ASN A C 1
ATOM 3614 O O . ASN A 1 470 ? 19.288 7.390 -7.005 1.00 94.94 470 ASN A O 1
ATOM 3618 N N . PHE A 1 471 ? 18.577 6.322 -5.170 1.00 90.75 471 PHE A N 1
ATOM 3619 C CA . PHE A 1 471 ? 19.634 6.856 -4.315 1.00 90.75 471 PHE A CA 1
ATOM 3620 C C . PHE A 1 471 ? 21.037 6.349 -4.646 1.00 90.75 471 PHE A C 1
ATOM 3622 O O . PHE A 1 471 ? 21.989 7.051 -4.321 1.00 90.75 471 PHE A O 1
ATOM 3629 N N . ASP A 1 472 ? 21.190 5.211 -5.325 1.00 89.38 472 ASP A N 1
ATOM 3630 C CA . ASP A 1 472 ? 22.504 4.664 -5.694 1.00 89.38 472 ASP A CA 1
ATOM 3631 C C . ASP A 1 472 ? 22.898 4.920 -7.168 1.00 89.38 472 ASP A C 1
ATOM 3633 O O . ASP A 1 472 ? 24.033 4.636 -7.560 1.00 89.38 472 ASP A O 1
ATOM 3637 N N . LEU A 1 473 ? 22.013 5.501 -7.990 1.00 89.44 473 LEU A N 1
ATOM 3638 C CA . LEU A 1 473 ? 22.296 5.795 -9.398 1.00 89.44 473 LEU A CA 1
ATOM 3639 C C . LEU A 1 473 ? 23.242 6.998 -9.522 1.00 89.44 473 LEU A C 1
ATOM 3641 O O . LEU A 1 473 ? 22.866 8.129 -9.219 1.00 89.44 473 LEU A O 1
ATOM 3645 N N . SER A 1 474 ? 24.473 6.770 -9.992 1.00 83.44 474 SER A N 1
ATOM 3646 C CA . SER A 1 474 ? 25.492 7.825 -10.117 1.00 83.44 474 SER A CA 1
ATOM 3647 C C . SER A 1 474 ? 25.722 8.327 -11.540 1.00 83.44 474 SER A C 1
ATOM 3649 O O . SER A 1 474 ? 26.029 9.509 -11.738 1.00 83.44 474 SER A O 1
ATOM 3651 N N . VAL A 1 475 ? 25.577 7.443 -12.528 1.00 79.69 475 VAL A N 1
ATOM 3652 C CA . VAL A 1 475 ? 25.827 7.728 -13.941 1.00 79.69 475 VAL A CA 1
ATOM 3653 C C . VAL A 1 475 ? 24.787 7.028 -14.804 1.00 79.69 475 VAL A C 1
ATOM 3655 O O . VAL A 1 475 ? 24.518 5.843 -14.622 1.00 79.69 475 VAL A O 1
ATOM 3658 N N . ILE A 1 476 ? 24.247 7.738 -15.797 1.00 86.12 476 ILE A N 1
ATOM 3659 C CA . ILE A 1 476 ? 23.358 7.141 -16.799 1.00 86.12 476 ILE A CA 1
ATOM 3660 C C . ILE A 1 476 ? 23.665 7.643 -18.210 1.00 86.12 476 ILE A C 1
ATOM 3662 O O . ILE A 1 476 ? 24.063 8.791 -18.427 1.00 86.12 476 ILE A O 1
ATOM 3666 N N . ARG A 1 477 ? 23.477 6.759 -19.191 1.00 83.69 477 ARG A N 1
ATOM 3667 C CA . ARG A 1 477 ? 23.619 7.058 -20.616 1.00 83.69 477 ARG A CA 1
ATOM 3668 C C . ARG A 1 477 ? 22.253 7.032 -21.292 1.00 83.69 477 ARG A C 1
ATOM 3670 O O . ARG A 1 477 ? 21.563 6.019 -21.261 1.00 83.69 477 ARG A O 1
ATOM 3677 N N . ILE A 1 478 ? 21.906 8.133 -21.945 1.00 91.25 478 ILE A N 1
ATOM 3678 C CA . ILE A 1 478 ? 20.679 8.295 -22.721 1.00 91.25 478 ILE A CA 1
ATOM 3679 C C . ILE A 1 478 ? 20.993 7.984 -24.195 1.00 91.25 478 ILE A C 1
ATOM 3681 O O . ILE A 1 478 ? 21.847 8.662 -24.788 1.00 91.25 478 ILE A O 1
ATOM 3685 N N . PRO A 1 479 ? 20.373 6.943 -24.791 1.00 87.12 479 PRO A N 1
ATOM 3686 C CA . PRO A 1 479 ? 20.683 6.515 -26.148 1.00 87.12 479 PRO A CA 1
ATOM 3687 C C . PRO A 1 479 ? 20.254 7.558 -27.178 1.00 87.12 479 PRO A C 1
ATOM 3689 O O . PRO A 1 479 ? 19.437 8.437 -26.914 1.00 87.12 479 PRO A O 1
ATOM 3692 N N . SER A 1 480 ? 20.824 7.454 -28.377 1.00 85.62 480 SER A N 1
ATOM 3693 C CA . SER A 1 480 ? 20.650 8.463 -29.432 1.00 85.62 480 SER A CA 1
ATOM 3694 C C . SER A 1 480 ? 19.223 8.549 -29.981 1.00 85.62 480 SER A C 1
ATOM 3696 O O . SER A 1 480 ? 18.874 9.512 -30.655 1.00 85.62 480 SER A O 1
ATOM 3698 N N . THR A 1 481 ? 18.412 7.532 -29.698 1.00 93.62 481 THR A N 1
ATOM 3699 C CA . THR A 1 481 ? 17.039 7.385 -30.176 1.00 93.62 481 THR A CA 1
ATOM 3700 C C . THR A 1 481 ? 15.989 8.001 -29.254 1.00 93.62 481 THR A C 1
ATOM 3702 O O . THR A 1 481 ? 14.825 8.048 -29.650 1.00 93.62 481 THR A O 1
ATOM 3705 N N . VAL A 1 482 ? 16.363 8.444 -28.045 1.00 96.62 482 VAL A N 1
ATOM 3706 C CA . VAL A 1 482 ? 15.410 9.029 -27.090 1.00 96.62 482 VAL A CA 1
ATOM 3707 C C . VAL A 1 482 ? 14.940 10.379 -27.611 1.00 96.62 482 VAL A C 1
ATOM 3709 O O . VAL A 1 482 ? 15.734 11.292 -27.806 1.00 96.62 482 VAL A O 1
ATOM 3712 N N . LYS A 1 483 ? 13.630 10.492 -27.820 1.00 95.75 483 LYS A N 1
ATOM 3713 C CA . LYS A 1 483 ? 12.953 11.697 -28.307 1.00 95.75 483 LYS A CA 1
ATOM 3714 C C . LYS A 1 483 ? 12.340 12.499 -27.166 1.00 95.75 483 LYS A C 1
ATOM 3716 O O . LYS A 1 483 ? 12.234 13.711 -27.286 1.00 95.75 483 LYS A O 1
ATOM 3721 N N . GLN A 1 484 ? 11.915 11.831 -26.091 1.00 94.56 484 GLN A N 1
ATOM 3722 C CA . GLN A 1 484 ? 11.239 12.461 -24.956 1.00 94.56 484 GLN A CA 1
ATOM 3723 C C . GLN A 1 484 ? 11.825 11.989 -23.628 1.00 94.56 484 GLN A C 1
ATOM 3725 O O . GLN A 1 484 ? 11.939 10.784 -23.380 1.00 94.56 484 GLN A O 1
ATOM 3730 N N . LEU A 1 485 ? 12.135 12.953 -22.765 1.00 93.88 485 LEU A N 1
ATOM 3731 C CA . LEU A 1 485 ? 12.541 12.754 -21.382 1.00 93.88 485 LEU A CA 1
ATOM 3732 C C . LEU A 1 485 ? 11.584 13.532 -20.474 1.00 93.88 485 LEU A C 1
ATOM 3734 O O . LEU A 1 485 ? 11.749 14.727 -20.242 1.00 93.88 485 LEU A O 1
ATOM 3738 N N . GLN A 1 486 ? 10.550 12.850 -19.991 1.00 92.69 486 GLN A N 1
ATOM 3739 C CA . GLN A 1 486 ? 9.394 13.509 -19.394 1.00 92.69 486 GLN A CA 1
ATOM 3740 C C . GLN A 1 486 ? 9.657 14.091 -17.995 1.00 92.69 486 GLN A C 1
ATOM 3742 O O . GLN A 1 486 ? 10.688 13.865 -17.359 1.00 92.69 486 GLN A O 1
ATOM 3747 N N . ALA A 1 487 ? 8.680 14.860 -17.507 1.00 89.56 487 ALA A N 1
ATOM 3748 C CA . ALA A 1 487 ? 8.715 15.570 -16.233 1.00 89.56 487 ALA A CA 1
ATOM 3749 C C . ALA A 1 487 ? 9.295 14.741 -15.075 1.00 89.56 487 ALA A C 1
ATOM 3751 O O . ALA A 1 487 ? 8.835 13.637 -14.788 1.00 89.56 487 ALA A O 1
ATOM 3752 N N . ALA A 1 488 ? 10.265 15.325 -14.363 1.00 90.81 488 ALA A N 1
ATOM 3753 C CA . ALA A 1 488 ? 10.803 14.766 -13.123 1.00 90.81 488 ALA A CA 1
ATOM 3754 C C . ALA A 1 488 ? 11.383 13.342 -13.257 1.00 90.81 488 ALA A C 1
ATOM 3756 O O . ALA A 1 488 ? 11.444 12.618 -12.267 1.00 90.81 488 ALA A O 1
ATOM 3757 N N . ALA A 1 489 ? 11.823 12.948 -14.460 1.00 94.38 489 ALA A N 1
ATOM 3758 C CA . ALA A 1 489 ? 12.347 11.611 -14.730 1.00 94.38 489 ALA A CA 1
ATOM 3759 C C . ALA A 1 489 ? 13.499 11.179 -13.805 1.00 94.38 489 ALA A C 1
ATOM 3761 O O . ALA A 1 489 ? 13.558 9.997 -13.508 1.00 94.38 489 ALA A O 1
ATOM 3762 N N . PHE A 1 490 ? 14.342 12.097 -13.318 1.00 94.38 490 PHE A N 1
ATOM 3763 C CA . PHE A 1 490 ? 15.443 11.832 -12.372 1.00 94.38 490 PHE A CA 1
ATOM 3764 C C . PHE A 1 490 ? 15.266 12.606 -11.053 1.00 94.38 490 PHE A C 1
ATOM 3766 O O . PHE A 1 490 ? 16.227 12.997 -10.389 1.00 94.38 490 PHE A O 1
ATOM 3773 N N . TYR A 1 491 ? 14.019 12.926 -10.687 1.00 91.56 491 TYR A N 1
ATOM 3774 C CA . TYR A 1 491 ? 13.749 13.720 -9.491 1.00 91.56 491 TYR A CA 1
ATOM 3775 C C . TYR A 1 491 ? 14.302 13.029 -8.243 1.00 91.56 491 TYR A C 1
ATOM 3777 O O . TYR A 1 491 ? 13.983 11.875 -8.014 1.00 91.56 491 TYR A O 1
ATOM 3785 N N . GLY A 1 492 ? 15.058 13.734 -7.403 1.00 91.12 492 GLY A N 1
ATOM 3786 C CA . GLY A 1 492 ? 15.548 13.194 -6.129 1.00 91.12 492 GLY A CA 1
ATOM 3787 C C . GLY A 1 492 ? 16.686 12.174 -6.243 1.00 91.12 492 GLY A C 1
ATOM 3788 O O . GLY A 1 492 ? 17.056 11.572 -5.237 1.00 91.12 492 GLY A O 1
ATOM 3789 N N . ASP A 1 493 ? 17.299 12.022 -7.421 1.00 91.75 493 ASP A N 1
ATOM 3790 C CA . ASP A 1 493 ? 18.476 11.164 -7.605 1.00 91.75 493 ASP A CA 1
ATOM 3791 C C . ASP A 1 493 ? 19.735 11.832 -7.045 1.00 91.75 493 ASP A C 1
ATOM 3793 O O . ASP A 1 493 ? 20.604 12.326 -7.769 1.00 91.75 493 ASP A O 1
ATOM 3797 N N . TYR A 1 494 ? 19.830 11.892 -5.717 1.00 90.00 494 TYR A N 1
ATOM 3798 C CA . TYR A 1 494 ? 20.827 12.689 -4.997 1.00 90.00 494 TYR A CA 1
ATOM 3799 C C . TYR A 1 494 ? 22.284 12.332 -5.328 1.00 90.00 494 TYR A C 1
ATOM 3801 O O . TYR A 1 494 ? 23.175 13.164 -5.130 1.00 90.00 494 TYR A O 1
ATOM 3809 N N . ASN A 1 495 ? 22.538 11.115 -5.818 1.00 87.19 495 ASN A N 1
ATOM 3810 C CA . ASN A 1 495 ? 23.866 10.652 -6.212 1.00 87.19 495 ASN A CA 1
ATOM 3811 C C . ASN A 1 495 ? 24.132 10.708 -7.718 1.00 87.19 495 ASN A C 1
ATOM 3813 O O . ASN A 1 495 ? 25.277 10.458 -8.098 1.00 87.19 495 ASN A O 1
ATOM 3817 N N . LEU A 1 496 ? 23.163 11.105 -8.551 1.00 89.12 496 LEU A N 1
ATOM 3818 C CA . LEU A 1 496 ? 23.364 11.242 -9.992 1.00 89.12 496 LEU A CA 1
ATOM 3819 C C . LEU A 1 496 ? 24.321 12.407 -10.261 1.00 89.12 496 LEU A C 1
ATOM 3821 O O . LEU A 1 496 ? 23.971 13.575 -10.097 1.00 89.12 496 LEU A O 1
ATOM 3825 N N . ARG A 1 497 ? 25.561 12.075 -10.632 1.00 83.81 497 ARG A N 1
ATOM 3826 C CA . ARG A 1 497 ? 26.671 13.019 -10.845 1.00 83.81 497 ARG A CA 1
ATOM 3827 C C . ARG A 1 497 ? 26.922 13.300 -12.313 1.00 83.81 497 ARG A C 1
ATOM 3829 O O . ARG A 1 497 ? 27.411 14.386 -12.622 1.00 83.81 497 ARG A O 1
ATOM 3836 N N . LYS A 1 498 ? 26.630 12.345 -13.200 1.00 82.81 498 LYS A N 1
ATOM 3837 C CA . LYS A 1 498 ? 26.885 12.490 -14.636 1.00 82.81 498 LYS A CA 1
ATOM 3838 C C . LYS A 1 498 ? 25.769 11.880 -15.472 1.00 82.81 498 LYS A C 1
ATOM 3840 O O . LYS A 1 498 ? 25.349 10.751 -15.230 1.00 82.81 498 LYS A O 1
ATOM 3845 N N . ILE A 1 499 ? 25.363 12.589 -16.517 1.00 87.38 499 ILE A N 1
ATOM 3846 C CA . ILE A 1 499 ? 24.452 12.073 -17.540 1.00 87.38 499 ILE A CA 1
ATOM 3847 C C . ILE A 1 499 ? 25.049 12.274 -18.932 1.00 87.38 499 ILE A C 1
ATOM 3849 O O . ILE A 1 499 ? 25.606 13.328 -19.236 1.00 87.38 499 ILE A O 1
ATOM 3853 N N . TYR A 1 500 ? 24.950 11.247 -19.777 1.00 83.25 500 TYR A N 1
ATOM 3854 C CA . TYR A 1 500 ? 25.527 11.234 -21.122 1.00 83.25 500 TYR A CA 1
ATOM 3855 C C . TYR A 1 500 ? 24.449 11.105 -22.189 1.00 83.25 500 TYR A C 1
ATOM 3857 O O . TYR A 1 500 ? 23.898 10.023 -22.386 1.00 83.25 500 TYR A O 1
ATOM 3865 N N . PHE A 1 501 ? 24.201 12.174 -22.939 1.00 87.31 501 PHE A N 1
ATOM 3866 C CA . PHE A 1 501 ? 23.337 12.152 -24.114 1.00 87.31 501 PHE A CA 1
ATOM 3867 C C . PHE A 1 501 ? 24.126 11.742 -25.361 1.00 87.31 501 PHE A C 1
ATOM 3869 O O . PHE A 1 501 ? 25.235 12.225 -25.609 1.00 87.31 501 PHE A O 1
ATOM 3876 N N . CYS A 1 502 ? 23.555 10.834 -26.158 1.00 82.69 502 CYS A N 1
ATOM 3877 C CA . CYS A 1 502 ? 24.222 10.261 -27.334 1.00 82.69 502 CYS A CA 1
ATOM 3878 C C . CYS A 1 502 ? 23.674 10.730 -28.687 1.00 82.69 502 CYS A C 1
ATOM 3880 O O . CYS A 1 502 ? 24.219 10.331 -29.719 1.00 82.69 502 CYS A O 1
ATOM 3882 N N . GLY A 1 503 ? 22.623 11.549 -28.698 1.00 84.62 503 GLY A N 1
ATOM 3883 C CA . GLY A 1 503 ? 21.957 12.024 -29.911 1.00 84.62 503 GLY A CA 1
ATOM 3884 C C . GLY A 1 503 ? 21.472 13.465 -29.792 1.00 84.62 503 GLY A C 1
ATOM 3885 O O . GLY A 1 503 ? 22.056 14.267 -29.057 1.00 84.62 503 GLY A O 1
ATOM 3886 N N . ASP A 1 504 ? 20.415 13.767 -30.541 1.00 89.75 504 ASP A N 1
ATOM 3887 C CA . ASP A 1 504 ? 19.718 15.050 -30.486 1.00 89.75 504 ASP A CA 1
ATOM 3888 C C . ASP A 1 504 ? 19.180 15.335 -29.071 1.00 89.75 504 ASP A C 1
ATOM 3890 O O . ASP A 1 504 ? 19.070 14.441 -28.227 1.00 89.75 504 ASP A O 1
ATOM 3894 N N . ALA A 1 505 ? 18.875 16.604 -28.807 1.00 91.00 505 ALA A N 1
ATOM 3895 C CA . ALA A 1 505 ? 18.259 17.024 -27.558 1.00 91.00 505 ALA A CA 1
ATOM 3896 C C . ALA A 1 505 ? 16.847 16.428 -27.478 1.00 91.00 505 ALA A C 1
ATOM 3898 O O . ALA A 1 505 ? 16.056 16.666 -28.398 1.00 91.00 505 ALA A O 1
ATOM 3899 N N . PRO A 1 506 ? 16.516 15.651 -26.429 1.00 91.94 506 PRO A N 1
ATOM 3900 C CA . PRO A 1 506 ? 15.149 15.193 -26.249 1.00 91.94 506 PRO A CA 1
ATOM 3901 C C . PRO A 1 506 ? 14.247 16.377 -25.890 1.00 91.94 506 PRO A C 1
ATOM 3903 O O . PRO A 1 506 ? 14.698 17.381 -25.341 1.00 91.94 506 PRO A O 1
ATOM 3906 N N . GLU A 1 507 ? 12.951 16.235 -26.144 1.00 90.75 507 GLU A N 1
ATOM 3907 C CA . GLU A 1 507 ? 11.955 17.089 -25.505 1.00 90.75 507 GLU A CA 1
ATOM 3908 C C . GLU A 1 507 ? 11.951 16.769 -24.006 1.00 90.75 507 GLU A C 1
ATOM 3910 O O . GLU A 1 507 ? 11.657 15.637 -23.604 1.00 90.75 507 GLU A O 1
ATOM 3915 N N . PHE A 1 508 ? 12.339 17.744 -23.190 1.00 88.19 508 PHE A N 1
ATOM 3916 C CA . PHE A 1 508 ? 12.307 17.623 -21.739 1.00 88.19 508 PHE A CA 1
ATOM 3917 C C . PHE A 1 508 ? 10.878 17.858 -21.219 1.00 88.19 508 PHE A C 1
ATOM 3919 O O . PHE A 1 508 ? 10.017 18.394 -21.912 1.00 88.19 508 PHE A O 1
ATOM 3926 N N . GLY A 1 509 ? 10.592 17.433 -19.989 1.00 83.19 509 GLY A N 1
ATOM 3927 C CA . GLY A 1 509 ? 9.351 17.796 -19.308 1.00 83.19 509 GLY A CA 1
ATOM 3928 C C . GLY A 1 509 ? 8.067 17.227 -19.929 1.00 83.19 509 GLY A C 1
ATOM 3929 O O . GLY A 1 509 ? 8.058 16.308 -20.742 1.00 83.19 509 GLY A O 1
ATOM 3930 N N . SER A 1 510 ? 6.926 17.723 -19.456 1.00 74.81 510 SER A N 1
ATOM 3931 C CA . SER A 1 510 ? 5.625 17.425 -20.066 1.00 74.81 510 SER A CA 1
ATOM 3932 C C . SER A 1 510 ? 4.677 18.608 -19.898 1.00 74.81 510 SER A C 1
ATOM 3934 O O . SER A 1 510 ? 4.799 19.385 -18.945 1.00 74.81 510 SER A O 1
ATOM 3936 N N . GLN A 1 511 ? 3.714 18.748 -20.810 1.00 70.81 511 GLN A N 1
ATOM 3937 C CA . GLN A 1 511 ? 2.624 19.702 -20.628 1.00 70.81 511 GLN A CA 1
ATOM 3938 C C . GLN A 1 511 ? 1.575 19.120 -19.683 1.00 70.81 511 GLN A C 1
ATOM 3940 O O . GLN A 1 511 ? 0.838 18.201 -20.035 1.00 70.81 511 GLN A O 1
ATOM 3945 N N . ILE A 1 512 ? 1.469 19.708 -18.494 1.00 62.41 512 ILE A N 1
ATOM 3946 C CA . ILE A 1 512 ? 0.436 19.386 -17.515 1.00 62.41 512 ILE A CA 1
ATOM 3947 C C . ILE A 1 512 ? -0.544 20.557 -17.486 1.00 62.41 512 ILE A C 1
ATOM 3949 O O . ILE A 1 512 ? -0.198 21.669 -17.080 1.00 62.41 512 ILE A O 1
ATOM 3953 N N . SER A 1 513 ? -1.777 20.318 -17.940 1.00 68.19 513 SER A N 1
ATOM 3954 C CA . SER A 1 513 ? -2.865 21.312 -17.923 1.00 68.19 513 SER A CA 1
ATOM 3955 C C . SER A 1 513 ? -2.518 22.639 -18.620 1.00 68.19 513 SER A C 1
ATOM 3957 O O . SER A 1 513 ? -2.907 23.711 -18.162 1.00 68.19 513 SER A O 1
ATOM 3959 N N . GLY A 1 514 ? -1.766 22.575 -19.725 1.00 63.03 514 GLY A N 1
ATOM 3960 C CA . GLY A 1 514 ? -1.335 23.749 -20.499 1.00 63.03 514 GLY A CA 1
ATOM 3961 C C . GLY A 1 514 ? -0.114 24.487 -19.935 1.00 63.03 514 GLY A C 1
ATOM 3962 O O . GLY A 1 514 ? 0.362 25.432 -20.557 1.00 63.03 514 GLY A O 1
ATOM 3963 N N . THR A 1 515 ? 0.422 24.045 -18.795 1.00 59.50 515 THR A N 1
ATOM 3964 C CA . THR A 1 515 ? 1.690 24.517 -18.222 1.00 59.50 515 THR A CA 1
ATOM 3965 C C . THR A 1 515 ? 2.781 23.476 -18.431 1.00 59.50 515 THR A C 1
ATOM 3967 O O . THR A 1 515 ? 2.597 22.300 -18.125 1.00 59.50 515 THR A O 1
ATOM 3970 N N . TYR A 1 516 ? 3.928 23.906 -18.947 1.00 65.94 516 TYR A N 1
ATOM 3971 C CA . TYR A 1 516 ? 5.101 23.050 -19.091 1.00 65.94 516 TYR A CA 1
ATOM 3972 C C . TYR A 1 516 ? 5.747 22.842 -17.715 1.00 65.94 516 TYR A C 1
ATOM 3974 O O . TYR A 1 516 ? 6.098 23.810 -17.036 1.00 65.94 516 TYR A O 1
ATOM 3982 N N . TYR A 1 517 ? 5.830 21.586 -17.273 1.00 70.31 517 TYR A N 1
ATOM 3983 C CA . TYR A 1 517 ? 6.434 21.219 -15.996 1.00 70.31 517 TYR A CA 1
ATOM 3984 C C . TYR A 1 517 ? 7.754 20.503 -16.239 1.00 70.31 517 TYR A C 1
ATOM 3986 O O . TYR A 1 517 ? 7.786 19.333 -16.632 1.00 70.31 517 TYR A O 1
ATOM 3994 N N . ASP A 1 518 ? 8.838 21.220 -15.967 1.00 75.00 518 ASP A N 1
ATOM 3995 C CA . ASP A 1 518 ? 10.191 20.732 -16.166 1.00 75.00 518 ASP A CA 1
ATOM 3996 C C . ASP A 1 518 ? 10.975 20.739 -14.863 1.00 75.00 518 ASP A C 1
ATOM 3998 O O . ASP A 1 518 ? 11.340 21.776 -14.310 1.00 75.00 518 ASP A O 1
ATOM 4002 N N . ARG A 1 519 ? 11.152 19.536 -14.328 1.00 83.81 519 ARG A N 1
ATOM 4003 C CA . ARG A 1 519 ? 11.920 19.265 -13.112 1.00 83.81 519 ARG A CA 1
ATOM 4004 C C . ARG A 1 519 ? 12.735 17.997 -13.263 1.00 83.81 519 ARG A C 1
ATOM 4006 O O . ARG A 1 519 ? 12.922 17.281 -12.285 1.00 83.81 519 ARG A O 1
ATOM 4013 N N . VAL A 1 520 ? 13.163 17.703 -14.492 1.00 88.25 520 VAL A N 1
ATOM 4014 C CA . VAL A 1 520 ? 13.822 16.439 -14.845 1.00 88.25 520 VAL A CA 1
ATOM 4015 C C . VAL A 1 520 ? 14.950 16.105 -13.867 1.00 88.25 520 VAL A C 1
ATOM 4017 O O . VAL A 1 520 ? 14.979 14.980 -13.385 1.00 88.25 520 VAL A O 1
ATOM 4020 N N . PHE A 1 521 ? 15.775 17.091 -13.494 1.00 89.12 521 PHE A N 1
ATOM 4021 C CA . PHE A 1 521 ? 16.921 16.931 -12.584 1.00 89.12 521 PHE A CA 1
ATOM 4022 C C . PHE A 1 521 ? 16.726 17.543 -11.185 1.00 89.12 521 PHE A C 1
ATOM 4024 O O . PHE A 1 521 ? 17.690 17.806 -10.458 1.00 89.12 521 PHE A O 1
ATOM 4031 N N . TYR A 1 522 ? 15.488 17.852 -10.795 1.00 87.50 522 TYR A N 1
ATOM 4032 C CA . TYR A 1 522 ? 15.241 18.471 -9.495 1.00 87.50 522 TYR A CA 1
ATOM 4033 C C . TYR A 1 522 ? 15.527 17.478 -8.367 1.00 87.50 522 TYR A C 1
ATOM 4035 O O . TYR A 1 522 ? 14.962 16.398 -8.320 1.00 87.50 522 TYR A O 1
ATOM 4043 N N . GLY A 1 523 ? 16.377 17.854 -7.422 1.00 87.69 523 GLY A N 1
ATOM 4044 C CA . GLY A 1 523 ? 16.881 16.955 -6.383 1.00 87.69 523 GLY A CA 1
ATOM 4045 C C . GLY A 1 523 ? 18.104 16.116 -6.782 1.00 87.69 523 GLY A C 1
ATOM 4046 O O . GLY A 1 523 ? 18.621 15.428 -5.915 1.00 87.69 523 GLY A O 1
ATOM 4047 N N . CYS A 1 524 ? 18.624 16.202 -8.015 1.00 89.75 524 CYS A N 1
ATOM 4048 C CA . CYS A 1 524 ? 19.902 15.561 -8.366 1.00 89.75 524 CYS A CA 1
ATOM 4049 C C . CYS A 1 524 ? 21.109 16.205 -7.659 1.00 89.75 524 CYS A C 1
ATOM 4051 O O . CYS A 1 524 ? 20.995 17.286 -7.064 1.00 89.75 524 CYS A O 1
ATOM 4053 N N . ALA A 1 525 ? 22.284 15.569 -7.757 1.00 86.00 525 ALA A N 1
ATOM 4054 C CA . ALA A 1 525 ? 23.515 16.079 -7.158 1.00 86.00 525 ALA A CA 1
ATOM 4055 C C . ALA A 1 525 ? 23.822 17.518 -7.614 1.00 86.00 525 ALA A C 1
ATOM 4057 O O . ALA A 1 525 ? 23.787 17.855 -8.799 1.00 86.00 525 ALA A O 1
ATOM 4058 N N . LYS A 1 526 ? 24.174 18.386 -6.661 1.00 86.19 526 LYS A N 1
ATOM 4059 C CA . LYS A 1 526 ? 24.560 19.770 -6.960 1.00 86.19 526 LYS A CA 1
ATOM 4060 C C . LYS A 1 526 ? 25.812 19.791 -7.842 1.00 86.19 526 LYS A C 1
ATOM 4062 O O . LYS A 1 526 ? 26.836 19.235 -7.448 1.00 86.19 526 LYS A O 1
ATOM 4067 N N . GLY A 1 527 ? 25.751 20.492 -8.975 1.00 83.44 527 GLY A N 1
ATOM 4068 C CA . GLY A 1 527 ? 26.860 20.549 -9.931 1.00 83.44 527 GLY A CA 1
ATOM 4069 C C . GLY A 1 527 ? 27.005 19.291 -10.791 1.00 83.44 527 GLY A C 1
ATOM 4070 O O . GLY A 1 527 ? 28.095 19.056 -11.303 1.00 83.44 527 GLY A O 1
ATOM 4071 N N . MET A 1 528 ? 25.947 18.477 -10.915 1.00 86.38 528 MET A N 1
ATOM 4072 C CA . MET A 1 528 ? 25.900 17.343 -11.842 1.00 86.38 528 MET A CA 1
ATOM 4073 C C . MET A 1 528 ? 26.310 17.778 -13.255 1.00 86.38 528 MET A C 1
ATOM 4075 O O . MET A 1 528 ? 25.866 18.818 -13.738 1.00 86.38 528 MET A O 1
ATOM 4079 N N . GLU A 1 529 ? 27.123 16.965 -13.924 1.00 85.44 529 GLU A N 1
ATOM 4080 C CA . GLU A 1 529 ? 27.614 17.234 -15.274 1.00 85.44 529 GLU A CA 1
ATOM 4081 C C . GLU A 1 529 ? 26.730 16.545 -16.324 1.00 85.44 529 GLU A C 1
ATOM 4083 O O . GLU A 1 529 ? 26.545 15.325 -16.302 1.00 85.44 529 GLU A O 1
ATOM 4088 N N . ALA A 1 530 ? 26.201 17.318 -17.270 1.00 87.06 530 ALA A N 1
ATOM 4089 C CA . ALA A 1 530 ? 25.400 16.813 -18.378 1.00 87.06 530 ALA A CA 1
ATOM 4090 C C . ALA A 1 530 ? 26.170 16.949 -19.695 1.00 87.06 530 ALA A C 1
ATOM 4092 O O . ALA A 1 530 ? 26.460 18.052 -20.164 1.00 87.06 530 ALA A O 1
ATOM 4093 N N . TYR A 1 531 ? 26.510 15.810 -20.294 1.00 82.69 531 TYR A N 1
ATOM 4094 C CA . TYR A 1 531 ? 27.323 15.733 -21.501 1.00 82.69 531 TYR A CA 1
ATOM 4095 C C . TYR A 1 531 ? 26.457 15.545 -22.741 1.00 82.69 531 TYR A C 1
ATOM 4097 O O . TYR A 1 531 ? 25.706 14.574 -22.828 1.00 82.69 531 TYR A O 1
ATOM 4105 N N . TYR A 1 532 ? 26.614 16.420 -23.734 1.00 83.44 532 TYR A N 1
ATOM 4106 C CA . TYR A 1 532 ? 25.838 16.379 -24.978 1.00 83.44 532 TYR A CA 1
ATOM 4107 C C . TYR A 1 532 ? 26.712 16.548 -26.234 1.00 83.44 532 TYR A C 1
ATOM 4109 O O . TYR A 1 532 ? 27.764 17.200 -26.186 1.00 83.44 532 TYR A O 1
ATOM 4117 N N . PRO A 1 533 ? 26.335 15.942 -27.373 1.00 79.00 533 PRO A N 1
ATOM 4118 C CA . PRO A 1 533 ? 27.170 15.956 -28.563 1.00 79.00 533 PRO A CA 1
ATOM 4119 C C . PRO A 1 533 ? 27.031 17.289 -29.318 1.00 79.00 533 PRO A C 1
ATOM 4121 O O . PRO A 1 533 ? 26.031 17.537 -29.986 1.00 79.00 533 PRO A O 1
ATOM 4124 N N . ALA A 1 534 ? 28.083 18.116 -29.299 1.00 68.25 534 ALA A N 1
ATOM 4125 C CA . ALA A 1 534 ? 28.093 19.473 -29.883 1.00 68.25 534 ALA A CA 1
ATOM 4126 C C . ALA A 1 534 ? 27.831 19.520 -31.403 1.00 68.25 534 ALA A C 1
ATOM 4128 O O . ALA A 1 534 ? 27.589 20.577 -31.975 1.00 68.25 534 ALA A O 1
ATOM 4129 N N . ALA A 1 535 ? 27.973 18.377 -32.078 1.00 66.38 535 ALA A N 1
ATOM 4130 C CA . ALA A 1 535 ? 27.836 18.259 -33.525 1.00 66.38 535 ALA A CA 1
ATOM 4131 C C . ALA A 1 535 ? 26.373 18.259 -34.009 1.00 66.38 535 ALA A C 1
ATOM 4133 O O . ALA A 1 535 ? 26.153 18.304 -35.219 1.00 66.38 535 ALA A O 1
ATOM 4134 N N . TYR A 1 536 ? 25.396 18.182 -33.099 1.00 62.06 536 TYR A N 1
ATOM 4135 C CA . TYR A 1 536 ? 23.970 18.154 -33.425 1.00 62.06 536 TYR A CA 1
ATOM 4136 C C . TYR A 1 536 ? 23.327 19.516 -33.157 1.00 62.06 536 TYR A C 1
ATOM 4138 O O . TYR A 1 536 ? 23.553 20.128 -32.117 1.00 62.06 536 TYR A O 1
ATOM 4146 N N . SER A 1 537 ? 22.518 19.994 -34.104 1.00 66.75 537 SER A N 1
ATOM 4147 C CA . SER A 1 537 ? 21.987 21.365 -34.113 1.00 66.75 537 SER A CA 1
ATOM 4148 C C . SER A 1 537 ? 20.856 21.628 -33.117 1.00 66.75 537 SER A C 1
ATOM 4150 O O . SER A 1 537 ? 20.403 22.761 -33.024 1.00 66.75 537 SER A O 1
ATOM 4152 N N . THR A 1 538 ? 20.357 20.603 -32.426 1.00 85.50 538 THR A N 1
ATOM 4153 C CA . THR A 1 538 ? 19.216 20.707 -31.499 1.00 85.50 538 THR A CA 1
ATOM 4154 C C . THR A 1 538 ? 19.608 21.139 -30.086 1.00 85.50 538 THR A C 1
ATOM 4156 O O . THR A 1 538 ? 18.735 21.441 -29.286 1.00 85.50 538 THR A O 1
ATOM 4159 N N . TRP A 1 539 ? 20.900 21.112 -29.748 1.00 85.56 539 TRP A N 1
ATOM 4160 C CA . TRP A 1 539 ? 21.403 21.541 -28.441 1.00 85.56 539 TRP A CA 1
ATOM 4161 C C . TRP A 1 539 ? 21.735 23.038 -28.485 1.00 85.56 539 TRP A C 1
ATOM 4163 O O . TRP A 1 539 ? 22.875 23.412 -28.763 1.00 85.56 539 TRP A O 1
ATOM 4173 N N . ASP A 1 540 ? 20.723 23.882 -28.270 1.00 83.81 540 ASP A N 1
ATOM 4174 C CA . ASP A 1 540 ? 20.837 25.346 -28.251 1.00 83.81 540 ASP A CA 1
ATOM 4175 C C . ASP A 1 540 ? 20.778 25.936 -26.828 1.00 83.81 540 ASP A C 1
ATOM 4177 O O . ASP A 1 540 ? 20.555 25.230 -25.845 1.00 83.81 540 ASP A O 1
ATOM 4181 N N . ASP A 1 541 ? 20.989 27.250 -26.711 1.00 79.94 541 ASP A N 1
ATOM 4182 C CA . ASP A 1 541 ? 21.008 27.945 -25.418 1.00 79.94 541 ASP A CA 1
ATOM 4183 C C . ASP A 1 541 ? 19.676 27.832 -24.651 1.00 79.94 541 ASP A C 1
ATOM 4185 O O . ASP A 1 541 ? 19.677 27.898 -23.423 1.00 79.94 541 ASP A O 1
ATOM 4189 N N . THR A 1 542 ? 18.540 27.658 -25.338 1.00 78.44 542 THR A N 1
ATOM 4190 C CA . THR A 1 542 ? 17.224 27.511 -24.698 1.00 78.44 542 THR A CA 1
ATOM 4191 C C . THR A 1 542 ? 17.122 26.160 -24.003 1.00 78.44 542 THR A C 1
ATOM 4193 O O . THR A 1 542 ? 16.855 26.111 -22.805 1.00 78.44 542 THR A O 1
ATOM 4196 N N . VAL A 1 543 ? 17.454 25.075 -24.709 1.00 79.00 543 VAL A N 1
ATOM 4197 C CA . VAL A 1 543 ? 17.505 23.726 -24.121 1.00 79.00 543 VAL A CA 1
ATOM 4198 C C . VAL A 1 543 ? 18.495 23.668 -22.956 1.00 79.00 543 VAL A C 1
ATOM 4200 O O . VAL A 1 543 ? 18.247 23.012 -21.955 1.00 79.00 543 VAL A O 1
ATOM 4203 N N . LEU A 1 544 ? 19.632 24.357 -23.040 1.00 79.69 544 LEU A N 1
ATOM 4204 C CA . LEU A 1 544 ? 20.653 24.276 -21.993 1.00 79.69 544 LEU A CA 1
ATOM 4205 C C . LEU A 1 544 ? 20.330 25.112 -20.742 1.00 79.69 544 LEU A C 1
ATOM 4207 O O . LEU A 1 544 ? 20.850 24.797 -19.677 1.00 79.69 544 LEU A O 1
ATOM 4211 N N . SER A 1 545 ? 19.496 26.154 -20.843 1.00 70.00 545 SER A N 1
ATOM 4212 C CA . SER A 1 545 ? 19.218 27.085 -19.731 1.00 70.00 545 SER A CA 1
ATOM 4213 C C . SER A 1 545 ? 17.903 26.824 -18.985 1.00 70.00 545 SER A C 1
ATOM 4215 O O . SER A 1 545 ? 17.784 27.193 -17.814 1.00 70.00 545 SER A O 1
ATOM 4217 N N . ASP A 1 546 ? 16.934 26.141 -19.604 1.00 64.31 546 ASP A N 1
ATOM 4218 C CA . ASP A 1 546 ? 15.605 25.906 -19.015 1.00 64.31 546 ASP A CA 1
ATOM 4219 C C . ASP A 1 546 ? 15.573 24.775 -17.961 1.00 64.31 546 ASP A C 1
ATOM 4221 O O . ASP A 1 546 ? 14.599 24.640 -17.213 1.00 64.31 546 ASP A O 1
ATOM 4225 N N . HIS A 1 547 ? 16.652 23.990 -17.831 1.00 67.06 547 HIS A N 1
ATOM 4226 C CA . HIS A 1 547 ? 16.730 22.819 -16.936 1.00 67.06 547 HIS A CA 1
ATOM 4227 C C . HIS A 1 547 ? 17.650 23.024 -15.712 1.00 67.06 547 HIS A C 1
ATOM 4229 O O . HIS A 1 547 ? 17.920 22.086 -14.957 1.00 67.06 547 HIS A O 1
ATOM 4235 N N . ASP A 1 548 ? 18.096 24.261 -15.469 1.00 58.00 548 ASP A N 1
ATOM 4236 C CA . ASP A 1 548 ? 19.132 24.636 -14.491 1.00 58.00 548 ASP A CA 1
ATOM 4237 C C . ASP A 1 548 ? 18.676 24.701 -13.023 1.00 58.00 548 ASP A C 1
ATOM 4239 O O . ASP A 1 548 ? 19.416 25.182 -12.160 1.00 58.00 548 ASP A O 1
ATOM 4243 N N . GLY A 1 549 ? 17.489 24.181 -12.687 1.00 55.59 549 GLY A N 1
ATOM 4244 C CA . GLY A 1 549 ? 16.884 24.289 -11.348 1.00 55.59 549 GLY A CA 1
ATOM 4245 C C . GLY A 1 549 ? 17.756 23.809 -10.174 1.00 55.59 549 GLY A C 1
ATOM 4246 O O . GLY A 1 549 ? 17.447 24.127 -9.028 1.00 55.59 549 GLY A O 1
ATOM 4247 N N . ASN A 1 550 ? 18.855 23.097 -10.452 1.00 61.84 550 ASN A N 1
ATOM 4248 C CA . ASN A 1 550 ? 19.821 22.584 -9.481 1.00 61.84 550 ASN A CA 1
ATOM 4249 C C . ASN A 1 550 ? 21.304 22.897 -9.793 1.00 61.84 550 ASN A C 1
ATOM 4251 O O . ASN A 1 550 ? 22.197 22.348 -9.139 1.00 61.84 550 ASN A O 1
ATOM 4255 N N . GLY A 1 551 ? 21.590 23.783 -10.755 1.00 75.50 551 GLY A N 1
ATOM 4256 C CA . GLY A 1 551 ? 22.960 24.105 -11.176 1.00 75.50 551 GLY A CA 1
ATOM 4257 C C . GLY A 1 551 ? 23.632 22.965 -11.942 1.00 75.50 551 GLY A C 1
ATOM 4258 O O . GLY A 1 551 ? 24.738 22.556 -11.583 1.00 75.50 551 GLY A O 1
ATOM 4259 N N . VAL A 1 552 ? 22.937 22.429 -12.950 1.00 85.69 552 VAL A N 1
ATOM 4260 C CA . VAL A 1 552 ? 23.486 21.442 -13.890 1.00 85.69 552 VAL A CA 1
ATOM 4261 C C . VAL A 1 552 ? 24.616 22.098 -14.687 1.00 85.69 552 VAL A C 1
ATOM 4263 O O . VAL A 1 552 ? 24.503 23.236 -15.131 1.00 85.69 552 VAL A O 1
ATOM 4266 N N . VAL A 1 553 ? 25.735 21.395 -14.846 1.00 87.00 553 VAL A N 1
ATOM 4267 C CA . VAL A 1 553 ? 26.881 21.862 -15.630 1.00 87.00 553 VAL A CA 1
ATOM 4268 C C . VAL A 1 553 ? 26.852 21.169 -16.983 1.00 87.00 553 VAL A C 1
ATOM 4270 O O . VAL A 1 553 ? 27.228 20.005 -17.113 1.00 87.00 553 VAL A O 1
ATOM 4273 N N . TRP A 1 554 ? 26.406 21.890 -18.004 1.00 86.06 554 TRP A N 1
ATOM 4274 C CA . TRP A 1 554 ? 26.370 21.379 -19.367 1.00 86.06 554 TRP A CA 1
ATOM 4275 C C . TRP A 1 554 ? 27.753 21.432 -20.018 1.00 86.06 554 TRP A C 1
ATOM 4277 O O . TRP A 1 554 ? 28.381 22.488 -20.106 1.00 86.06 554 TRP A O 1
ATOM 4287 N N . ALA A 1 555 ? 28.221 20.288 -20.511 1.00 82.44 555 ALA A N 1
ATOM 4288 C CA . ALA A 1 555 ? 29.506 20.147 -21.180 1.00 82.44 555 ALA A CA 1
ATOM 4289 C C . ALA A 1 555 ? 29.322 19.517 -22.561 1.00 82.44 555 ALA A C 1
ATOM 4291 O O . ALA A 1 555 ? 28.713 18.458 -22.722 1.00 82.44 555 ALA A O 1
ATOM 4292 N N . ASN A 1 556 ? 29.883 20.158 -23.582 1.00 75.81 556 ASN A N 1
ATOM 4293 C CA . ASN A 1 556 ? 29.858 19.592 -24.917 1.00 75.81 556 ASN A CA 1
ATOM 4294 C C . ASN A 1 556 ? 30.922 18.489 -25.062 1.00 75.81 556 ASN A C 1
ATOM 4296 O O . ASN A 1 556 ? 32.005 18.552 -24.479 1.00 75.81 556 ASN A O 1
ATOM 4300 N N . TRP A 1 557 ? 30.622 17.463 -25.857 1.00 68.38 557 TRP A N 1
ATOM 4301 C CA . TRP A 1 557 ? 31.623 16.512 -26.333 1.00 68.38 557 TRP A CA 1
ATOM 4302 C C . TRP A 1 557 ? 31.597 16.447 -27.858 1.00 68.38 557 TRP A C 1
ATOM 4304 O O . TRP A 1 557 ? 30.542 16.521 -28.493 1.00 68.38 557 TRP A O 1
ATOM 4314 N N . THR A 1 558 ? 32.771 16.337 -28.481 1.00 59.28 558 THR A N 1
ATOM 4315 C CA . THR A 1 558 ? 32.869 16.141 -29.931 1.00 59.28 558 THR A CA 1
ATOM 4316 C C . THR A 1 558 ? 32.881 14.647 -30.231 1.00 59.28 558 THR A C 1
ATOM 4318 O O . THR A 1 558 ? 33.532 13.861 -29.540 1.00 59.28 558 THR A O 1
ATOM 4321 N N . LYS A 1 559 ? 32.172 14.235 -31.288 1.00 49.03 559 LYS A N 1
ATOM 4322 C CA . LYS A 1 559 ? 32.179 12.863 -31.818 1.00 49.03 559 LYS A CA 1
ATOM 4323 C C . LYS A 1 559 ? 33.593 12.530 -32.322 1.00 49.03 559 LYS A C 1
ATOM 4325 O O . LYS A 1 559 ? 33.905 12.706 -33.491 1.00 49.03 559 LYS A O 1
ATOM 4330 N N . GLY A 1 560 ? 34.480 12.151 -31.405 1.00 50.88 560 GLY A N 1
ATOM 4331 C CA . GLY A 1 560 ? 35.922 12.065 -31.641 1.00 50.88 560 GLY A CA 1
ATOM 4332 C C . GLY A 1 560 ? 36.768 12.208 -30.373 1.00 50.88 560 GLY A C 1
ATOM 4333 O O . GLY A 1 560 ? 37.729 11.460 -30.239 1.00 50.88 560 GLY A O 1
ATOM 4334 N N . SER A 1 561 ? 36.378 13.067 -29.423 1.00 57.53 561 SER A N 1
ATOM 4335 C CA . SER A 1 561 ? 37.187 13.417 -28.241 1.00 57.53 561 SER A CA 1
ATOM 4336 C C . SER A 1 561 ? 37.152 12.404 -27.095 1.00 57.53 561 SER A C 1
ATOM 4338 O O . SER A 1 561 ? 38.027 12.442 -26.237 1.00 57.53 561 SER A O 1
ATOM 4340 N N . LEU A 1 562 ? 36.158 11.512 -27.060 1.00 63.28 562 LEU A N 1
ATOM 4341 C CA . LEU A 1 562 ? 36.088 10.432 -26.069 1.00 63.28 562 LEU A CA 1
ATOM 4342 C C . LEU A 1 562 ? 36.913 9.229 -26.524 1.00 63.28 562 LEU A C 1
ATOM 4344 O O . LEU A 1 562 ? 36.782 8.798 -27.673 1.00 63.28 562 LEU A O 1
ATOM 4348 N N . SER A 1 563 ? 37.710 8.661 -25.628 1.00 75.69 563 SER A N 1
ATOM 4349 C CA . SER A 1 563 ? 38.480 7.445 -25.900 1.00 75.69 563 SER A CA 1
ATOM 4350 C C . SER A 1 563 ? 37.535 6.271 -26.167 1.00 75.69 563 SER A C 1
ATOM 4352 O O . SER A 1 563 ? 36.507 6.142 -25.506 1.00 75.69 563 SER A O 1
ATOM 4354 N N . SER A 1 564 ? 37.839 5.406 -27.135 1.00 83.12 564 SER A N 1
ATOM 4355 C CA . SER A 1 564 ? 37.016 4.211 -27.345 1.00 83.12 564 SER A CA 1
ATOM 4356 C C . SER A 1 564 ? 37.285 3.208 -26.225 1.00 83.12 564 SER A C 1
ATOM 4358 O O . SER A 1 564 ? 38.424 2.794 -26.038 1.00 83.12 564 SER A O 1
ATOM 4360 N N . ILE A 1 565 ? 36.258 2.779 -25.489 1.00 86.19 565 ILE A N 1
ATOM 4361 C CA . ILE A 1 565 ? 36.371 1.676 -24.524 1.00 86.19 565 ILE A CA 1
ATOM 4362 C C . ILE A 1 565 ? 36.730 0.360 -25.233 1.00 86.19 565 ILE A C 1
ATOM 4364 O O . ILE A 1 565 ? 37.213 -0.572 -24.601 1.00 86.19 565 ILE A O 1
ATOM 4368 N N . GLU A 1 566 ? 36.529 0.272 -26.552 1.00 86.25 566 GLU A N 1
ATOM 4369 C CA . GLU A 1 566 ? 36.913 -0.890 -27.362 1.00 86.25 566 GLU A CA 1
ATOM 4370 C C . GLU A 1 566 ? 38.428 -1.138 -27.354 1.00 86.25 566 GLU A C 1
ATOM 4372 O O . GLU A 1 566 ? 38.865 -2.275 -27.547 1.00 86.25 566 GLU A O 1
ATOM 4377 N N . ASP A 1 567 ? 39.220 -0.109 -27.050 1.00 89.19 567 ASP A N 1
ATOM 4378 C CA . ASP A 1 567 ? 40.671 -0.207 -26.889 1.00 89.19 567 ASP A CA 1
ATOM 4379 C C . ASP A 1 567 ? 41.077 -0.646 -25.472 1.00 89.19 567 ASP A C 1
ATOM 4381 O O . ASP A 1 567 ? 42.255 -0.881 -25.207 1.00 89.19 567 ASP A O 1
ATOM 4385 N N . ALA A 1 568 ? 40.116 -0.796 -24.551 1.00 92.50 568 ALA A N 1
ATOM 4386 C CA . ALA A 1 568 ? 40.399 -1.203 -23.185 1.00 92.50 568 ALA A CA 1
ATOM 4387 C C . ALA A 1 568 ? 40.908 -2.649 -23.128 1.00 92.50 568 ALA A C 1
ATOM 4389 O O . ALA A 1 568 ? 40.423 -3.554 -23.828 1.00 92.50 568 ALA A O 1
ATOM 4390 N N . GLU A 1 569 ? 41.860 -2.860 -22.228 1.00 94.06 569 GLU A N 1
ATOM 4391 C CA . GLU A 1 569 ? 42.277 -4.172 -21.763 1.00 94.06 569 GLU A CA 1
ATOM 4392 C C . GLU A 1 569 ? 41.280 -4.639 -20.705 1.00 94.06 569 GLU A C 1
ATOM 4394 O O . GLU A 1 569 ? 41.084 -3.976 -19.685 1.00 94.06 569 GLU A O 1
ATOM 4399 N N . VAL A 1 570 ? 40.640 -5.780 -20.950 1.00 93.44 570 VAL A N 1
ATOM 4400 C CA . VAL A 1 570 ? 39.663 -6.365 -20.031 1.00 93.44 570 VAL A CA 1
ATOM 4401 C C . VAL A 1 570 ? 40.179 -7.712 -19.560 1.00 93.44 570 VAL A C 1
ATOM 4403 O O . VAL A 1 570 ? 40.524 -8.572 -20.369 1.00 93.44 570 VAL A O 1
ATOM 4406 N N . THR A 1 571 ? 40.225 -7.897 -18.247 1.00 93.62 571 THR A N 1
ATOM 4407 C CA . THR A 1 571 ? 40.610 -9.153 -17.605 1.00 93.62 571 THR A CA 1
ATOM 4408 C C . THR A 1 571 ? 39.447 -9.661 -16.767 1.00 93.62 571 THR A C 1
ATOM 4410 O O . THR A 1 571 ? 38.924 -8.929 -15.925 1.00 93.62 571 THR A O 1
ATOM 4413 N N . LEU A 1 572 ? 39.050 -10.908 -17.007 1.00 92.31 572 LEU A N 1
ATOM 4414 C CA . LEU A 1 572 ? 38.048 -11.618 -16.215 1.00 92.31 572 LEU A CA 1
ATOM 4415 C C . LEU A 1 572 ? 38.733 -12.370 -15.068 1.00 92.31 572 LEU A C 1
ATOM 4417 O O . LEU A 1 572 ? 39.926 -12.665 -15.144 1.00 92.31 572 LEU A O 1
ATOM 4421 N N . ASP A 1 573 ? 37.992 -12.695 -14.013 1.00 90.25 573 ASP A N 1
ATOM 4422 C CA . ASP A 1 573 ? 38.510 -13.459 -12.874 1.00 90.25 573 ASP A CA 1
ATOM 4423 C C . ASP A 1 573 ? 38.919 -14.891 -13.242 1.00 90.25 573 ASP A C 1
ATOM 4425 O O . ASP A 1 573 ? 39.785 -15.467 -12.581 1.00 90.25 573 ASP A O 1
ATOM 4429 N N . ARG A 1 574 ? 38.320 -15.465 -14.296 1.00 85.31 574 ARG A N 1
ATOM 4430 C CA . ARG A 1 574 ? 38.589 -16.826 -14.779 1.00 85.31 574 ARG A CA 1
ATOM 4431 C C . ARG A 1 574 ? 38.500 -16.891 -16.304 1.00 85.31 574 ARG A C 1
ATOM 4433 O O . ARG A 1 574 ? 37.798 -16.110 -16.938 1.00 85.31 574 ARG A O 1
ATOM 4440 N N . GLU A 1 575 ? 39.186 -17.866 -16.898 1.00 76.94 575 GLU A N 1
ATOM 4441 C CA . GLU A 1 575 ? 39.092 -18.147 -18.342 1.00 76.94 575 GLU A CA 1
ATOM 4442 C C . GLU A 1 575 ? 37.939 -19.108 -18.684 1.00 76.94 575 GLU A C 1
ATOM 4444 O O . GLU A 1 575 ? 37.365 -19.051 -19.775 1.00 76.94 575 GLU A O 1
ATOM 4449 N N . ILE A 1 576 ? 37.603 -20.002 -17.748 1.00 81.81 576 ILE A N 1
ATOM 4450 C CA . ILE A 1 576 ? 36.564 -21.025 -17.884 1.00 81.81 576 ILE A CA 1
ATOM 4451 C C . ILE A 1 576 ? 35.703 -21.009 -16.623 1.00 81.81 576 ILE A C 1
ATOM 4453 O O . ILE A 1 576 ? 36.227 -21.044 -15.510 1.00 81.81 576 ILE A O 1
ATOM 4457 N N . TYR A 1 577 ? 34.387 -21.002 -16.814 1.00 83.56 577 TYR A N 1
ATOM 4458 C CA . TYR A 1 577 ? 33.401 -21.026 -15.744 1.00 83.56 577 TYR A CA 1
ATOM 4459 C C . TYR A 1 577 ? 32.606 -22.331 -15.776 1.00 83.56 577 TYR A C 1
ATOM 4461 O O . TYR A 1 577 ? 32.289 -22.849 -16.848 1.00 83.56 577 TYR A O 1
ATOM 4469 N N . GLU A 1 578 ? 32.286 -22.871 -14.604 1.00 81.69 578 GLU A N 1
ATOM 4470 C CA . GLU A 1 578 ? 31.518 -24.109 -14.490 1.00 81.69 578 GLU A CA 1
ATOM 4471 C C . GLU A 1 578 ? 30.013 -23.826 -14.482 1.00 81.69 578 GLU A C 1
ATOM 4473 O O . GLU A 1 578 ? 29.531 -22.961 -13.752 1.00 81.69 578 GLU A O 1
ATOM 4478 N N . TYR A 1 579 ? 29.259 -24.573 -15.288 1.00 78.25 579 TYR A N 1
ATOM 4479 C CA . TYR A 1 579 ? 27.802 -24.528 -15.284 1.00 78.25 579 TYR A CA 1
ATOM 4480 C C . TYR A 1 579 ? 27.243 -25.328 -14.105 1.00 78.25 579 TYR A C 1
ATOM 4482 O O . TYR A 1 579 ? 27.355 -26.557 -14.069 1.00 78.25 579 TYR A O 1
ATOM 4490 N N . THR A 1 580 ? 26.600 -24.626 -13.173 1.00 68.44 580 THR A N 1
ATOM 4491 C CA . THR A 1 580 ? 26.019 -25.178 -11.938 1.00 68.44 580 THR A CA 1
ATOM 4492 C C . THR A 1 580 ? 24.485 -25.181 -11.922 1.00 68.44 580 THR A C 1
ATOM 4494 O O . THR A 1 580 ? 23.893 -25.508 -10.899 1.00 68.44 580 THR A O 1
ATOM 4497 N N . GLY A 1 581 ? 23.829 -24.880 -13.052 1.00 53.69 581 GLY A N 1
ATOM 4498 C CA . GLY A 1 581 ? 22.362 -24.882 -13.160 1.00 53.69 581 GLY A CA 1
ATOM 4499 C C . GLY A 1 581 ? 21.694 -23.501 -13.103 1.00 53.69 581 GLY A C 1
ATOM 4500 O O . GLY A 1 581 ? 20.566 -23.404 -12.637 1.00 53.69 581 GLY A O 1
ATOM 4501 N N . GLY A 1 582 ? 22.359 -22.445 -13.585 1.00 60.66 582 GLY A N 1
ATOM 4502 C CA . GLY A 1 582 ? 21.830 -21.073 -13.626 1.00 60.66 582 GLY A CA 1
ATOM 4503 C C . GLY A 1 582 ? 22.665 -20.143 -14.518 1.00 60.66 582 GLY A C 1
ATOM 4504 O O . GLY A 1 582 ? 23.518 -20.613 -15.274 1.00 60.66 582 GLY A O 1
ATOM 4505 N N . ILE A 1 583 ? 22.429 -18.826 -14.442 1.00 63.56 583 ILE A N 1
ATOM 4506 C CA . ILE A 1 583 ? 23.218 -17.815 -15.171 1.00 63.56 583 ILE A CA 1
ATOM 4507 C C . ILE A 1 583 ? 24.634 -17.756 -14.581 1.00 63.56 583 ILE A C 1
ATOM 4509 O O . ILE A 1 583 ? 24.816 -17.429 -13.411 1.00 63.56 583 ILE A O 1
ATOM 4513 N N . VAL A 1 584 ? 25.641 -18.020 -15.410 1.00 71.62 584 VAL A N 1
ATOM 4514 C CA . VAL A 1 584 ? 27.059 -17.961 -15.033 1.00 71.62 584 VAL A CA 1
ATOM 4515 C C . VAL A 1 584 ? 27.646 -16.631 -15.503 1.00 71.62 584 VAL A C 1
ATOM 4517 O O . VAL A 1 584 ? 27.471 -16.282 -16.665 1.00 71.62 584 VAL A O 1
ATOM 4520 N N . ARG A 1 585 ? 28.319 -15.881 -14.621 1.00 78.94 585 ARG A N 1
ATOM 4521 C CA . ARG A 1 585 ? 28.944 -14.578 -14.924 1.00 78.94 585 ARG A CA 1
ATOM 4522 C C . ARG A 1 585 ? 30.323 -14.475 -14.253 1.00 78.94 585 ARG A C 1
ATOM 4524 O O . ARG A 1 585 ? 30.484 -15.030 -13.168 1.00 78.94 585 ARG A O 1
ATOM 4531 N N . PRO A 1 586 ? 31.283 -13.741 -14.844 1.00 84.31 586 PRO A N 1
ATOM 4532 C CA . PRO A 1 586 ? 32.491 -13.293 -14.158 1.00 84.31 586 PRO A CA 1
ATOM 4533 C C . PRO A 1 586 ? 32.196 -12.639 -12.801 1.00 84.31 586 PRO A C 1
ATOM 4535 O O . PRO A 1 586 ? 31.362 -11.734 -12.718 1.00 84.31 586 PRO A O 1
ATOM 4538 N N . GLU A 1 587 ? 32.886 -13.081 -11.744 1.00 81.25 587 GLU A N 1
ATOM 4539 C CA . GLU A 1 587 ? 32.757 -12.519 -10.388 1.00 81.25 587 GLU A CA 1
ATOM 4540 C C . GLU A 1 587 ? 33.469 -11.166 -10.282 1.00 81.25 587 GLU A C 1
ATOM 4542 O O . GLU A 1 587 ? 33.063 -10.295 -9.512 1.00 81.25 587 GLU A O 1
ATOM 4547 N N . LYS A 1 588 ? 34.536 -10.977 -11.066 1.00 84.81 588 LYS A N 1
ATOM 4548 C CA . LYS A 1 588 ? 35.301 -9.733 -11.106 1.00 84.81 588 LYS A CA 1
ATOM 4549 C C . LYS A 1 588 ? 35.781 -9.446 -12.518 1.00 84.81 588 LYS A C 1
ATOM 4551 O O . LYS A 1 588 ? 36.400 -10.286 -13.166 1.00 84.81 588 LYS A O 1
ATOM 4556 N N . ILE A 1 589 ? 35.563 -8.210 -12.950 1.00 90.00 589 ILE A N 1
ATOM 4557 C CA . ILE A 1 589 ? 36.035 -7.699 -14.231 1.00 90.00 589 ILE A CA 1
ATOM 4558 C C . ILE A 1 589 ? 36.954 -6.523 -13.946 1.00 90.00 589 ILE A C 1
ATOM 4560 O O . ILE A 1 589 ? 36.630 -5.620 -13.183 1.00 90.00 589 ILE A O 1
ATOM 4564 N N . THR A 1 590 ? 38.150 -6.568 -14.520 1.00 93.19 590 THR A N 1
ATOM 4565 C CA . THR A 1 590 ? 39.128 -5.489 -14.418 1.00 93.19 590 THR A CA 1
ATOM 4566 C C . THR A 1 590 ? 39.269 -4.854 -15.786 1.00 93.19 590 THR A C 1
ATOM 4568 O O . THR A 1 590 ? 39.680 -5.526 -16.728 1.00 93.19 590 THR A O 1
ATOM 4571 N N . VAL A 1 591 ? 38.956 -3.565 -15.888 1.00 93.50 591 VAL A N 1
ATOM 4572 C CA . VAL A 1 591 ? 39.091 -2.805 -17.133 1.00 93.50 591 VAL A CA 1
ATOM 4573 C C . VAL A 1 591 ? 40.209 -1.786 -16.973 1.00 93.50 591 VAL A C 1
ATOM 4575 O O . VAL A 1 591 ? 40.254 -1.037 -15.993 1.00 93.50 591 VAL A O 1
ATOM 4578 N N . ARG A 1 592 ? 41.138 -1.767 -17.927 1.00 93.81 592 ARG A N 1
ATOM 4579 C CA . ARG A 1 592 ? 42.239 -0.808 -17.983 1.00 93.81 592 ARG A CA 1
ATOM 4580 C C . ARG A 1 592 ? 42.269 -0.109 -19.329 1.00 93.81 592 ARG A C 1
ATOM 4582 O O . ARG A 1 592 ? 42.082 -0.738 -20.363 1.00 93.81 592 ARG A O 1
ATOM 4589 N N . MET A 1 593 ? 42.582 1.180 -19.318 1.00 91.81 593 MET A N 1
ATOM 4590 C CA . MET A 1 593 ? 42.897 1.933 -20.530 1.00 91.81 593 MET A CA 1
ATOM 4591 C C . MET A 1 593 ? 44.303 2.501 -20.413 1.00 91.81 593 MET A C 1
ATOM 4593 O O . MET A 1 593 ? 44.589 3.225 -19.460 1.00 91.81 593 MET A O 1
ATOM 4597 N N . ALA A 1 594 ? 45.185 2.166 -21.360 1.00 88.12 594 ALA A N 1
ATOM 4598 C CA . ALA A 1 594 ? 46.587 2.602 -21.356 1.00 88.12 594 ALA A CA 1
ATOM 4599 C C . ALA A 1 594 ? 47.275 2.423 -19.977 1.00 88.12 594 ALA A C 1
ATOM 4601 O O . ALA A 1 594 ? 47.958 3.316 -19.478 1.00 88.12 594 ALA A O 1
ATOM 4602 N N . GLY A 1 595 ? 47.034 1.283 -19.315 1.00 84.38 595 GLY A N 1
ATOM 4603 C CA . GLY A 1 595 ? 47.569 0.952 -17.986 1.00 84.38 595 GLY A CA 1
ATOM 4604 C C . GLY A 1 595 ? 46.802 1.526 -16.780 1.00 84.38 595 GLY A C 1
ATOM 4605 O O . GLY A 1 595 ? 46.929 0.985 -15.675 1.00 84.38 595 GLY A O 1
ATOM 4606 N N . LYS A 1 596 ? 45.956 2.553 -16.958 1.00 90.19 596 LYS A N 1
ATOM 4607 C CA . LYS A 1 596 ? 45.105 3.118 -15.893 1.00 90.19 596 LYS A CA 1
ATOM 4608 C C . LYS A 1 596 ? 43.950 2.164 -15.575 1.00 90.19 596 LYS A C 1
ATOM 4610 O O . LYS A 1 596 ? 43.242 1.753 -16.486 1.00 90.19 596 LYS A O 1
ATOM 4615 N N . LEU A 1 597 ? 43.743 1.848 -14.293 1.00 92.00 597 LEU A N 1
ATOM 4616 C CA . LEU A 1 597 ? 42.562 1.112 -13.829 1.00 92.00 597 LEU A CA 1
ATOM 4617 C C . LEU A 1 597 ? 41.320 2.003 -13.937 1.00 92.00 597 LEU A C 1
ATOM 4619 O O . LEU A 1 597 ? 41.338 3.128 -13.436 1.00 92.00 597 LEU A O 1
ATOM 4623 N N . LEU A 1 598 ? 40.285 1.497 -14.601 1.00 90.81 598 LEU A N 1
ATOM 4624 C CA . LEU A 1 598 ? 38.999 2.169 -14.746 1.00 90.81 598 LEU A CA 1
ATOM 4625 C C . LEU A 1 598 ? 38.032 1.727 -13.641 1.00 90.81 598 LEU A C 1
ATOM 4627 O O . LEU A 1 598 ? 38.104 0.587 -13.171 1.00 90.81 598 LEU A O 1
ATOM 4631 N N . SER A 1 599 ? 37.114 2.611 -13.264 1.00 82.69 599 SER A N 1
ATOM 4632 C CA . SER A 1 599 ? 36.087 2.358 -12.248 1.00 82.69 599 SER A CA 1
ATOM 4633 C C . SER A 1 599 ? 34.751 1.955 -12.883 1.00 82.69 599 SER A C 1
ATOM 4635 O O . SER A 1 599 ? 34.193 2.711 -13.677 1.00 82.69 599 SER A O 1
ATOM 4637 N N . GLU A 1 600 ? 34.219 0.784 -12.521 1.00 79.38 600 GLU A N 1
ATOM 4638 C CA . GLU A 1 600 ? 32.857 0.366 -12.897 1.00 79.38 600 GLU A CA 1
ATOM 4639 C C . GLU A 1 600 ? 31.825 1.310 -12.252 1.00 79.38 600 GLU A C 1
ATOM 4641 O O . GLU A 1 600 ? 31.983 1.692 -11.093 1.00 79.38 600 GLU A O 1
ATOM 4646 N N . GLY A 1 601 ? 30.814 1.737 -13.009 1.00 63.56 601 GLY A N 1
ATOM 4647 C CA . GLY A 1 601 ? 29.835 2.752 -12.598 1.00 63.56 601 GLY A CA 1
ATOM 4648 C C . GLY A 1 601 ? 30.257 4.200 -12.882 1.00 63.56 601 GLY A C 1
ATOM 4649 O O . GLY A 1 601 ? 29.412 5.086 -12.885 1.00 63.56 601 GLY A O 1
ATOM 4650 N N . GLU A 1 602 ? 31.538 4.458 -13.172 1.00 70.06 602 GLU A N 1
ATOM 4651 C CA . GLU A 1 602 ? 32.053 5.803 -13.490 1.00 70.06 602 GLU A CA 1
ATOM 4652 C C . GLU A 1 602 ? 32.638 5.879 -14.906 1.00 70.06 602 GLU A C 1
ATOM 4654 O O . GLU A 1 602 ? 32.224 6.709 -15.719 1.00 70.06 602 GLU A O 1
ATOM 4659 N N . ASP A 1 603 ? 33.589 4.998 -15.221 1.00 79.88 603 ASP A N 1
ATOM 4660 C CA . ASP A 1 603 ? 34.311 4.942 -16.498 1.00 79.88 603 ASP A CA 1
ATOM 4661 C C . ASP A 1 603 ? 33.731 3.898 -17.468 1.00 79.88 603 ASP A C 1
ATOM 4663 O O . ASP A 1 603 ? 33.951 3.974 -18.679 1.00 79.88 603 ASP A O 1
ATOM 4667 N N . TYR A 1 604 ? 33.031 2.891 -16.947 1.00 80.69 604 TYR A N 1
ATOM 4668 C CA . TYR A 1 604 ? 32.303 1.916 -17.751 1.00 80.69 604 TYR A CA 1
ATOM 4669 C C . TYR A 1 604 ? 31.177 1.247 -16.961 1.00 80.69 604 TYR A C 1
ATOM 4671 O O . TYR A 1 604 ? 31.192 1.222 -15.734 1.00 80.69 604 TYR A O 1
ATOM 4679 N N . LEU A 1 605 ? 30.240 0.628 -17.675 1.00 72.50 605 LEU A N 1
ATOM 4680 C CA . LEU A 1 605 ? 29.233 -0.290 -17.144 1.00 72.50 605 LEU A CA 1
ATOM 4681 C C . LEU A 1 605 ? 29.483 -1.700 -17.695 1.00 72.50 605 LEU A C 1
ATOM 4683 O O . LEU A 1 605 ? 29.924 -1.849 -18.836 1.00 72.50 605 LEU A O 1
ATOM 4687 N N . VAL A 1 606 ? 29.186 -2.738 -16.913 1.00 74.56 606 VAL A N 1
ATOM 4688 C CA . VAL A 1 606 ? 29.294 -4.145 -17.334 1.00 74.56 606 VAL A CA 1
ATOM 4689 C C . VAL A 1 606 ? 27.917 -4.731 -17.596 1.00 74.56 606 VAL A C 1
ATOM 4691 O O . VAL A 1 606 ? 27.116 -4.874 -16.681 1.00 74.56 606 VAL A O 1
ATOM 4694 N N . THR A 1 607 ? 27.659 -5.195 -18.806 1.00 64.00 607 THR A N 1
ATOM 4695 C CA . THR A 1 607 ? 26.412 -5.892 -19.133 1.00 64.00 607 THR A CA 1
ATOM 4696 C C . THR A 1 607 ? 26.671 -7.222 -19.826 1.00 64.00 607 THR A C 1
ATOM 4698 O O . THR A 1 607 ? 27.795 -7.542 -20.197 1.00 64.00 607 THR A O 1
ATOM 4701 N N . TYR A 1 608 ? 25.630 -8.018 -20.019 1.00 66.94 608 TYR A N 1
ATOM 4702 C CA . TYR A 1 608 ? 25.679 -9.312 -20.677 1.00 66.94 608 TYR A CA 1
ATOM 4703 C C . TYR A 1 608 ? 24.612 -9.316 -21.776 1.00 66.94 608 TYR A C 1
ATOM 4705 O O . TYR A 1 608 ? 23.448 -9.040 -21.480 1.00 66.94 608 TYR A O 1
ATOM 4713 N N . PRO A 1 609 ? 24.962 -9.606 -23.044 1.00 56.31 609 PRO A N 1
ATOM 4714 C CA . PRO A 1 609 ? 23.972 -9.677 -24.101 1.00 56.31 609 PRO A CA 1
ATOM 4715 C C . PRO A 1 609 ? 23.032 -10.832 -23.780 1.00 56.31 609 PRO A C 1
ATOM 4717 O O . PRO A 1 609 ? 23.463 -11.977 -23.632 1.00 56.31 609 PRO A O 1
ATOM 4720 N N . ILE A 1 610 ? 21.751 -10.512 -23.650 1.00 49.84 610 ILE A N 1
ATOM 4721 C CA . ILE A 1 610 ? 20.704 -11.460 -23.285 1.00 49.84 610 ILE A CA 1
ATOM 4722 C C . ILE A 1 610 ? 20.463 -12.366 -24.489 1.00 49.84 610 ILE A C 1
ATOM 4724 O O . ILE A 1 610 ? 19.607 -12.115 -25.333 1.00 49.84 610 ILE A O 1
ATOM 4728 N N . ALA A 1 611 ? 21.283 -13.400 -24.603 1.00 40.50 611 ALA A N 1
ATOM 4729 C CA . ALA A 1 611 ? 21.185 -14.420 -25.626 1.00 40.50 611 ALA A CA 1
ATOM 4730 C C . ALA A 1 611 ? 21.217 -15.787 -24.939 1.00 40.50 611 ALA A C 1
ATOM 4732 O O . ALA A 1 611 ? 22.257 -16.431 -24.862 1.00 40.50 611 ALA A O 1
ATOM 4733 N N . GLY A 1 612 ? 20.047 -16.205 -24.451 1.00 45.94 612 GLY A N 1
ATOM 4734 C CA . GLY A 1 612 ? 19.806 -17.542 -23.913 1.00 45.94 612 GLY A CA 1
ATOM 4735 C C . GLY A 1 612 ? 20.365 -17.764 -22.509 1.00 45.94 612 GLY A C 1
ATOM 4736 O O . GLY A 1 612 ? 21.344 -17.154 -22.091 1.00 45.94 612 GLY A O 1
ATOM 4737 N N . GLU A 1 613 ? 19.724 -18.661 -21.766 1.00 49.06 613 GLU A N 1
ATOM 4738 C CA . GLU A 1 613 ? 20.327 -19.265 -20.581 1.00 49.06 613 GLU A CA 1
ATOM 4739 C C . GLU A 1 613 ? 21.718 -19.787 -20.970 1.00 49.06 613 GLU A C 1
ATOM 4741 O O . GLU A 1 613 ? 21.848 -20.569 -21.915 1.00 49.06 613 GLU A O 1
ATOM 4746 N N . TYR A 1 614 ? 22.778 -19.318 -20.308 1.00 58.50 614 TYR A N 1
ATOM 4747 C CA . TYR A 1 614 ? 24.138 -19.720 -20.658 1.00 58.50 614 TYR A CA 1
ATOM 4748 C C . TYR A 1 614 ? 24.411 -21.156 -20.180 1.00 58.50 614 TYR A C 1
ATOM 4750 O O . TYR A 1 614 ? 24.984 -21.378 -19.116 1.00 58.50 614 TYR A O 1
ATOM 4758 N N . THR A 1 615 ? 23.947 -22.143 -20.947 1.00 56.84 615 THR A N 1
ATOM 4759 C CA . THR A 1 615 ? 23.938 -23.553 -20.540 1.00 56.84 615 THR A CA 1
ATOM 4760 C C . THR A 1 615 ? 25.273 -24.269 -20.763 1.00 56.84 615 THR A C 1
ATOM 4762 O O . THR A 1 615 ? 25.678 -25.073 -19.931 1.00 56.84 615 THR A O 1
ATOM 4765 N N . GLU A 1 616 ? 25.962 -24.010 -21.880 1.00 64.81 616 GLU A N 1
ATOM 4766 C CA . GLU A 1 616 ? 27.282 -24.569 -22.227 1.00 64.81 616 GLU A CA 1
ATOM 4767 C C . GLU A 1 616 ? 27.790 -23.869 -23.504 1.00 64.81 616 GLU A C 1
ATOM 4769 O O . GLU A 1 616 ? 27.026 -23.740 -24.461 1.00 64.81 616 GLU A O 1
ATOM 4774 N N . GLY A 1 617 ? 29.046 -23.408 -23.554 1.00 71.12 617 GLY A N 1
ATOM 4775 C CA . GLY A 1 617 ? 29.626 -22.768 -24.746 1.00 71.12 617 GLY A CA 1
ATOM 4776 C C . GLY A 1 617 ? 30.259 -21.395 -24.499 1.00 71.12 617 GLY A C 1
ATOM 4777 O O . GLY A 1 617 ? 30.724 -21.097 -23.401 1.00 71.12 617 GLY A O 1
ATOM 4778 N N . THR A 1 618 ? 30.337 -20.569 -25.545 1.00 72.19 618 THR A N 1
ATOM 4779 C CA . THR A 1 618 ? 30.890 -19.209 -25.462 1.00 72.19 618 THR A CA 1
ATOM 4780 C C . THR A 1 618 ? 29.799 -18.224 -25.058 1.00 72.19 618 THR A C 1
ATOM 4782 O O . THR A 1 618 ? 28.811 -18.068 -25.770 1.00 72.19 618 THR A O 1
ATOM 4785 N N . ALA A 1 619 ? 30.003 -17.554 -23.931 1.00 76.00 619 ALA A N 1
ATOM 4786 C CA . ALA A 1 619 ? 29.200 -16.437 -23.464 1.00 76.00 619 ALA A CA 1
ATOM 4787 C C . ALA A 1 619 ? 29.961 -15.124 -23.660 1.00 76.00 619 ALA A C 1
ATOM 4789 O O . ALA A 1 619 ? 31.164 -15.110 -23.933 1.00 76.00 619 ALA A O 1
ATOM 4790 N N . THR A 1 620 ? 29.253 -14.012 -23.520 1.00 75.69 620 THR A N 1
ATOM 4791 C CA . THR A 1 620 ? 29.796 -12.684 -23.788 1.00 75.69 620 THR A CA 1
ATOM 4792 C C . THR A 1 620 ? 29.473 -11.752 -22.630 1.00 75.69 620 THR A C 1
ATOM 4794 O O . THR A 1 620 ? 28.409 -11.846 -22.028 1.00 75.69 620 THR A O 1
ATOM 4797 N N . VAL A 1 621 ? 30.392 -10.850 -22.322 1.00 80.94 621 VAL A N 1
ATOM 4798 C CA . VAL A 1 621 ? 30.186 -9.681 -21.472 1.00 80.94 621 VAL A CA 1
ATOM 4799 C C . VAL A 1 621 ? 30.505 -8.438 -22.299 1.00 80.94 621 VAL A C 1
ATOM 4801 O O . VAL A 1 621 ? 31.431 -8.447 -23.113 1.00 80.94 621 VAL A O 1
ATOM 4804 N N . LEU A 1 622 ? 29.711 -7.386 -22.144 1.00 73.69 622 LEU A N 1
ATOM 4805 C CA . LEU A 1 622 ? 29.907 -6.103 -22.800 1.00 73.69 622 LEU A CA 1
ATOM 4806 C C . LEU A 1 622 ? 30.353 -5.073 -21.763 1.00 73.69 622 LEU A C 1
ATOM 4808 O O . LEU A 1 622 ? 29.724 -4.916 -20.720 1.00 73.69 622 LEU A O 1
ATOM 4812 N N . ILE A 1 623 ? 31.424 -4.352 -22.069 1.00 83.62 623 ILE A N 1
ATOM 4813 C CA . ILE A 1 623 ? 31.910 -3.217 -21.287 1.00 83.62 623 ILE A CA 1
ATOM 4814 C C . ILE A 1 623 ? 31.512 -1.954 -22.038 1.00 83.62 623 ILE A C 1
ATOM 4816 O O . ILE A 1 623 ? 32.067 -1.651 -23.095 1.00 83.62 623 ILE A O 1
ATOM 4820 N N . ILE A 1 624 ? 30.526 -1.238 -21.520 1.00 71.25 624 ILE A N 1
ATOM 4821 C CA . ILE A 1 624 ? 30.005 -0.013 -22.122 1.00 71.25 624 ILE A CA 1
ATOM 4822 C C . ILE A 1 624 ? 30.787 1.154 -21.544 1.00 71.25 624 ILE A C 1
ATOM 4824 O O . ILE A 1 624 ? 30.761 1.357 -20.337 1.00 71.25 624 ILE A O 1
ATOM 4828 N N . GLY A 1 625 ? 31.472 1.925 -22.383 1.00 72.31 625 GLY A N 1
ATOM 4829 C CA . GLY A 1 625 ? 32.210 3.099 -21.927 1.00 72.31 625 GLY A CA 1
ATOM 4830 C C . GLY A 1 625 ? 31.263 4.155 -21.359 1.00 72.31 625 GLY A C 1
ATOM 4831 O O . GLY A 1 625 ? 30.242 4.469 -21.975 1.00 72.31 625 GLY A O 1
ATOM 4832 N N . THR A 1 626 ? 31.620 4.704 -20.204 1.00 66.62 626 THR A N 1
ATOM 4833 C CA . THR A 1 626 ? 31.015 5.898 -19.604 1.00 66.62 626 THR A CA 1
ATOM 4834 C C . THR A 1 626 ? 32.121 6.900 -19.276 1.00 66.62 626 THR A C 1
ATOM 4836 O O . THR A 1 626 ? 33.293 6.686 -19.603 1.00 66.62 626 THR A O 1
ATOM 4839 N N . GLY A 1 627 ? 31.799 8.040 -18.665 1.00 67.38 627 GLY A N 1
ATOM 4840 C CA . GLY A 1 627 ? 32.853 8.990 -18.327 1.00 67.38 627 GLY A CA 1
ATOM 4841 C C . GLY A 1 627 ? 33.443 9.636 -19.586 1.00 67.38 627 GLY A C 1
ATOM 4842 O O . GLY A 1 627 ? 32.742 10.180 -20.438 1.00 67.38 627 GLY A O 1
ATOM 4843 N N . VAL A 1 628 ? 34.766 9.530 -19.721 1.00 69.69 628 VAL A N 1
ATOM 4844 C CA . VAL A 1 628 ? 35.509 9.969 -20.914 1.00 69.69 628 VAL A CA 1
ATOM 4845 C C . VAL A 1 628 ? 35.592 8.897 -22.013 1.00 69.69 628 VAL A C 1
ATOM 4847 O O . VAL A 1 628 ? 36.273 9.108 -23.022 1.00 69.69 628 VAL A O 1
ATOM 4850 N N . TYR A 1 629 ? 34.944 7.742 -21.822 1.00 74.81 629 TYR A N 1
ATOM 4851 C CA . TYR A 1 629 ? 35.009 6.594 -22.723 1.00 74.81 629 TYR A CA 1
ATOM 4852 C C . TYR A 1 629 ? 33.693 6.385 -23.479 1.00 74.81 629 TYR A C 1
ATOM 4854 O O . TYR A 1 629 ? 32.610 6.539 -22.924 1.00 74.81 629 TYR A O 1
ATOM 4862 N N . ARG A 1 630 ? 33.780 6.010 -24.759 1.00 70.81 630 ARG A N 1
ATOM 4863 C CA . ARG A 1 630 ? 32.633 5.708 -25.634 1.00 70.81 630 ARG A CA 1
ATOM 4864 C C . ARG A 1 630 ? 32.727 4.302 -26.219 1.00 70.81 630 ARG A C 1
ATOM 4866 O O . ARG A 1 630 ? 33.812 3.744 -26.291 1.00 70.81 630 ARG A O 1
ATOM 4873 N N . GLY A 1 631 ? 31.628 3.789 -26.760 1.00 65.69 631 GLY A N 1
ATOM 4874 C CA . GLY A 1 631 ? 31.609 2.497 -27.457 1.00 65.69 631 GLY A CA 1
ATOM 4875 C C . GLY A 1 631 ? 31.370 1.322 -26.513 1.00 65.69 631 GLY A C 1
ATOM 4876 O O . GLY A 1 631 ? 31.039 1.515 -25.341 1.00 65.69 631 GLY A O 1
ATOM 4877 N N . VAL A 1 632 ? 31.505 0.107 -27.043 1.00 69.94 632 VAL A N 1
ATOM 4878 C CA . VAL A 1 632 ? 31.216 -1.130 -26.309 1.00 69.94 632 VAL A CA 1
ATOM 4879 C C . VAL A 1 632 ? 32.305 -2.158 -26.590 1.00 69.94 632 VAL A C 1
ATOM 4881 O O . VAL A 1 632 ? 32.430 -2.641 -27.713 1.00 69.94 632 VAL A O 1
ATOM 4884 N N . LYS A 1 633 ? 33.073 -2.550 -25.571 1.00 83.12 633 LYS A N 1
ATOM 4885 C CA . LYS A 1 633 ? 34.003 -3.677 -25.686 1.00 83.12 633 LYS A CA 1
ATOM 4886 C C . LYS A 1 633 ? 33.241 -4.977 -25.489 1.00 83.12 633 LYS A C 1
ATOM 4888 O O . LYS A 1 633 ? 32.654 -5.200 -24.437 1.00 83.12 633 LYS A O 1
ATOM 4893 N N . VAL A 1 634 ? 33.324 -5.864 -26.467 1.00 79.31 634 VAL A N 1
ATOM 4894 C CA . VAL A 1 634 ? 32.788 -7.223 -26.377 1.00 79.31 634 VAL A CA 1
ATOM 4895 C C . VAL A 1 634 ? 33.895 -8.162 -25.904 1.00 79.31 634 VAL A C 1
ATOM 4897 O O . VAL A 1 634 ? 34.962 -8.216 -26.517 1.00 79.31 634 VAL A O 1
ATOM 4900 N N . VAL A 1 635 ? 33.654 -8.907 -24.827 1.00 87.00 635 VAL A N 1
ATOM 4901 C CA . VAL A 1 635 ? 34.600 -9.888 -24.283 1.00 87.00 635 VAL A CA 1
ATOM 4902 C C . VAL A 1 635 ? 33.904 -11.233 -24.166 1.00 87.00 635 VAL A C 1
ATOM 4904 O O . VAL A 1 635 ? 32.844 -11.344 -23.561 1.00 87.00 635 VAL A O 1
ATOM 4907 N N . ASN A 1 636 ? 34.500 -12.265 -24.752 1.00 86.06 636 ASN A N 1
ATOM 4908 C CA . ASN A 1 636 ? 33.950 -13.615 -24.728 1.00 86.06 636 ASN A CA 1
ATOM 4909 C C . ASN A 1 636 ? 34.604 -14.447 -23.623 1.00 86.06 636 ASN A C 1
ATOM 4911 O O . ASN A 1 636 ? 35.811 -14.352 -23.410 1.00 86.06 636 ASN A O 1
ATOM 4915 N N . TYR A 1 637 ? 33.819 -15.296 -22.968 1.00 86.44 637 TYR A N 1
ATOM 4916 C CA . TYR A 1 637 ? 34.283 -16.262 -21.976 1.00 86.44 637 TYR A CA 1
ATOM 4917 C C . TYR A 1 637 ? 33.627 -17.622 -22.197 1.00 86.44 637 TYR A C 1
ATOM 4919 O O . TYR A 1 637 ? 32.620 -17.738 -22.896 1.00 86.44 637 TYR A O 1
ATOM 4927 N N . THR A 1 638 ? 34.225 -18.676 -21.645 1.00 85.50 638 THR A N 1
ATOM 4928 C CA . THR A 1 638 ? 33.753 -20.047 -21.866 1.00 85.50 638 THR A CA 1
ATOM 4929 C C . THR A 1 638 ? 33.049 -20.576 -20.628 1.00 85.50 638 THR A C 1
ATOM 4931 O O . THR A 1 638 ? 33.605 -20.526 -19.534 1.00 85.50 638 THR A O 1
ATOM 4934 N N . ILE A 1 639 ? 31.863 -21.149 -20.812 1.00 82.62 639 ILE A N 1
ATOM 4935 C CA . ILE A 1 639 ? 31.142 -21.906 -19.791 1.00 82.62 639 ILE A CA 1
ATOM 4936 C C . ILE A 1 639 ? 31.193 -23.382 -20.170 1.00 82.62 639 ILE A C 1
ATOM 4938 O O . ILE A 1 639 ? 30.827 -23.761 -21.286 1.00 82.62 639 ILE A O 1
ATOM 4942 N N . ARG A 1 640 ? 31.658 -24.224 -19.249 1.00 81.56 640 ARG A N 1
ATOM 4943 C CA . ARG A 1 640 ? 31.706 -25.679 -19.413 1.00 81.56 640 ARG A CA 1
ATOM 4944 C C . ARG A 1 640 ? 30.865 -26.352 -18.350 1.00 81.56 640 ARG A C 1
ATOM 4946 O O . ARG A 1 640 ? 30.802 -25.898 -17.213 1.00 81.56 640 ARG A O 1
ATOM 4953 N N . ARG A 1 641 ? 30.255 -27.476 -18.704 1.00 74.62 641 ARG A N 1
ATOM 4954 C CA . ARG A 1 641 ? 29.608 -28.343 -17.725 1.00 74.62 641 ARG A CA 1
ATOM 4955 C C . ARG A 1 641 ? 30.654 -28.861 -16.740 1.00 74.62 641 ARG A C 1
ATOM 4957 O O . ARG A 1 641 ? 31.737 -29.251 -17.175 1.00 74.62 641 ARG A O 1
ATOM 4964 N N . ALA A 1 642 ? 30.332 -28.884 -15.448 1.00 61.91 642 ALA A N 1
ATOM 4965 C CA . ALA A 1 642 ? 31.182 -29.544 -14.462 1.00 61.91 642 ALA A CA 1
ATOM 4966 C C . ALA A 1 642 ? 31.426 -30.999 -14.910 1.00 61.91 642 ALA A C 1
ATOM 4968 O O . ALA A 1 642 ? 30.488 -31.793 -15.032 1.00 61.91 642 ALA A O 1
ATOM 4969 N N . GLY A 1 643 ? 32.673 -31.311 -15.262 1.00 54.38 643 GLY A N 1
ATOM 4970 C CA . GLY A 1 643 ? 33.090 -32.614 -15.766 1.00 54.38 643 GLY A CA 1
ATOM 4971 C C . GLY A 1 643 ? 33.699 -33.453 -14.650 1.00 54.38 643 GLY A C 1
ATOM 4972 O O . GLY A 1 643 ? 34.587 -32.992 -13.941 1.00 54.38 643 GLY A O 1
ATOM 4973 N N . ASN A 1 644 ? 33.256 -34.707 -14.541 1.00 47.38 644 ASN A N 1
ATOM 4974 C CA . ASN A 1 644 ? 33.876 -35.780 -13.754 1.00 47.38 644 ASN A CA 1
ATOM 4975 C C . ASN A 1 644 ? 35.245 -36.208 -14.335 1.00 47.38 644 ASN A C 1
ATOM 4977 O O . ASN A 1 644 ? 35.479 -37.393 -14.553 1.00 47.38 644 ASN A O 1
ATOM 4981 N N . ASP A 1 645 ? 36.153 -35.268 -14.587 1.00 37.72 645 ASP A N 1
ATOM 4982 C CA . ASP A 1 645 ? 37.498 -35.571 -15.076 1.00 37.72 645 ASP A CA 1
ATOM 4983 C C . ASP A 1 645 ? 38.532 -35.176 -14.022 1.00 37.72 645 ASP A C 1
ATOM 4985 O O . ASP A 1 645 ? 39.059 -34.067 -13.994 1.00 37.72 645 ASP A O 1
ATOM 4989 N N . THR A 1 646 ? 38.834 -36.129 -13.140 1.00 31.94 646 THR A N 1
ATOM 4990 C CA . THR A 1 646 ? 40.073 -36.150 -12.359 1.00 31.94 646 THR A CA 1
ATOM 4991 C C . THR A 1 646 ? 41.217 -36.627 -13.264 1.00 31.94 646 THR A C 1
ATOM 4993 O O . THR A 1 646 ? 41.162 -37.764 -13.740 1.00 31.94 646 THR A O 1
ATOM 4996 N N . PRO A 1 647 ? 42.313 -35.872 -13.450 1.00 34.38 647 PRO A N 1
ATOM 4997 C CA . PRO A 1 647 ? 43.584 -36.449 -13.853 1.00 34.38 647 PRO A CA 1
ATOM 4998 C C . PRO A 1 647 ? 44.449 -36.658 -12.605 1.00 34.38 647 PRO A C 1
ATOM 5000 O O . PRO A 1 647 ? 44.869 -35.700 -11.962 1.00 34.38 647 PRO A O 1
ATOM 5003 N N . GLY A 1 648 ? 44.755 -37.920 -12.299 1.00 31.23 648 GLY A N 1
ATOM 5004 C CA . GLY A 1 648 ? 45.848 -38.280 -11.391 1.00 31.23 648 GLY A CA 1
ATOM 5005 C C . GLY A 1 648 ? 45.406 -38.954 -10.100 1.00 31.23 648 GLY A C 1
ATOM 5006 O O . GLY A 1 648 ? 45.313 -38.330 -9.049 1.00 31.23 648 GLY A O 1
ATOM 5007 N N . ALA A 1 649 ? 45.208 -40.268 -10.176 1.00 28.94 649 ALA A N 1
ATOM 5008 C CA . ALA A 1 649 ? 45.247 -41.132 -9.011 1.00 28.94 649 ALA A CA 1
ATOM 5009 C C . ALA A 1 649 ? 46.672 -41.160 -8.427 1.00 28.94 649 ALA A C 1
ATOM 5011 O O . ALA A 1 649 ? 47.611 -41.590 -9.096 1.00 28.94 649 ALA A O 1
ATOM 5012 N N . THR A 1 650 ? 46.808 -40.789 -7.157 1.00 27.86 650 THR A N 1
ATOM 5013 C CA . THR A 1 650 ? 47.751 -41.443 -6.243 1.00 27.86 650 THR A CA 1
ATOM 5014 C C . THR A 1 650 ? 46.967 -41.951 -5.043 1.00 27.86 650 THR A C 1
ATOM 5016 O O . THR A 1 650 ? 46.154 -41.237 -4.462 1.00 27.86 650 THR A O 1
ATOM 5019 N N . GLU A 1 651 ? 47.179 -43.231 -4.765 1.00 30.12 651 GLU A N 1
ATOM 5020 C CA . GLU A 1 651 ? 46.458 -44.099 -3.841 1.00 30.12 651 GLU A CA 1
ATOM 5021 C C . GLU A 1 651 ? 46.321 -43.547 -2.413 1.00 30.12 651 GLU A C 1
ATOM 5023 O O . GLU A 1 651 ? 47.299 -43.090 -1.828 1.00 30.12 651 GLU A O 1
ATOM 5028 N N . SER A 1 652 ? 45.134 -43.721 -1.814 1.00 26.45 652 SER A N 1
ATOM 5029 C CA . SER A 1 652 ? 44.970 -44.020 -0.380 1.00 26.45 652 SER A CA 1
ATOM 5030 C C . SER A 1 652 ? 43.522 -44.448 -0.044 1.00 26.45 652 SER A C 1
ATOM 5032 O O . SER A 1 652 ? 42.588 -43.656 -0.033 1.00 26.45 652 SER A O 1
ATOM 5034 N N . SER A 1 653 ? 43.368 -45.758 0.163 1.00 27.05 653 SER A N 1
ATOM 5035 C CA . SER A 1 653 ? 42.369 -46.565 0.902 1.00 27.05 653 SER A CA 1
ATOM 5036 C C . SER A 1 653 ? 41.011 -46.017 1.455 1.00 27.05 653 SER A C 1
ATOM 5038 O O . SER A 1 653 ? 40.997 -45.351 2.484 1.00 27.05 653 SER A O 1
ATOM 5040 N N . ARG A 1 654 ? 39.910 -46.646 0.957 1.00 30.23 654 ARG A N 1
ATOM 5041 C CA . ARG A 1 654 ? 38.776 -47.357 1.666 1.00 30.23 654 ARG A CA 1
ATOM 5042 C C . ARG A 1 654 ? 37.530 -46.584 2.243 1.00 30.23 654 ARG A C 1
ATOM 5044 O O . ARG A 1 654 ? 37.629 -45.386 2.439 1.00 30.23 654 ARG A O 1
ATOM 5051 N N . PRO A 1 655 ? 36.334 -47.230 2.462 1.00 41.06 655 PRO A N 1
ATOM 5052 C CA . PRO A 1 655 ? 35.159 -47.168 1.546 1.00 41.06 655 PRO A CA 1
ATOM 5053 C C . PRO A 1 655 ? 33.732 -46.947 2.168 1.00 41.06 655 PRO A C 1
ATOM 5055 O O . PRO A 1 655 ? 33.553 -47.063 3.376 1.00 41.06 655 PRO A O 1
ATOM 5058 N N . GLY A 1 656 ? 32.701 -46.800 1.301 1.00 26.38 656 GLY A N 1
ATOM 5059 C CA . GLY A 1 656 ? 31.240 -47.036 1.538 1.00 26.38 656 GLY A CA 1
ATOM 5060 C C . GLY A 1 656 ? 30.335 -45.879 1.039 1.00 26.38 656 GLY A C 1
ATOM 5061 O O . GLY A 1 656 ? 30.718 -44.741 1.243 1.00 26.38 656 GLY A O 1
ATOM 5062 N N . ALA A 1 657 ? 29.158 -45.995 0.390 1.00 27.84 657 ALA A N 1
ATOM 5063 C CA . ALA A 1 657 ? 28.213 -47.081 0.082 1.00 27.84 657 ALA A CA 1
ATOM 5064 C C . ALA A 1 657 ? 27.178 -46.672 -1.030 1.00 27.84 657 ALA A C 1
ATOM 5066 O O . ALA A 1 657 ? 26.928 -45.488 -1.215 1.00 27.84 657 ALA A O 1
ATOM 5067 N N . SER A 1 658 ? 26.585 -47.682 -1.708 1.00 27.72 658 SER A N 1
ATOM 5068 C CA . SER A 1 658 ? 25.246 -47.827 -2.376 1.00 27.72 658 SER A CA 1
ATOM 5069 C C . SER A 1 658 ? 24.596 -46.695 -3.222 1.00 27.72 658 SER A C 1
ATOM 5071 O O . SER A 1 658 ? 24.257 -45.648 -2.696 1.00 27.72 658 SER A O 1
ATOM 5073 N N . SER A 1 659 ? 24.412 -46.838 -4.555 1.00 29.58 659 SER A N 1
ATOM 5074 C CA . SER A 1 659 ? 23.234 -47.360 -5.331 1.00 29.58 659 SER A CA 1
ATOM 5075 C C . SER A 1 659 ? 21.877 -46.670 -5.043 1.00 29.58 659 SER A C 1
ATOM 5077 O O . SER A 1 659 ? 21.366 -46.813 -3.939 1.00 29.58 659 SER A O 1
ATOM 5079 N N . THR A 1 660 ? 21.171 -45.994 -5.969 1.00 27.91 660 THR A N 1
ATOM 5080 C CA . THR A 1 660 ? 20.367 -46.567 -7.084 1.00 27.91 660 THR A CA 1
ATOM 5081 C C . THR A 1 660 ? 19.594 -45.426 -7.788 1.00 27.91 660 THR A C 1
ATOM 5083 O O . THR A 1 660 ? 18.736 -44.883 -7.119 1.00 27.91 660 THR A O 1
ATOM 5086 N N . VAL A 1 661 ? 19.803 -45.086 -9.078 1.00 28.58 661 VAL A N 1
ATOM 5087 C CA . VAL A 1 661 ? 18.777 -44.501 -10.003 1.00 28.58 661 VAL A CA 1
ATOM 5088 C C . VAL A 1 661 ? 19.293 -44.581 -11.457 1.00 28.58 661 VAL A C 1
ATOM 5090 O O . VAL A 1 661 ? 20.016 -43.698 -11.906 1.00 28.58 661 VAL A O 1
ATOM 5093 N N . ILE A 1 662 ? 18.932 -45.610 -12.235 1.00 35.22 662 ILE A N 1
ATOM 5094 C CA . ILE A 1 662 ? 19.078 -45.587 -13.708 1.00 35.22 662 ILE A CA 1
ATOM 5095 C C . ILE A 1 662 ? 17.865 -46.281 -14.337 1.00 35.22 662 ILE A C 1
ATOM 5097 O O . ILE A 1 662 ? 17.860 -47.498 -14.503 1.00 35.22 662 ILE A O 1
ATOM 5101 N N . SER A 1 663 ? 16.846 -45.507 -14.716 1.00 34.38 663 SER A N 1
ATOM 5102 C CA . SER A 1 663 ? 15.836 -45.950 -15.698 1.00 34.38 663 SER A CA 1
ATOM 5103 C C . SER A 1 663 ? 15.077 -44.829 -16.437 1.00 34.38 663 SER A C 1
ATOM 5105 O O . SER A 1 663 ? 14.260 -45.141 -17.296 1.00 34.38 663 SER A O 1
ATOM 5107 N N . HIS A 1 664 ? 15.371 -43.537 -16.227 1.00 40.53 664 HIS A N 1
ATOM 5108 C CA . HIS A 1 664 ? 14.674 -42.430 -16.923 1.00 40.53 664 HIS A CA 1
ATOM 5109 C C . HIS A 1 664 ? 15.460 -41.727 -18.045 1.00 40.53 664 HIS A C 1
ATOM 5111 O O . HIS A 1 664 ? 14.936 -40.837 -18.708 1.00 40.53 664 HIS A O 1
ATOM 5117 N N . THR A 1 665 ? 16.692 -42.142 -18.342 1.00 44.94 665 THR A N 1
ATOM 5118 C CA . THR A 1 665 ? 17.575 -41.408 -19.271 1.00 44.94 665 THR A CA 1
ATOM 5119 C C . THR A 1 665 ? 17.462 -41.803 -20.747 1.00 44.94 665 THR A C 1
ATOM 5121 O O . THR A 1 665 ? 17.980 -41.087 -21.601 1.00 44.94 665 THR A O 1
ATOM 5124 N N . ARG A 1 666 ? 16.777 -42.900 -21.100 1.00 39.34 666 ARG A N 1
ATOM 5125 C CA . ARG A 1 666 ? 16.728 -43.372 -22.501 1.00 39.34 666 ARG A CA 1
ATOM 5126 C C . ARG A 1 666 ? 15.600 -42.771 -23.343 1.00 39.34 666 ARG A C 1
ATOM 5128 O O . ARG A 1 666 ? 15.766 -42.650 -24.551 1.00 39.34 666 ARG A O 1
ATOM 5135 N N . GLU A 1 667 ? 14.504 -42.327 -22.733 1.00 37.62 667 GLU A N 1
ATOM 5136 C CA . GLU A 1 667 ? 13.346 -41.803 -23.479 1.00 37.62 667 GLU A CA 1
ATOM 5137 C C . GLU A 1 667 ? 13.479 -40.301 -23.815 1.00 37.62 667 GLU A C 1
ATOM 5139 O O . GLU A 1 667 ? 13.031 -39.848 -24.869 1.00 37.62 667 GLU A O 1
ATOM 5144 N N . GLN A 1 668 ? 14.206 -39.532 -22.993 1.00 43.81 668 GLN A N 1
ATOM 5145 C CA . GLN A 1 668 ? 14.527 -38.121 -23.269 1.00 43.81 668 GLN A CA 1
ATOM 5146 C C . GLN A 1 668 ? 15.629 -37.934 -24.327 1.00 43.81 668 GLN A C 1
ATOM 5148 O O . GLN A 1 668 ? 15.638 -36.917 -25.024 1.00 43.81 668 GLN A O 1
ATOM 5153 N N . ALA A 1 669 ? 16.532 -38.906 -24.494 1.00 40.53 669 ALA A N 1
ATOM 5154 C CA . ALA A 1 669 ? 17.589 -38.843 -25.504 1.00 40.53 669 ALA A CA 1
ATOM 5155 C C . ALA A 1 669 ? 17.026 -38.946 -26.936 1.00 40.53 669 ALA A C 1
ATOM 5157 O O . ALA A 1 669 ? 17.430 -38.186 -27.813 1.00 40.53 669 ALA A O 1
ATOM 5158 N N . ALA A 1 670 ? 16.016 -39.798 -27.149 1.00 39.69 670 ALA A N 1
ATOM 5159 C CA . ALA A 1 670 ? 15.396 -39.990 -28.461 1.00 39.69 670 ALA A CA 1
ATOM 5160 C C . ALA A 1 670 ? 14.553 -38.780 -28.918 1.00 39.69 670 ALA A C 1
ATOM 5162 O O . ALA A 1 670 ? 14.530 -38.452 -30.103 1.00 39.69 670 ALA A O 1
ATOM 5163 N N . ARG A 1 671 ? 13.902 -38.058 -27.988 1.00 44.47 671 ARG A N 1
ATOM 5164 C CA . ARG A 1 671 ? 13.166 -36.818 -28.313 1.00 44.47 671 ARG A CA 1
ATOM 5165 C C . ARG A 1 671 ? 14.095 -35.638 -28.635 1.00 44.47 671 ARG A C 1
ATOM 5167 O O . ARG A 1 671 ? 13.712 -34.773 -29.417 1.00 44.47 671 ARG A O 1
ATOM 5174 N N . ARG A 1 672 ? 15.318 -35.612 -28.088 1.00 47.38 672 ARG A N 1
ATOM 5175 C CA . ARG A 1 672 ? 16.313 -34.550 -28.343 1.00 47.38 672 ARG A CA 1
ATOM 5176 C C . ARG A 1 672 ? 16.931 -34.621 -29.742 1.00 47.38 672 ARG A C 1
ATOM 5178 O O . ARG A 1 672 ? 17.124 -33.575 -30.358 1.00 47.38 672 ARG A O 1
ATOM 5185 N N . GLU A 1 673 ? 17.182 -35.812 -30.284 1.00 44.28 673 GLU A N 1
ATOM 5186 C CA . GLU A 1 673 ? 17.746 -35.940 -31.640 1.00 44.28 673 GLU A CA 1
ATOM 5187 C C . GLU A 1 673 ? 16.762 -35.519 -32.746 1.00 44.28 673 GLU A C 1
ATOM 5189 O O . GLU A 1 673 ? 17.179 -34.943 -33.752 1.00 44.28 673 GLU A O 1
ATOM 5194 N N . ALA A 1 674 ? 15.455 -35.711 -32.535 1.00 43.03 674 ALA A N 1
ATOM 5195 C CA . ALA A 1 674 ? 14.419 -35.310 -33.491 1.00 43.03 674 ALA A CA 1
ATOM 5196 C C . ALA A 1 674 ? 14.243 -33.781 -33.603 1.00 43.03 674 ALA A C 1
ATOM 5198 O O . ALA A 1 674 ? 13.911 -33.272 -34.672 1.00 43.03 674 ALA A O 1
ATOM 5199 N N . VAL A 1 675 ? 14.494 -33.032 -32.524 1.00 47.75 675 VAL A N 1
ATOM 5200 C CA . VAL A 1 675 ? 14.403 -31.559 -32.528 1.00 47.75 675 VAL A CA 1
ATOM 5201 C C . VAL A 1 675 ? 15.642 -30.937 -33.178 1.00 47.75 675 VAL A C 1
ATOM 5203 O O . VAL A 1 675 ? 15.528 -29.997 -33.960 1.00 47.75 675 VAL A O 1
ATOM 5206 N N . ILE A 1 676 ? 16.830 -31.500 -32.932 1.00 46.50 676 ILE A N 1
ATOM 5207 C CA . ILE A 1 676 ? 18.095 -30.998 -33.495 1.00 46.50 676 ILE A CA 1
ATOM 5208 C C . ILE A 1 676 ? 18.142 -31.163 -35.024 1.00 46.50 676 ILE A C 1
ATOM 5210 O O . ILE A 1 676 ? 18.682 -30.297 -35.720 1.00 46.50 676 ILE A O 1
ATOM 5214 N N . SER A 1 677 ? 17.562 -32.239 -35.567 1.00 44.38 677 SER A N 1
ATOM 5215 C CA . SER A 1 677 ? 17.502 -32.448 -37.019 1.00 44.38 677 SER A CA 1
ATOM 5216 C C . SER A 1 677 ? 16.583 -31.434 -37.713 1.00 44.38 677 SER A C 1
ATOM 5218 O O . SER A 1 677 ? 16.956 -30.897 -38.757 1.00 44.38 677 SER A O 1
ATOM 5220 N N . HIS A 1 678 ? 15.450 -31.080 -37.094 1.00 48.06 678 HIS A N 1
ATOM 5221 C CA . HIS A 1 678 ? 14.505 -30.102 -37.640 1.00 48.06 678 HIS A CA 1
ATOM 5222 C C . HIS A 1 678 ? 15.085 -28.676 -37.675 1.00 48.06 678 HIS A C 1
ATOM 5224 O O . HIS A 1 678 ? 14.927 -27.955 -38.662 1.00 48.06 678 HIS A O 1
ATOM 5230 N N . THR A 1 679 ? 15.835 -28.279 -36.642 1.00 48.59 679 THR A N 1
ATOM 5231 C CA . THR A 1 679 ? 16.453 -26.943 -36.564 1.00 48.59 679 THR A CA 1
ATOM 5232 C C . THR A 1 679 ? 17.578 -26.758 -37.589 1.00 48.59 679 THR A C 1
ATOM 5234 O O . THR A 1 679 ? 17.718 -25.679 -38.171 1.00 48.59 679 THR A O 1
ATOM 5237 N N . ARG A 1 680 ? 18.352 -27.814 -37.884 1.00 51.78 680 ARG A N 1
ATOM 5238 C CA . ARG A 1 680 ? 19.391 -27.779 -38.933 1.00 51.78 680 ARG A CA 1
ATOM 5239 C C . ARG A 1 680 ? 18.798 -27.608 -40.333 1.00 51.78 680 ARG A C 1
ATOM 5241 O O . ARG A 1 680 ? 19.373 -26.892 -41.151 1.00 51.78 680 ARG A O 1
ATOM 5248 N N . GLU A 1 681 ? 17.634 -28.201 -40.596 1.00 48.81 681 GLU A N 1
ATOM 5249 C CA . GLU A 1 681 ? 16.949 -28.064 -41.886 1.00 48.81 681 GLU A CA 1
ATOM 5250 C C . GLU A 1 681 ? 16.399 -26.640 -42.104 1.00 48.81 681 GLU A C 1
ATOM 5252 O O . GLU A 1 681 ? 16.460 -26.107 -43.214 1.00 48.81 681 GLU A O 1
ATOM 5257 N N . GLN A 1 682 ? 15.928 -25.972 -41.043 1.00 48.19 682 GLN A N 1
ATOM 5258 C CA . GLN A 1 682 ? 15.457 -24.582 -41.119 1.00 48.19 682 GLN A CA 1
ATOM 5259 C C . GLN A 1 682 ? 16.597 -23.564 -41.297 1.00 48.19 682 GLN A C 1
ATOM 5261 O O . GLN A 1 682 ? 16.429 -22.579 -42.023 1.00 48.19 682 GLN A O 1
ATOM 5266 N N . ALA A 1 683 ? 17.765 -23.809 -40.694 1.00 48.34 683 ALA A N 1
ATOM 5267 C CA . ALA A 1 683 ? 18.947 -22.962 -40.865 1.00 48.34 683 ALA A CA 1
ATOM 5268 C C . ALA A 1 683 ? 19.469 -22.988 -42.315 1.00 48.34 683 ALA A C 1
ATOM 5270 O O . ALA A 1 683 ? 19.703 -21.931 -42.903 1.00 48.34 683 ALA A O 1
ATOM 5271 N N . ALA A 1 684 ? 19.533 -24.172 -42.935 1.00 53.72 684 ALA A N 1
ATOM 5272 C CA . ALA A 1 684 ? 19.951 -24.321 -44.332 1.00 53.72 684 ALA A CA 1
ATOM 5273 C C . ALA A 1 684 ? 19.002 -23.607 -45.319 1.00 53.72 684 ALA A C 1
ATOM 5275 O O . ALA A 1 684 ? 19.446 -23.025 -46.309 1.00 53.72 684 ALA A O 1
ATOM 5276 N N . ARG A 1 685 ? 17.690 -23.579 -45.032 1.00 54.94 685 ARG A N 1
ATOM 5277 C CA . ARG A 1 685 ? 16.709 -22.838 -45.848 1.00 54.94 685 ARG A CA 1
ATOM 5278 C C . ARG A 1 685 ? 16.873 -21.317 -45.740 1.00 54.94 685 ARG A C 1
ATOM 5280 O O . ARG A 1 685 ? 16.628 -20.624 -46.723 1.00 54.94 685 ARG A O 1
ATOM 5287 N N . ARG A 1 686 ? 17.307 -20.786 -44.589 1.00 51.62 686 ARG A N 1
ATOM 5288 C CA . ARG A 1 686 ? 17.554 -19.341 -44.405 1.00 51.62 686 ARG A CA 1
ATOM 5289 C C . ARG A 1 686 ? 18.797 -18.855 -45.150 1.00 51.62 686 ARG A C 1
ATOM 5291 O O . ARG A 1 686 ? 18.745 -17.787 -45.755 1.00 51.62 686 ARG A O 1
ATOM 5298 N N . GLU A 1 687 ? 19.875 -19.636 -45.173 1.00 53.22 687 GLU A N 1
ATOM 5299 C CA . GLU A 1 687 ? 21.087 -19.264 -45.921 1.00 53.22 687 GLU A CA 1
ATOM 5300 C C . GLU A 1 687 ? 20.845 -19.195 -47.437 1.00 53.22 687 GLU A C 1
ATOM 5302 O O . GLU A 1 687 ? 21.306 -18.254 -48.085 1.00 53.22 687 GLU A O 1
ATOM 5307 N N . ALA A 1 688 ? 20.033 -20.105 -47.989 1.00 53.97 688 ALA A N 1
ATOM 5308 C CA . ALA A 1 688 ? 19.661 -20.093 -49.407 1.00 53.97 688 ALA A CA 1
ATOM 5309 C C . ALA A 1 688 ? 18.840 -18.848 -49.817 1.00 53.97 688 ALA A C 1
ATOM 5311 O O . ALA A 1 688 ? 18.950 -18.361 -50.944 1.00 53.97 688 ALA A O 1
ATOM 5312 N N . VAL A 1 689 ? 18.033 -18.293 -48.905 1.00 58.66 689 VAL A N 1
ATOM 5313 C CA . VAL A 1 689 ? 17.258 -17.060 -49.148 1.00 58.66 689 VAL A CA 1
ATOM 5314 C C . VAL A 1 689 ? 18.158 -15.820 -49.093 1.00 58.66 689 VAL A C 1
ATOM 5316 O O . VAL A 1 689 ? 18.013 -14.899 -49.902 1.00 58.66 689 VAL A O 1
ATOM 5319 N N . ILE A 1 690 ? 19.133 -15.800 -48.182 1.00 55.16 690 ILE A N 1
ATOM 5320 C CA . ILE A 1 690 ? 20.092 -14.695 -48.046 1.00 55.16 690 ILE A CA 1
ATOM 5321 C C . ILE A 1 690 ? 21.024 -14.620 -49.265 1.00 55.16 690 ILE A C 1
ATOM 5323 O O . ILE A 1 690 ? 21.283 -13.522 -49.768 1.00 55.16 690 ILE A O 1
ATOM 5327 N N . SER A 1 691 ? 21.481 -15.762 -49.793 1.00 56.44 691 SER A N 1
ATOM 5328 C CA . SER A 1 691 ? 22.314 -15.790 -51.003 1.00 56.44 691 SER A CA 1
ATOM 5329 C C . SER A 1 691 ? 21.559 -15.278 -52.234 1.00 56.44 691 SER A C 1
ATOM 5331 O O . SER A 1 691 ? 22.104 -14.472 -52.987 1.00 56.44 691 SER A O 1
ATOM 5333 N N . HIS A 1 692 ? 20.284 -15.653 -52.394 1.00 57.09 692 HIS A N 1
ATOM 5334 C CA . HIS A 1 692 ? 19.456 -15.206 -53.520 1.00 57.09 692 HIS A CA 1
ATOM 5335 C C . HIS A 1 692 ? 19.151 -13.697 -53.473 1.00 57.09 692 HIS A C 1
ATOM 5337 O O . HIS A 1 692 ? 19.116 -13.022 -54.502 1.00 57.09 692 HIS A O 1
ATOM 5343 N N . THR A 1 693 ? 18.997 -13.136 -52.269 1.00 56.59 693 THR A N 1
ATOM 5344 C CA . THR A 1 693 ? 18.724 -11.702 -52.073 1.00 56.59 693 THR A CA 1
ATOM 5345 C C . THR A 1 693 ? 19.959 -10.837 -52.371 1.00 56.59 693 THR A C 1
ATOM 5347 O O . THR A 1 693 ? 19.839 -9.770 -52.977 1.00 56.59 693 THR A O 1
ATOM 5350 N N . ARG A 1 694 ? 21.169 -11.312 -52.030 1.00 55.06 694 ARG A N 1
ATOM 5351 C CA . ARG A 1 694 ? 22.436 -10.636 -52.377 1.00 55.06 694 ARG A CA 1
ATOM 5352 C C . ARG A 1 694 ? 22.691 -10.600 -53.887 1.00 55.06 694 ARG A C 1
ATOM 5354 O O . ARG A 1 694 ? 23.182 -9.596 -54.397 1.00 55.06 694 ARG A O 1
ATOM 5361 N N . GLU A 1 695 ? 22.301 -11.648 -54.607 1.00 50.69 695 GLU A N 1
ATOM 5362 C CA . GLU A 1 695 ? 22.435 -11.720 -56.068 1.00 50.69 695 GLU A CA 1
ATOM 5363 C C . GLU A 1 695 ? 21.495 -10.747 -56.805 1.00 50.69 695 GLU A C 1
ATOM 5365 O O . GLU A 1 695 ? 21.851 -10.207 -57.854 1.00 50.69 695 GLU A O 1
ATOM 5370 N N . GLN A 1 696 ? 20.312 -10.467 -56.241 1.00 49.69 696 GLN A N 1
ATOM 5371 C CA . GLN A 1 696 ? 19.381 -9.472 -56.787 1.00 49.69 696 GLN A CA 1
ATOM 5372 C C . GLN A 1 696 ? 19.798 -8.026 -56.490 1.00 49.69 696 GLN A C 1
ATOM 5374 O O . GLN A 1 696 ? 19.576 -7.149 -57.328 1.00 49.69 696 GLN A O 1
ATOM 5379 N N . ALA A 1 697 ? 20.432 -7.770 -55.341 1.00 46.00 697 ALA A N 1
ATOM 5380 C CA . ALA A 1 697 ? 20.947 -6.446 -54.990 1.00 46.00 697 ALA A CA 1
ATOM 5381 C C . ALA A 1 697 ? 22.109 -6.019 -55.907 1.00 46.00 697 ALA A C 1
ATOM 5383 O O . ALA A 1 697 ? 22.119 -4.893 -56.400 1.00 46.00 697 ALA A O 1
ATOM 5384 N N . ALA A 1 698 ? 23.013 -6.944 -56.250 1.00 46.28 698 ALA A N 1
ATOM 5385 C CA . ALA A 1 698 ? 24.147 -6.675 -57.139 1.00 46.28 698 ALA A CA 1
ATOM 5386 C C . ALA A 1 698 ? 23.747 -6.345 -58.595 1.00 46.28 698 ALA A C 1
ATOM 5388 O O . ALA A 1 698 ? 24.532 -5.759 -59.334 1.00 46.28 698 ALA A O 1
ATOM 5389 N N . ARG A 1 699 ? 22.522 -6.687 -59.024 1.00 46.97 699 ARG A N 1
ATOM 5390 C CA . ARG A 1 699 ? 22.009 -6.369 -60.372 1.00 46.97 699 ARG A CA 1
ATOM 5391 C C . ARG A 1 699 ? 21.330 -4.998 -60.477 1.00 46.97 699 ARG A C 1
ATOM 5393 O O . ARG A 1 699 ? 20.960 -4.609 -61.581 1.00 46.97 699 ARG A O 1
ATOM 5400 N N . ARG A 1 700 ? 21.130 -4.279 -59.364 1.00 46.31 700 ARG A N 1
ATOM 5401 C CA . ARG A 1 700 ? 20.438 -2.973 -59.343 1.00 46.31 700 ARG A CA 1
ATOM 5402 C C . ARG A 1 700 ? 21.371 -1.758 -59.394 1.00 46.31 700 ARG A C 1
ATOM 5404 O O . ARG A 1 700 ? 20.881 -0.650 -59.584 1.00 46.31 700 ARG A O 1
ATOM 5411 N N . GLU A 1 701 ? 22.686 -1.943 -59.307 1.00 39.88 701 GLU A N 1
ATOM 5412 C CA . GLU A 1 701 ? 23.670 -0.852 -59.349 1.00 39.88 701 GLU A CA 1
ATOM 5413 C C . GLU A 1 701 ? 24.375 -0.756 -60.713 1.00 39.88 701 GLU A C 1
ATOM 5415 O O . GLU A 1 701 ? 25.542 -1.095 -60.868 1.00 39.88 701 GLU A O 1
ATOM 5420 N N . THR A 1 702 ? 23.666 -0.251 -61.724 1.00 35.53 702 THR A N 1
ATOM 5421 C CA . THR A 1 702 ? 24.284 0.355 -62.921 1.00 35.53 702 THR A CA 1
ATOM 5422 C C . THR A 1 702 ? 23.420 1.534 -63.376 1.00 35.53 702 THR A C 1
ATOM 5424 O O . THR A 1 702 ? 22.246 1.313 -63.680 1.00 35.53 702 THR A O 1
ATOM 5427 N N . PRO A 1 703 ? 23.935 2.777 -63.437 1.00 37.81 703 PRO A N 1
ATOM 5428 C CA . PRO A 1 703 ? 23.121 3.932 -63.797 1.00 37.81 703 PRO A CA 1
ATOM 5429 C C . PRO A 1 703 ? 23.091 4.137 -65.318 1.00 37.81 703 PRO A C 1
ATOM 5431 O O . PRO A 1 703 ? 24.122 4.391 -65.939 1.00 37.81 703 PRO A O 1
ATOM 5434 N N . SER A 1 704 ? 21.901 4.085 -65.924 1.00 32.66 704 SER A N 1
ATOM 5435 C CA . SER A 1 704 ? 21.666 4.637 -67.264 1.00 32.66 704 SER A CA 1
ATOM 5436 C C . SER A 1 704 ? 21.031 6.020 -67.146 1.00 32.66 704 SER A C 1
ATOM 5438 O O . SER A 1 704 ? 19.948 6.173 -66.580 1.00 32.66 704 SER A O 1
ATOM 5440 N N . SER A 1 705 ? 21.707 7.020 -67.705 1.00 39.94 705 SER A N 1
ATOM 5441 C CA . SER A 1 705 ? 21.170 8.349 -67.981 1.00 39.94 705 SER A CA 1
ATOM 5442 C C . SER A 1 705 ? 19.897 8.254 -68.823 1.00 39.94 705 SER A C 1
ATOM 5444 O O . SER A 1 705 ? 19.860 7.433 -69.730 1.00 39.94 705 SER A O 1
ATOM 5446 N N . HIS A 1 706 ? 18.895 9.100 -68.565 1.00 33.94 706 HIS A N 1
ATOM 5447 C CA . HIS A 1 706 ? 18.047 9.739 -69.584 1.00 33.94 706 HIS A CA 1
ATOM 5448 C C . HIS A 1 706 ? 17.162 10.819 -68.941 1.00 33.94 706 HIS A C 1
ATOM 5450 O O . HIS A 1 706 ? 16.396 10.578 -68.012 1.00 33.94 706 HIS A O 1
ATOM 5456 N N . THR A 1 707 ? 17.307 12.028 -69.471 1.00 40.09 707 THR A N 1
ATOM 5457 C CA . THR A 1 707 ? 16.482 13.221 -69.288 1.00 40.09 707 THR A CA 1
ATOM 5458 C C . THR A 1 707 ? 15.080 13.009 -69.861 1.00 40.09 707 THR A C 1
ATOM 5460 O O . THR A 1 707 ? 14.946 12.510 -70.979 1.00 40.09 707 THR A O 1
ATOM 5463 N N . ARG A 1 708 ? 14.031 13.477 -69.167 1.00 31.83 708 ARG A N 1
ATOM 5464 C CA . ARG A 1 708 ? 12.774 13.847 -69.833 1.00 31.83 708 ARG A CA 1
ATOM 5465 C C . ARG A 1 708 ? 11.985 14.911 -69.070 1.00 31.83 708 ARG A C 1
ATOM 5467 O O . ARG A 1 708 ? 11.746 14.794 -67.874 1.00 31.83 708 ARG A O 1
ATOM 5474 N N . GLU A 1 709 ? 11.635 15.944 -69.826 1.00 31.66 709 GLU A N 1
ATOM 5475 C CA . GLU A 1 709 ? 10.767 17.076 -69.511 1.00 31.66 709 GLU A CA 1
ATOM 5476 C C . GLU A 1 709 ? 9.283 16.687 -69.349 1.00 31.66 709 GLU A C 1
ATOM 5478 O O . GLU A 1 709 ? 8.876 15.603 -69.766 1.00 31.66 709 GLU A O 1
ATOM 5483 N N . GLN A 1 710 ? 8.500 17.693 -68.919 1.00 30.39 710 GLN A N 1
ATOM 5484 C CA . GLN A 1 710 ? 7.030 17.848 -68.966 1.00 30.39 710 GLN A CA 1
ATOM 5485 C C . GLN 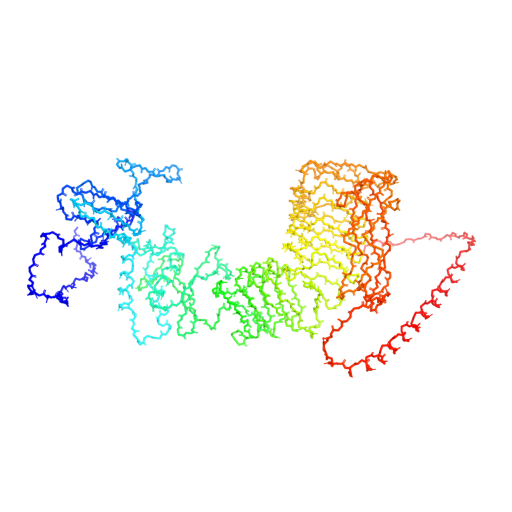A 1 710 ? 6.263 17.218 -67.786 1.00 30.39 710 GLN A C 1
ATOM 5487 O O . GLN A 1 710 ? 6.565 16.116 -67.363 1.00 30.39 710 GLN A O 1
ATOM 5492 N N . GLN A 1 711 ? 5.234 17.832 -67.193 1.00 30.19 711 GLN A N 1
ATOM 5493 C CA . GLN A 1 711 ? 4.455 19.023 -67.536 1.00 30.19 711 GLN A CA 1
ATOM 5494 C C . GLN A 1 711 ? 3.658 19.474 -66.298 1.00 30.19 711 GLN A C 1
ATOM 5496 O O . GLN A 1 711 ? 3.226 18.663 -65.483 1.00 30.19 711 GLN A O 1
ATOM 5501 N N . VAL A 1 712 ? 3.440 20.782 -66.206 1.00 34.12 712 VAL A N 1
ATOM 5502 C CA . VAL A 1 712 ? 2.564 21.476 -65.254 1.00 34.12 712 VAL A CA 1
ATOM 5503 C C . VAL A 1 712 ? 1.113 21.427 -65.746 1.00 34.12 712 VAL A C 1
ATOM 5505 O O . VAL A 1 712 ? 0.892 21.747 -66.910 1.00 34.12 712 VAL A O 1
ATOM 5508 N N . LEU A 1 713 ? 0.138 21.142 -64.868 1.00 31.20 713 LEU A N 1
ATOM 5509 C CA . LEU A 1 713 ? -1.126 21.902 -64.753 1.00 31.20 713 LEU A CA 1
ATOM 5510 C C . LEU A 1 713 ? -1.931 21.528 -63.477 1.00 31.20 713 LEU A C 1
ATOM 5512 O O . LEU A 1 713 ? -1.816 20.399 -63.004 1.00 31.20 713 LEU A O 1
ATOM 5516 N N . PRO A 1 714 ? -2.730 22.462 -62.908 1.00 51.12 714 PRO A N 1
ATOM 5517 C CA . PRO A 1 714 ? -3.229 22.422 -61.528 1.00 51.12 714 PRO A CA 1
ATOM 5518 C C . PRO A 1 714 ? -4.763 22.295 -61.411 1.00 51.12 714 PRO A C 1
ATOM 5520 O O . PRO A 1 714 ? -5.485 22.742 -62.295 1.00 51.12 714 PRO A O 1
ATOM 5523 N N . HIS A 1 715 ? -5.274 21.840 -60.260 1.00 34.12 715 HIS A N 1
ATOM 5524 C CA . HIS A 1 715 ? -6.616 22.164 -59.728 1.00 34.12 715 HIS A CA 1
ATOM 5525 C C . HIS A 1 715 ? -6.590 21.964 -58.197 1.00 34.12 715 HIS A C 1
ATOM 5527 O O . HIS A 1 715 ? -6.170 20.910 -57.742 1.00 34.12 715 HIS A O 1
ATOM 5533 N N . ARG A 1 716 ? -6.727 22.995 -57.350 1.00 33.28 716 ARG A N 1
ATOM 5534 C CA . ARG A 1 716 ? -7.869 23.876 -57.001 1.00 33.28 716 ARG A CA 1
ATOM 5535 C C . ARG A 1 716 ? -8.688 23.327 -55.812 1.00 33.28 716 ARG A C 1
ATOM 5537 O O . ARG A 1 716 ? -9.483 22.418 -55.976 1.00 33.28 716 ARG A O 1
ATOM 5544 N N . GLN A 1 717 ? -8.407 23.937 -54.655 1.00 39.81 717 GLN A N 1
ATOM 5545 C CA . GLN A 1 717 ? -9.244 24.324 -53.503 1.00 39.81 717 GLN A CA 1
ATOM 5546 C C . GLN A 1 717 ? -10.569 23.609 -53.152 1.00 39.81 717 GLN A C 1
ATOM 5548 O O . GLN A 1 717 ? -11.480 23.516 -53.967 1.00 39.81 717 GLN A O 1
ATOM 5553 N N . GLU A 1 718 ? -10.675 23.386 -51.831 1.00 39.53 718 GLU A N 1
ATOM 5554 C CA . GLU A 1 718 ? -11.845 23.512 -50.933 1.00 39.53 718 GLU A CA 1
ATOM 5555 C C . GLU A 1 718 ? -12.945 22.436 -50.961 1.00 39.53 718 GLU A C 1
ATOM 5557 O O . GLU A 1 718 ? -13.898 22.509 -51.735 1.00 39.53 718 GLU A O 1
ATOM 5562 N N . ARG A 1 719 ? -12.910 21.528 -49.975 1.00 40.28 719 ARG A N 1
ATOM 5563 C CA . ARG A 1 719 ? -13.718 21.596 -48.739 1.00 40.28 719 ARG A CA 1
ATOM 5564 C C . ARG A 1 719 ? -13.241 20.584 -47.707 1.00 40.28 719 ARG A C 1
ATOM 5566 O O . ARG A 1 719 ? -12.756 19.516 -48.135 1.00 40.28 719 ARG A O 1
#